Protein AF-0000000072986238 (afdb_homodimer)

Radius of gyration: 26.1 Å; Cα contacts (8 Å, |Δi|>4): 862; chains: 2; bounding box: 52×79×58 Å

pLDDT: mean 86.27, std 11.34, range [38.53, 98.31]

Sequence (534 aa):
MNMYIVVHIEQSEFFSNIIKVMLEEQGYEYINTDNFSEACYIIENNDVDLIITSLLAKGGSIEEFIKDINSSDKKEIPIFVVTGDNINEKKKSLFNLGISDYILKEDLQEEISKHVQAVLEEDGYMRDLREAKIAIVEDSSLEYAIVRDILKNYGIENLELYKTGKELIDSNKTYDIYLIDLVLQNEYGKNIIRQIRRNNIKATIIAITSLSNSKTLSSILGAGADDFILKPVDKGLFIAKLKSNIRIYSLNKKINTYLREIEIIEKMNMYIVVHIEQSEFFSNIIKVMLEEQGYEYINTDNFSEACYIIENNDVDLIITSLLAKGGSIEEFIKDINSSDKKEIPIFVVTGDNINEKKKSLFNLGISDYILKEDLQEEISKHVQAVLEEDGYMRDLREAKIAIVEDSSLEYAIVRDILKNYGIENLELYKTGKELIDSNKTYDIYLIDLVLQNEYGKNIIRQIRRNNIKATIIAITSLSNSKTLSSILGAGADDFILKPVDKGLFIAKLKSNIRIYSLNKKINTYLREIEIIEK

Foldseek 3Di:
DPAAEEEEADDDPVVLVLVVVLNVVVRHHYHYDQELVVSVVVVVVDVHQEYEYEQDGHHDGPLVSLLVCCVDPNVLRAYEYEYQDPDVVVVVVVVVSPHDYYHYPVCCNPPVNVVVVVSVVLVVLLVLQLVWAEEEADQDPVLVVLVQVLCVVSNNHNYDYDPDLVVVVVVVDDTQEYEFEQDHDPDGRLVSQLVNCVVPVRHAYEYEYQDDDPVVQVSSVVSPHPYYAHPVGDSVVVVVVSSVSVSSVVVVVVVVVVVVVVVVVVD/DPAAEEEEADDDPVVLVLVVVLNVVVRHHYHYDQELVVSVVVVVVDVHQEYEYEQDGHHDGPLVSLLVCCVDPNVLRAYEYEYQDPDVVVVVVVVVSPHDYYHYPVCCNPPVNVVVVVSVVLVVLLVLQLVWAEEEADQDPVLVVLVQVLCVVSNNHNYDYDPDLVVVVVVVDDTQEYEFEQDHDPDGRLVSQLVNCVVPVRHAYEYEYQDDDPVVQVSSVVSPHPYYAHPVGDSVVVVVVSSVSVSSVVVVVVVVVVVVVVVVVVD

Nearest PDB structures (foldseek):
  3nns-assembly3_B  TM=9.252E-01  e=4.377E-08  Thermotoga maritima
  1p2f-assembly1_A  TM=9.175E-01  e=1.543E-06  Thermotoga maritima
  3w9s-assembly1_B  TM=8.749E-01  e=1.295E-06  Klebsiella pneumoniae subsp. pneumoniae NTUH-K2044
  6ont-assembly1_A-2  TM=8.508E-01  e=5.261E-06  Francisella tularensis subsp. novicida U112
  7pv7-assembly2_B  TM=3.963E-01  e=1.596E-05  Porphyromonas gingivalis W83

Organism: Clostridium tetani (strain Massachusetts / E88) (NCBI:txid212717)

Structure (mmCIF, N/CA/C/O backbone):
data_AF-0000000072986238-model_v1
#
loop_
_entity.id
_entity.type
_entity.pdbx_description
1 polymer 'Stage 0 sporulation protein A homolog'
#
loop_
_atom_site.group_PDB
_atom_site.id
_atom_site.type_symbol
_atom_site.label_atom_id
_atom_site.label_alt_id
_atom_site.label_comp_id
_atom_site.label_asym_id
_atom_site.label_entity_id
_atom_site.label_seq_id
_atom_site.pdbx_PDB_ins_code
_atom_site.Cartn_x
_atom_site.Cartn_y
_atom_site.Cartn_z
_atom_site.occupancy
_atom_site.B_iso_or_equiv
_atom_site.auth_seq_id
_atom_site.auth_comp_id
_atom_site.auth_asym_id
_atom_site.auth_atom_id
_atom_site.pdbx_PDB_model_num
ATOM 1 N N . MET A 1 1 ? -3.609 -25.703 10.414 1 38.66 1 MET A N 1
ATOM 2 C CA . MET A 1 1 ? -2.58 -25.109 9.562 1 38.66 1 MET A CA 1
ATOM 3 C C . MET A 1 1 ? -2.73 -25.578 8.125 1 38.66 1 MET A C 1
ATOM 5 O O . MET A 1 1 ? -2.73 -26.781 7.852 1 38.66 1 MET A O 1
ATOM 9 N N . ASN A 1 2 ? -3.451 -25.047 7.32 1 52.56 2 ASN A N 1
ATOM 10 C CA . ASN A 1 2 ? -3.76 -25.625 6.016 1 52.56 2 ASN A CA 1
ATOM 11 C C . ASN A 1 2 ? -2.49 -25.953 5.234 1 52.56 2 ASN A C 1
ATOM 13 O O . ASN A 1 2 ? -1.629 -25.094 5.051 1 52.56 2 ASN A O 1
ATOM 17 N N . MET A 1 3 ? -2.104 -27.234 5.215 1 69.75 3 MET A N 1
ATOM 18 C CA . MET A 1 3 ? -0.905 -27.781 4.578 1 69.75 3 MET A CA 1
ATOM 19 C C . MET A 1 3 ? -0.934 -27.531 3.074 1 69.75 3 MET A C 1
ATOM 21 O O . MET A 1 3 ? -1.916 -27.875 2.408 1 69.75 3 MET A O 1
ATOM 25 N N . TYR A 1 4 ? 0.022 -26.719 2.561 1 81.19 4 TYR A N 1
ATOM 26 C CA . TYR A 1 4 ? 0.149 -26.5 1.123 1 81.19 4 TYR A CA 1
ATOM 27 C C . TYR A 1 4 ? 0.624 -27.781 0.422 1 81.19 4 TYR A C 1
ATOM 29 O O . TYR A 1 4 ? 1.486 -28.484 0.937 1 81.19 4 TYR A O 1
ATOM 37 N N . ILE A 1 5 ? -0.087 -28.141 -0.673 1 90.81 5 ILE A N 1
ATOM 38 C CA . ILE A 1 5 ? 0.27 -29.312 -1.464 1 90.81 5 ILE A CA 1
ATOM 39 C C . ILE A 1 5 ? 1.103 -28.875 -2.67 1 90.81 5 ILE A C 1
ATOM 41 O O . ILE A 1 5 ? 0.677 -28.031 -3.459 1 90.81 5 ILE A O 1
ATOM 45 N N . VAL A 1 6 ? 2.289 -29.438 -2.729 1 94.06 6 VAL A N 1
ATOM 46 C CA . VAL A 1 6 ? 3.182 -29.172 -3.852 1 94.06 6 VAL A CA 1
ATOM 47 C C . VAL A 1 6 ? 3.32 -30.422 -4.711 1 94.06 6 VAL A C 1
ATOM 49 O O . VAL A 1 6 ? 3.654 -31.5 -4.207 1 94.06 6 VAL A O 1
ATOM 52 N N . VAL A 1 7 ? 2.996 -30.312 -6.004 1 96.75 7 VAL A N 1
ATOM 53 C CA . VAL A 1 7 ? 3.244 -31.375 -6.957 1 96.75 7 VAL A CA 1
ATOM 54 C C . VAL A 1 7 ? 4.57 -31.141 -7.672 1 96.75 7 VAL A C 1
ATOM 56 O O . VAL A 1 7 ? 4.797 -30.062 -8.234 1 96.75 7 VAL A O 1
ATOM 59 N N . HIS A 1 8 ? 5.41 -32.094 -7.574 1 97.5 8 HIS A N 1
ATOM 60 C CA . HIS A 1 8 ? 6.75 -32 -8.148 1 97.5 8 HIS A CA 1
ATOM 61 C C . HIS A 1 8 ? 6.938 -33 -9.273 1 97.5 8 HIS A C 1
ATOM 63 O O . HIS A 1 8 ? 6.84 -34.219 -9.047 1 97.5 8 HIS A O 1
ATOM 69 N N . ILE A 1 9 ? 7.164 -32.469 -10.492 1 98.12 9 ILE A N 1
ATOM 70 C CA . ILE A 1 9 ? 7.398 -33.312 -11.648 1 98.12 9 ILE A CA 1
ATOM 71 C C . ILE A 1 9 ? 8.891 -33.375 -11.961 1 98.12 9 ILE A C 1
ATOM 73 O O . ILE A 1 9 ? 9.469 -32.406 -12.445 1 98.12 9 ILE A O 1
ATOM 77 N N . GLU A 1 10 ? 9.43 -34.531 -11.727 1 96.12 10 GLU A N 1
ATOM 78 C CA . GLU A 1 10 ? 10.875 -34.688 -11.836 1 96.12 10 GLU A CA 1
ATOM 79 C C . GLU A 1 10 ? 11.25 -36.156 -12.008 1 96.12 10 GLU A C 1
ATOM 81 O O . GLU A 1 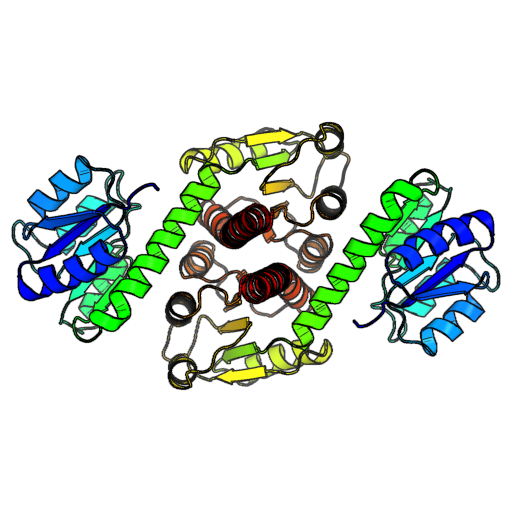10 ? 10.742 -37.031 -11.297 1 96.12 10 GLU A O 1
ATOM 86 N N . GLN A 1 11 ? 12.164 -36.375 -12.984 1 93.12 11 GLN A N 1
ATOM 87 C CA . GLN A 1 11 ? 12.57 -37.75 -13.25 1 93.12 11 GLN A CA 1
ATOM 88 C C . GLN A 1 11 ? 13.766 -38.156 -12.398 1 93.12 11 GLN A C 1
ATOM 90 O O . GLN A 1 11 ? 13.922 -39.312 -12.031 1 93.12 11 GLN A O 1
ATOM 95 N N . SER A 1 12 ? 14.625 -37.156 -12.109 1 92.94 12 SER A N 1
ATOM 96 C CA . SER A 1 12 ? 15.828 -37.438 -11.336 1 92.94 12 SER A CA 1
ATOM 97 C C . SER A 1 12 ? 15.5 -37.688 -9.867 1 92.94 12 SER A C 1
ATOM 99 O O . SER A 1 12 ? 14.961 -36.781 -9.188 1 92.94 12 SER A O 1
ATOM 101 N N . GLU A 1 13 ? 15.883 -38.812 -9.352 1 93.06 13 GLU A N 1
ATOM 102 C CA . GLU A 1 13 ? 15.68 -39.125 -7.938 1 93.06 13 GLU A CA 1
ATOM 103 C C . GLU A 1 13 ? 16.469 -38.188 -7.039 1 93.06 13 GLU A C 1
ATOM 105 O O . GLU A 1 13 ? 16 -37.844 -5.949 1 93.06 13 GLU A O 1
ATOM 110 N N . PHE A 1 14 ? 17.531 -37.844 -7.555 1 93 14 PHE A N 1
ATOM 111 C CA . PHE A 1 14 ? 18.391 -36.938 -6.801 1 93 14 PHE A CA 1
ATOM 112 C C . PHE A 1 14 ? 17.672 -35.594 -6.547 1 93 14 PHE A C 1
ATOM 114 O O . PHE A 1 14 ? 17.547 -35.188 -5.398 1 93 14 PHE A O 1
ATOM 121 N N . PHE A 1 15 ? 17.219 -35.031 -7.566 1 92.69 15 PHE A N 1
ATOM 122 C CA . PHE A 1 15 ? 16.594 -33.719 -7.43 1 92.69 15 PHE A CA 1
ATOM 123 C C . PHE A 1 15 ? 15.242 -33.844 -6.734 1 92.69 15 PHE A C 1
ATOM 125 O O . PHE A 1 15 ? 14.836 -32.938 -5.992 1 92.69 15 PHE A O 1
ATOM 132 N N . SER A 1 16 ? 14.539 -34.938 -6.973 1 94.19 16 SER A N 1
ATOM 133 C CA . SER A 1 16 ? 13.289 -35.188 -6.258 1 94.19 16 SER A CA 1
ATOM 134 C C . SER A 1 16 ? 13.508 -35.219 -4.75 1 94.19 16 SER A C 1
ATOM 136 O O . SER A 1 16 ? 12.742 -34.625 -3.988 1 94.19 16 SER A O 1
ATOM 138 N N . ASN A 1 17 ? 14.555 -35.844 -4.418 1 94 17 ASN A N 1
ATOM 139 C CA . ASN A 1 17 ? 14.836 -36 -2.994 1 94 17 ASN A CA 1
ATOM 140 C C . ASN A 1 17 ? 15.219 -34.656 -2.357 1 94 17 ASN A C 1
ATOM 142 O O . ASN A 1 17 ? 14.797 -34.344 -1.24 1 94 17 ASN A O 1
ATOM 146 N N . ILE A 1 18 ? 16.016 -33.938 -3.025 1 92.56 18 ILE A N 1
ATOM 147 C CA . ILE A 1 18 ? 16.438 -32.625 -2.512 1 92.56 18 ILE A CA 1
ATOM 148 C C . ILE A 1 18 ? 15.219 -31.75 -2.266 1 92.56 18 ILE A C 1
ATOM 150 O O . ILE A 1 18 ? 15.062 -31.188 -1.182 1 92.56 18 ILE A O 1
ATOM 154 N N . ILE A 1 19 ? 14.336 -31.672 -3.262 1 93.25 19 ILE A N 1
ATOM 155 C CA . ILE A 1 19 ? 13.172 -30.797 -3.174 1 93.25 19 ILE A CA 1
ATOM 156 C C . ILE A 1 19 ? 12.195 -31.344 -2.139 1 93.25 19 ILE A C 1
ATOM 158 O O . ILE A 1 19 ? 11.602 -30.578 -1.372 1 93.25 19 ILE A O 1
ATOM 162 N N . LYS A 1 20 ? 12.133 -32.656 -2.115 1 94.31 20 LYS A N 1
ATOM 163 C CA . LYS A 1 20 ? 11.266 -33.312 -1.133 1 94.31 20 LYS A CA 1
ATOM 164 C C . LYS A 1 20 ? 11.672 -32.906 0.289 1 94.31 20 LYS A C 1
ATOM 166 O O . LYS A 1 20 ? 10.836 -32.469 1.076 1 94.31 20 LYS A O 1
ATOM 171 N N . VAL A 1 21 ? 12.875 -33.062 0.571 1 92.31 21 VAL A N 1
ATOM 172 C CA . VAL A 1 21 ? 13.391 -32.781 1.907 1 92.31 21 VAL A CA 1
ATOM 173 C C . VAL A 1 21 ? 13.156 -31.312 2.258 1 92.31 21 VAL A C 1
ATOM 175 O O . VAL A 1 21 ? 12.68 -31 3.352 1 92.31 21 VAL A O 1
ATOM 178 N N . MET A 1 22 ? 13.445 -30.453 1.329 1 87.75 22 MET A N 1
ATOM 179 C CA . MET A 1 22 ? 13.32 -29.016 1.56 1 87.75 22 MET A CA 1
ATOM 180 C C . MET A 1 22 ? 11.867 -28.641 1.833 1 87.75 22 MET A C 1
ATOM 182 O O . MET A 1 22 ? 11.586 -27.859 2.75 1 87.75 22 MET A O 1
ATOM 186 N N . LEU A 1 23 ? 10.953 -29.203 1.1 1 89.19 23 LEU A N 1
ATOM 187 C CA . LEU A 1 23 ? 9.547 -28.828 1.204 1 89.19 23 LEU A CA 1
ATOM 188 C C . LEU A 1 23 ? 8.906 -29.469 2.434 1 89.19 23 LEU A C 1
ATOM 190 O O . LEU A 1 23 ? 8.148 -28.812 3.156 1 89.19 23 LEU A O 1
ATOM 194 N N . GLU A 1 24 ? 9.266 -30.719 2.674 1 89.06 24 GLU A N 1
ATOM 195 C CA . GLU A 1 24 ? 8.688 -31.422 3.824 1 89.06 24 GLU A CA 1
ATOM 196 C C . GLU A 1 24 ? 9.164 -3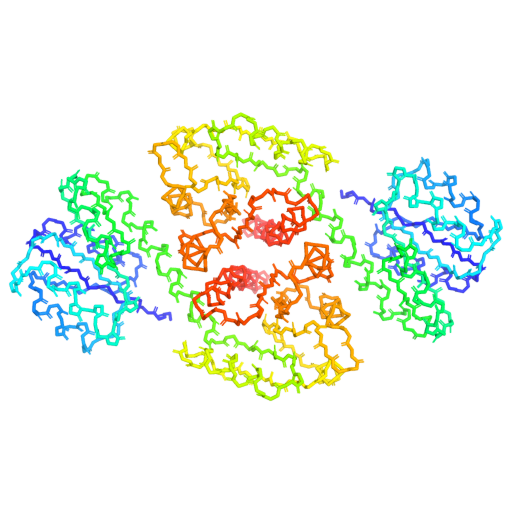0.797 5.137 1 89.06 24 GLU A C 1
ATOM 198 O O . GLU A 1 24 ? 8.406 -30.703 6.102 1 89.06 24 GLU A O 1
ATOM 203 N N . GLU A 1 25 ? 10.375 -30.359 5.098 1 84.94 25 GLU A N 1
ATOM 204 C CA . GLU A 1 25 ? 10.914 -29.688 6.277 1 84.94 25 GLU A CA 1
ATOM 205 C C . GLU A 1 25 ? 10.133 -28.422 6.602 1 84.94 25 GLU A C 1
ATOM 207 O O . GLU A 1 25 ? 10.047 -28.016 7.762 1 84.94 25 GLU A O 1
ATOM 212 N N . GLN A 1 26 ? 9.594 -27.922 5.609 1 78.88 26 GLN A N 1
ATOM 213 C CA . GLN A 1 26 ? 8.859 -26.688 5.801 1 78.88 26 GLN A CA 1
ATOM 214 C C . GLN A 1 26 ? 7.375 -26.953 6.035 1 78.88 26 GLN A C 1
ATOM 216 O O . GLN A 1 26 ? 6.578 -26.031 6.152 1 78.88 26 GLN A O 1
ATOM 221 N N . GLY A 1 27 ? 7.023 -28.219 6.039 1 82.62 27 GLY A N 1
ATOM 222 C CA . GLY A 1 27 ? 5.668 -28.609 6.387 1 82.62 27 GLY A CA 1
ATOM 223 C C . GLY A 1 27 ? 4.746 -28.688 5.188 1 82.62 27 GLY A C 1
ATOM 224 O O . GLY A 1 27 ? 3.521 -28.688 5.336 1 82.62 27 GLY A O 1
ATOM 225 N N . TYR A 1 28 ? 5.258 -28.719 3.99 1 85.81 28 TYR A N 1
ATOM 226 C CA . TYR A 1 28 ? 4.449 -28.859 2.783 1 85.81 28 TYR A CA 1
ATOM 227 C C . TYR A 1 28 ? 4.191 -30.328 2.473 1 85.81 28 TYR A C 1
ATOM 229 O O . TYR A 1 28 ? 5.039 -31.188 2.74 1 85.81 28 TYR A O 1
ATOM 237 N N . GLU A 1 29 ? 3.027 -30.562 2.029 1 92 29 GLU A N 1
ATOM 238 C CA . GLU A 1 29 ? 2.766 -31.891 1.468 1 92 29 GLU A CA 1
ATOM 239 C C . GLU A 1 29 ? 3.385 -32.031 0.081 1 92 29 GLU A C 1
ATOM 241 O O . GLU A 1 29 ? 3.195 -31.172 -0.781 1 92 29 GLU A O 1
ATOM 246 N N . TYR A 1 30 ? 4.141 -33.031 -0.006 1 94.94 30 TYR A N 1
ATOM 247 C CA . TYR A 1 30 ? 4.918 -33.25 -1.221 1 94.94 30 TYR A CA 1
ATOM 248 C C . TYR A 1 30 ? 4.387 -34.438 -1.999 1 94.94 30 TYR A C 1
ATOM 250 O O . TYR A 1 30 ? 4.27 -35.531 -1.454 1 94.94 30 TYR A O 1
ATOM 258 N N . ILE A 1 31 ? 3.979 -34.25 -3.283 1 96.5 31 ILE A N 1
ATOM 259 C CA . ILE A 1 31 ? 3.578 -35.312 -4.195 1 96.5 31 ILE A CA 1
ATOM 260 C C . ILE A 1 31 ? 4.492 -35.312 -5.418 1 96.5 31 ILE A C 1
ATOM 262 O O . ILE A 1 31 ? 4.688 -34.281 -6.059 1 96.5 31 ILE A O 1
ATOM 266 N N . ASN A 1 32 ? 5.043 -36.438 -5.695 1 97.06 32 ASN A N 1
ATOM 267 C CA . ASN A 1 32 ? 6.004 -36.5 -6.793 1 97.06 32 ASN A CA 1
ATOM 268 C C . ASN A 1 32 ? 5.508 -37.406 -7.918 1 97.06 32 ASN A C 1
ATOM 270 O O . ASN A 1 32 ? 4.82 -38.375 -7.668 1 97.06 32 ASN A O 1
ATOM 274 N N . THR A 1 33 ? 5.805 -37.062 -9.133 1 97.62 33 THR A N 1
ATOM 275 C CA . THR A 1 33 ? 5.633 -37.906 -10.32 1 97.62 33 THR A CA 1
ATOM 276 C C . THR A 1 33 ? 6.676 -37.562 -11.383 1 97.62 33 THR A C 1
ATOM 278 O O . THR A 1 33 ? 7.301 -36.5 -11.32 1 97.62 33 THR A O 1
ATOM 281 N N . ASP A 1 34 ? 6.945 -38.469 -12.234 1 97.31 34 ASP A N 1
ATOM 282 C CA . ASP A 1 34 ? 7.875 -38.188 -13.32 1 97.31 34 ASP A CA 1
ATOM 283 C C . ASP A 1 34 ? 7.145 -38.094 -14.656 1 97.31 34 ASP A C 1
ATOM 285 O O . ASP A 1 34 ? 7.762 -38.219 -15.719 1 97.31 34 ASP A O 1
ATOM 289 N N . ASN A 1 35 ? 5.805 -37.906 -14.523 1 97.44 35 ASN A N 1
ATOM 290 C CA . ASN A 1 35 ? 4.914 -37.969 -15.672 1 97.44 35 ASN A CA 1
ATOM 291 C C . ASN A 1 35 ? 3.943 -36.812 -15.711 1 97.44 35 ASN A C 1
ATOM 293 O O . ASN A 1 35 ? 3.164 -36.594 -14.781 1 97.44 35 ASN A O 1
ATOM 297 N N . PHE A 1 36 ? 3.945 -36.062 -16.906 1 97.69 36 PHE A N 1
ATOM 298 C CA . PHE A 1 36 ? 3.1 -34.875 -17.047 1 97.69 36 PHE A CA 1
ATOM 299 C C . PHE A 1 36 ? 1.625 -35.25 -17.016 1 97.69 36 PHE A C 1
ATOM 301 O O . PHE A 1 36 ? 0.811 -34.562 -16.406 1 97.69 36 PHE A O 1
ATOM 308 N N . SER A 1 37 ? 1.253 -36.344 -17.656 1 96.25 37 SER A N 1
ATOM 309 C CA . SER A 1 37 ? -0.138 -36.812 -17.672 1 96.25 37 SER A CA 1
ATOM 310 C C . SER A 1 37 ? -0.622 -37.188 -16.281 1 96.25 37 SER A C 1
ATOM 312 O O . SER A 1 37 ? -1.737 -36.812 -15.883 1 96.25 37 SER A O 1
ATOM 314 N N . GLU A 1 38 ? 0.204 -37.906 -15.617 1 96.81 38 GLU A N 1
ATOM 315 C CA . GLU A 1 38 ? -0.124 -38.25 -14.242 1 96.81 38 GLU A CA 1
ATOM 316 C C . GLU A 1 38 ? -0.261 -37 -13.375 1 96.81 38 GLU A C 1
ATOM 318 O O . GLU A 1 38 ? -1.138 -36.938 -12.508 1 96.81 38 GLU A O 1
ATOM 323 N N . ALA A 1 39 ? 0.666 -36.062 -13.586 1 97.69 39 ALA A N 1
ATOM 324 C CA . ALA A 1 39 ? 0.61 -34.812 -12.836 1 97.69 39 ALA A CA 1
ATOM 325 C C . ALA A 1 39 ? -0.728 -34.094 -13.039 1 97.69 39 ALA A C 1
ATOM 327 O O . ALA A 1 39 ? -1.314 -33.594 -12.086 1 97.69 39 ALA A O 1
ATOM 328 N N . CYS A 1 40 ? -1.233 -34.094 -14.266 1 95.94 40 CYS A N 1
ATOM 329 C CA . CYS A 1 40 ? -2.518 -33.469 -14.562 1 95.94 40 CYS A CA 1
ATOM 330 C C . CYS A 1 40 ? -3.637 -34.094 -13.75 1 95.94 40 CYS A C 1
ATOM 332 O O . CYS A 1 40 ? -4.5 -33.406 -13.211 1 95.94 40 CYS A O 1
ATOM 334 N N . TYR A 1 41 ? -3.574 -35.406 -13.711 1 95.44 41 TYR A N 1
ATOM 335 C CA . TYR A 1 41 ? -4.562 -36.156 -12.938 1 95.44 41 TYR A CA 1
ATOM 336 C C . TYR A 1 41 ? -4.496 -35.781 -11.461 1 95.44 41 TYR A C 1
ATOM 338 O O . TYR A 1 41 ? -5.523 -35.531 -10.828 1 95.44 41 TYR A O 1
ATOM 346 N N . ILE A 1 42 ? -3.316 -35.719 -10.914 1 96.69 42 ILE A N 1
ATOM 347 C CA . ILE A 1 42 ? -3.096 -35.406 -9.508 1 96.69 42 ILE A CA 1
ATOM 348 C C . ILE A 1 42 ? -3.633 -34 -9.219 1 96.69 42 ILE A C 1
ATOM 350 O O . ILE A 1 42 ? -4.336 -33.781 -8.227 1 96.69 42 ILE A O 1
ATOM 354 N N . ILE A 1 43 ? -3.309 -33.031 -10.094 1 95.69 43 ILE A N 1
ATOM 355 C CA . ILE A 1 43 ? -3.678 -31.625 -9.922 1 95.69 43 ILE A CA 1
ATOM 356 C C . ILE A 1 43 ? -5.195 -31.469 -9.992 1 95.69 43 ILE A C 1
ATOM 358 O O . ILE A 1 43 ? -5.781 -30.688 -9.234 1 95.69 43 ILE A O 1
ATOM 362 N N . GLU A 1 44 ? -5.824 -32.281 -10.805 1 92.25 44 GLU A N 1
ATOM 363 C CA . GLU A 1 44 ? -7.273 -32.25 -10.969 1 92.25 44 GLU A CA 1
ATOM 364 C C . GLU A 1 44 ? -7.98 -32.812 -9.734 1 92.25 44 GLU A C 1
ATOM 366 O O . GLU A 1 44 ? -9.094 -32.375 -9.406 1 92.25 44 GLU A O 1
ATOM 371 N N . ASN A 1 45 ? -7.371 -33.656 -9.07 1 92.81 45 ASN A N 1
ATOM 372 C CA . ASN A 1 45 ? -8.047 -34.406 -8.008 1 92.81 45 ASN A CA 1
ATOM 373 C C . ASN A 1 45 ? -7.559 -33.969 -6.629 1 92.81 45 ASN A C 1
ATOM 375 O O . ASN A 1 45 ? -7.875 -34.594 -5.629 1 92.81 45 ASN A O 1
ATOM 379 N N . ASN A 1 46 ? -6.691 -33.031 -6.602 1 91 46 ASN A N 1
ATOM 380 C CA . ASN A 1 46 ? -6.195 -32.5 -5.34 1 91 46 ASN A CA 1
ATOM 381 C C . ASN A 1 46 ? -6.188 -30.969 -5.348 1 91 46 ASN A C 1
ATOM 383 O O . ASN A 1 46 ? -6.195 -30.359 -6.414 1 91 46 ASN A O 1
ATOM 387 N N . ASP A 1 47 ? -6.25 -30.375 -4.211 1 88.06 47 ASP A N 1
ATOM 388 C CA . ASP A 1 47 ? -6.129 -28.922 -4.078 1 88.06 47 ASP A CA 1
ATOM 389 C C . ASP A 1 47 ? -4.664 -28.5 -4.039 1 88.06 47 ASP A C 1
ATOM 391 O O . ASP A 1 47 ? -4.168 -28.062 -2.996 1 88.06 47 ASP A O 1
ATOM 395 N N . VAL A 1 48 ? -4.047 -28.562 -5.207 1 91.25 48 VAL A N 1
ATOM 396 C CA . VAL A 1 48 ? -2.623 -28.281 -5.336 1 91.25 48 VAL A CA 1
ATOM 397 C C . VAL A 1 48 ? -2.383 -26.781 -5.27 1 91.25 48 VAL A C 1
ATOM 399 O O . VAL A 1 48 ? -3.113 -26 -5.891 1 91.25 48 VAL A O 1
ATOM 402 N N . ASP A 1 49 ? -1.293 -26.469 -4.508 1 85.81 49 ASP A N 1
ATOM 403 C CA . ASP A 1 49 ? -1.02 -25.062 -4.305 1 85.81 49 ASP A CA 1
ATOM 404 C C . ASP A 1 49 ? 0.14 -24.594 -5.18 1 85.81 49 ASP A C 1
ATOM 406 O O . ASP A 1 49 ? 0.259 -23.406 -5.477 1 85.81 49 ASP A O 1
ATOM 410 N N . LEU A 1 50 ? 1 -25.516 -5.539 1 90.5 50 LEU A N 1
ATOM 411 C CA . LEU A 1 50 ? 2.203 -25.172 -6.293 1 90.5 50 LEU A CA 1
ATOM 412 C C . LEU A 1 50 ? 2.664 -26.375 -7.129 1 90.5 50 LEU A C 1
ATOM 414 O O . LEU A 1 50 ? 2.617 -27.516 -6.668 1 90.5 50 LEU A O 1
ATOM 418 N N . ILE A 1 51 ? 3.053 -26.047 -8.359 1 94.5 51 ILE A N 1
ATOM 419 C CA . ILE A 1 51 ? 3.654 -27.047 -9.234 1 94.5 51 ILE A CA 1
ATOM 420 C C . ILE A 1 51 ? 5.133 -26.734 -9.438 1 94.5 51 ILE A C 1
ATOM 422 O O . ILE A 1 51 ? 5.492 -25.594 -9.766 1 94.5 51 ILE A O 1
ATOM 426 N N . ILE A 1 52 ? 5.977 -27.688 -9.117 1 94.88 52 ILE A N 1
ATOM 427 C CA . ILE A 1 52 ? 7.391 -27.609 -9.469 1 94.88 52 ILE A CA 1
ATOM 428 C C . ILE A 1 52 ? 7.715 -28.656 -10.523 1 94.88 52 ILE A C 1
ATOM 430 O O . ILE A 1 52 ? 7.422 -29.844 -10.344 1 94.88 52 ILE A O 1
ATOM 434 N N . THR A 1 53 ? 8.312 -28.203 -11.688 1 96.12 53 THR A N 1
ATOM 435 C CA . THR A 1 53 ? 8.5 -29.188 -12.75 1 96.12 53 THR A CA 1
ATOM 436 C C . THR A 1 53 ? 9.844 -29 -13.438 1 96.12 53 THR A C 1
ATOM 438 O O . THR A 1 53 ? 10.359 -27.875 -13.508 1 96.12 53 THR A O 1
ATOM 441 N N . SER A 1 54 ? 10.383 -30.094 -13.867 1 94.75 54 SER A N 1
ATOM 442 C CA . SER A 1 54 ? 11.531 -30.062 -14.773 1 94.75 54 SER A CA 1
ATOM 443 C C . SER A 1 54 ? 11.086 -29.812 -16.219 1 94.75 54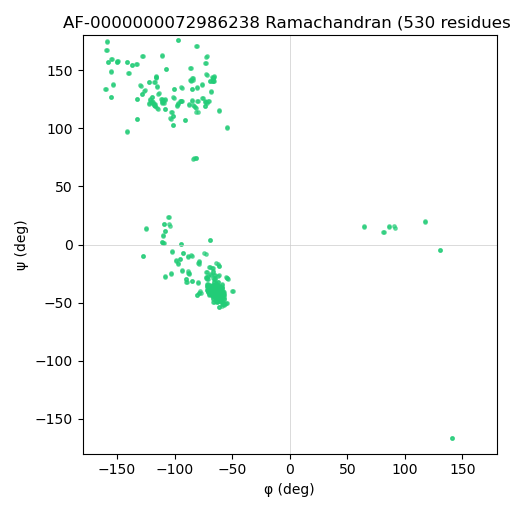 SER A C 1
ATOM 445 O O . SER A 1 54 ? 9.891 -29.781 -16.5 1 94.75 54 SER A O 1
ATOM 447 N N . LEU A 1 55 ? 12.094 -29.578 -17.062 1 95.31 55 LEU A N 1
ATOM 448 C CA . LEU A 1 55 ? 11.789 -29.359 -18.469 1 95.31 55 LEU A CA 1
ATOM 449 C C . LEU A 1 55 ? 11.344 -30.641 -19.141 1 95.31 55 LEU A C 1
ATOM 451 O O . LEU A 1 55 ? 10.492 -30.625 -20.031 1 95.31 55 LEU A O 1
ATOM 455 N N . LEU A 1 56 ? 12.016 -31.703 -18.641 1 94.25 56 LEU A N 1
ATOM 456 C CA . LEU A 1 56 ? 11.742 -33 -19.281 1 94.25 56 LEU A CA 1
ATOM 457 C C . LEU A 1 56 ? 11.078 -33.938 -18.297 1 94.25 56 LEU A C 1
ATOM 459 O O . LEU A 1 56 ? 11.477 -34.031 -17.141 1 94.25 56 LEU A O 1
ATOM 463 N N . ALA A 1 57 ? 10.07 -34.625 -18.75 1 96 57 ALA A N 1
ATOM 464 C CA . ALA A 1 57 ? 9.375 -35.688 -18.031 1 96 57 ALA A CA 1
ATOM 465 C C . ALA A 1 57 ? 8.602 -36.594 -19 1 96 57 ALA A C 1
ATOM 467 O O . ALA A 1 57 ? 8.539 -36.312 -20.203 1 96 57 ALA A O 1
ATOM 468 N N . LYS A 1 58 ? 8.156 -37.719 -18.469 1 96.19 58 LYS A N 1
ATOM 469 C CA . LYS A 1 58 ? 7.332 -38.594 -19.281 1 96.19 58 LYS A CA 1
ATOM 470 C C . LYS A 1 58 ? 5.934 -38.031 -19.484 1 96.19 58 LYS A C 1
ATOM 472 O O . LYS A 1 58 ? 5.539 -37.094 -18.781 1 96.19 58 LYS A O 1
ATOM 477 N N . GLY A 1 59 ? 5.199 -38.531 -20.516 1 95.06 59 GLY A N 1
ATOM 478 C CA . GLY A 1 59 ? 3.775 -38.281 -20.641 1 95.06 59 GLY A CA 1
ATOM 479 C C . GLY A 1 59 ? 3.469 -36.969 -21.375 1 95.06 59 GLY A C 1
ATOM 480 O O . GLY A 1 59 ? 2.381 -36.406 -21.234 1 95.06 59 GLY A O 1
ATOM 481 N N . GLY A 1 60 ? 4.43 -36.375 -22.094 1 94.44 60 GLY A N 1
ATOM 482 C CA . GLY A 1 60 ? 4.16 -35.188 -22.875 1 94.44 60 GLY A CA 1
ATOM 483 C C . GLY A 1 60 ? 5.289 -34.156 -22.844 1 94.44 60 GLY A C 1
ATOM 484 O O . GLY A 1 60 ? 6.426 -34.531 -22.516 1 94.44 60 GLY A O 1
ATOM 485 N N . SER A 1 61 ? 5 -32.969 -23.297 1 96.56 61 SER A N 1
ATOM 486 C CA . SER A 1 61 ? 5.957 -31.875 -23.25 1 96.56 61 SER A CA 1
ATOM 487 C C . SER A 1 61 ? 5.57 -30.844 -22.203 1 96.56 61 SER A C 1
ATOM 489 O O . SER A 1 61 ? 4.395 -30.719 -21.859 1 96.56 61 SER A O 1
ATOM 491 N N . ILE A 1 62 ? 6.602 -30.219 -21.703 1 96.94 62 ILE A N 1
ATOM 492 C CA . ILE A 1 62 ? 6.348 -29.219 -20.672 1 96.94 62 ILE A CA 1
ATOM 493 C C . ILE A 1 62 ? 5.43 -28.125 -21.219 1 96.94 62 ILE A C 1
ATOM 495 O O . ILE A 1 62 ? 4.586 -27.594 -20.5 1 96.94 62 ILE A O 1
ATOM 499 N N . GLU A 1 63 ? 5.555 -27.797 -22.516 1 95.38 63 GLU A N 1
ATOM 500 C CA . GLU A 1 63 ? 4.723 -26.766 -23.125 1 95.38 63 GLU A CA 1
ATOM 501 C C . GLU A 1 63 ? 3.25 -27.156 -23.094 1 95.38 63 GLU A C 1
ATOM 503 O O . GLU A 1 63 ? 2.389 -26.359 -22.734 1 95.38 63 GLU A O 1
ATOM 508 N N . GLU A 1 64 ? 3.004 -28.359 -23.469 1 95.81 64 GLU A N 1
ATOM 509 C CA . GLU A 1 64 ? 1.639 -28.875 -23.469 1 95.81 64 GLU A CA 1
ATOM 510 C C . GLU A 1 64 ? 1.082 -28.953 -22.047 1 95.81 64 GLU A C 1
ATOM 512 O O . GLU A 1 64 ? -0.079 -28.609 -21.812 1 95.81 64 GLU A O 1
ATOM 517 N N . PHE A 1 65 ? 1.921 -29.406 -21.203 1 96.81 65 PHE A N 1
ATOM 518 C CA . PHE A 1 65 ? 1.533 -29.5 -19.797 1 96.81 65 PHE A CA 1
ATOM 519 C C . PHE A 1 65 ? 1.091 -28.141 -19.266 1 96.81 65 PHE A C 1
ATOM 521 O O . PHE A 1 65 ? 0.007 -28.016 -18.688 1 96.81 65 PHE A O 1
ATOM 528 N N . ILE A 1 66 ? 1.922 -27.062 -19.469 1 94.69 66 ILE A N 1
ATOM 529 C CA . ILE A 1 66 ? 1.632 -25.719 -18.984 1 94.69 66 ILE A CA 1
ATOM 530 C C . ILE A 1 66 ? 0.342 -25.219 -19.625 1 94.69 66 ILE A C 1
ATOM 532 O O . ILE A 1 66 ? -0.51 -24.641 -18.938 1 94.69 66 ILE A O 1
ATOM 536 N N . LYS A 1 67 ? 0.145 -25.422 -20.891 1 92.62 67 LYS A N 1
ATOM 537 C CA . LYS A 1 67 ? -1.06 -25 -21.594 1 92.62 67 LY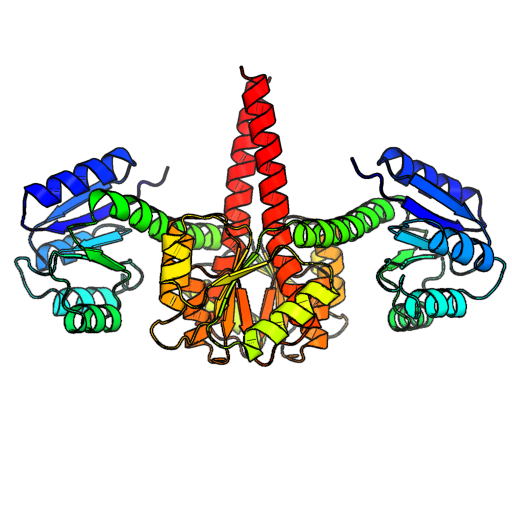S A CA 1
ATOM 538 C C . LYS A 1 67 ? -2.305 -25.656 -21 1 92.62 67 LYS A C 1
ATOM 540 O O . LYS A 1 67 ? -3.33 -24.984 -20.812 1 92.62 67 LYS A O 1
ATOM 545 N N . ASP A 1 68 ? -2.17 -26.891 -20.734 1 93.75 68 ASP A N 1
ATOM 546 C CA . ASP A 1 68 ? -3.285 -27.641 -20.156 1 93.75 68 ASP A CA 1
ATOM 547 C C . ASP A 1 68 ? -3.697 -27.062 -18.797 1 93.75 68 ASP A C 1
ATOM 549 O O . ASP A 1 68 ? -4.887 -26.875 -18.547 1 93.75 68 ASP A O 1
ATOM 553 N N . ILE A 1 69 ? -2.748 -26.766 -17.984 1 93.12 69 ILE A N 1
ATOM 554 C CA . ILE A 1 69 ? -3.018 -26.234 -16.656 1 93.12 69 ILE A CA 1
ATOM 555 C C . ILE A 1 69 ? -3.635 -24.844 -16.781 1 93.12 69 ILE A C 1
ATOM 557 O O . ILE A 1 69 ? -4.652 -24.547 -16.141 1 93.12 69 ILE A O 1
ATOM 561 N N . ASN A 1 70 ? -3.037 -23.984 -17.641 1 86.38 70 ASN A N 1
ATOM 562 C CA . ASN A 1 70 ? -3.443 -22.578 -17.781 1 86.38 70 ASN A CA 1
ATOM 563 C C . ASN A 1 70 ? -4.816 -22.453 -18.438 1 86.38 70 ASN A C 1
ATOM 565 O O . ASN A 1 70 ? -5.473 -21.422 -18.312 1 86.38 70 ASN A O 1
ATOM 569 N N . SER A 1 71 ? -5.23 -23.453 -19.094 1 85.44 71 SER A N 1
ATOM 570 C CA . SER A 1 71 ? -6.535 -23.453 -19.75 1 85.44 71 SER A CA 1
ATOM 571 C C . SER A 1 71 ? -7.609 -24.047 -18.844 1 85.44 71 SER A C 1
ATOM 573 O O . SER A 1 71 ? -8.789 -24.094 -19.219 1 85.44 71 SER A O 1
ATOM 575 N N . SER A 1 72 ? -7.207 -24.562 -17.781 1 85.69 72 SER A N 1
ATOM 576 C CA . SER A 1 72 ? -8.125 -25.188 -16.828 1 85.69 72 SER A CA 1
ATOM 577 C C . SER A 1 72 ? -8.492 -24.234 -15.703 1 85.69 72 SER A C 1
ATOM 579 O O . SER A 1 72 ? -8.102 -23.062 -15.711 1 85.69 72 SER A O 1
ATOM 581 N N . ASP A 1 73 ? -9.43 -24.719 -14.805 1 81.69 73 ASP A N 1
ATOM 582 C CA . ASP A 1 73 ? -9.797 -23.938 -13.625 1 81.69 73 ASP A CA 1
ATOM 583 C C . ASP A 1 73 ? -8.641 -23.875 -12.633 1 81.69 73 ASP A C 1
ATOM 585 O O . ASP A 1 73 ? -8.758 -23.234 -11.578 1 81.69 73 ASP A O 1
ATOM 589 N N . LYS A 1 74 ? -7.488 -24.469 -13.039 1 85.25 74 LYS A N 1
ATOM 590 C CA . LYS A 1 74 ? -6.309 -24.5 -12.18 1 85.25 74 LYS A CA 1
ATOM 591 C C . LYS A 1 74 ? -5.262 -23.484 -12.648 1 85.25 74 LYS A C 1
ATOM 593 O O . LYS A 1 74 ? -4.105 -23.547 -12.227 1 85.25 74 LYS A O 1
ATOM 598 N N . LYS A 1 75 ? -5.688 -22.609 -13.445 1 79.62 75 LYS A N 1
ATOM 599 C CA . LYS A 1 75 ? -4.789 -21.672 -14.117 1 79.62 75 LYS A CA 1
ATOM 600 C C . LYS A 1 75 ? -4.07 -20.781 -13.117 1 79.62 75 LYS A C 1
ATOM 602 O O . LYS A 1 75 ? -3.025 -20.203 -13.43 1 79.62 75 LYS A O 1
ATOM 607 N N . GLU A 1 76 ? -4.582 -20.734 -11.898 1 72.38 76 GLU A N 1
ATOM 608 C CA . GLU A 1 76 ? -4.004 -19.828 -10.914 1 72.38 76 GLU A CA 1
ATOM 609 C C . GLU A 1 76 ? -2.855 -20.5 -10.156 1 72.38 76 GLU A C 1
ATOM 611 O O . GLU A 1 76 ? -2.092 -19.828 -9.461 1 72.38 76 GLU A O 1
ATOM 616 N N . ILE A 1 77 ? -2.705 -21.781 -10.344 1 83 77 ILE A N 1
ATOM 617 C CA . ILE A 1 77 ? -1.633 -22.469 -9.641 1 83 77 ILE A CA 1
ATOM 618 C C . ILE A 1 77 ? -0.282 -22.047 -1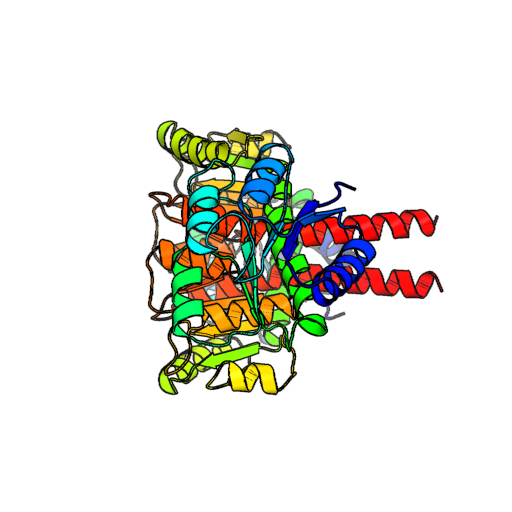0.219 1 83 77 ILE A C 1
ATOM 620 O O . ILE A 1 77 ? -0.043 -22.172 -11.422 1 83 77 ILE A O 1
ATOM 624 N N . PRO A 1 78 ? 0.551 -21.547 -9.32 1 82.5 78 PRO A N 1
ATOM 625 C CA . PRO A 1 78 ? 1.88 -21.172 -9.812 1 82.5 78 PRO A CA 1
ATOM 626 C C . PRO A 1 78 ? 2.705 -22.375 -10.258 1 82.5 78 PRO A C 1
ATOM 628 O O . PRO A 1 78 ? 2.639 -23.438 -9.633 1 82.5 78 PRO A O 1
ATOM 631 N N . ILE A 1 79 ? 3.445 -22.172 -11.391 1 89.69 79 ILE A N 1
ATOM 632 C CA . ILE A 1 79 ? 4.312 -23.219 -11.922 1 89.69 79 ILE A CA 1
ATOM 633 C C . ILE A 1 79 ? 5.766 -22.75 -11.875 1 89.69 79 ILE A C 1
ATOM 635 O O . ILE A 1 79 ? 6.117 -21.734 -12.469 1 89.69 79 ILE A O 1
ATOM 639 N N . PHE A 1 80 ? 6.578 -23.516 -11.117 1 90.31 80 PHE A N 1
ATOM 640 C CA . PHE A 1 80 ? 8.023 -23.297 -11.094 1 90.31 80 PHE A CA 1
ATOM 641 C C . PHE A 1 80 ? 8.734 -24.328 -11.969 1 90.31 80 PHE A C 1
ATOM 643 O O . PHE A 1 80 ? 8.523 -25.531 -11.828 1 90.31 80 PHE A O 1
ATOM 650 N N . VAL A 1 81 ? 9.547 -23.812 -12.875 1 92.38 81 VAL A N 1
ATOM 651 C CA . VAL A 1 81 ? 10.391 -24.703 -13.664 1 92.38 81 VAL A CA 1
ATOM 652 C C . VAL A 1 81 ? 11.797 -24.766 -13.078 1 92.38 81 VAL A C 1
ATOM 654 O O . VAL A 1 81 ? 12.414 -23.719 -12.844 1 92.38 81 VAL A O 1
ATOM 657 N N . VAL A 1 82 ? 12.188 -25.953 -12.688 1 92.38 82 VAL A N 1
ATOM 658 C CA . VAL A 1 82 ? 13.539 -26.172 -12.18 1 92.38 82 VAL A CA 1
ATOM 659 C C . VAL A 1 82 ? 14.352 -26.969 -13.211 1 92.38 82 VAL A C 1
ATOM 661 O O . VAL A 1 82 ? 14.008 -28.094 -13.547 1 92.38 82 VAL A O 1
ATOM 664 N N . THR A 1 83 ? 15.406 -26.344 -13.727 1 92 83 THR A N 1
ATOM 665 C CA . THR A 1 83 ? 16.109 -26.969 -14.844 1 92 83 THR A CA 1
ATOM 666 C C . THR A 1 83 ? 17.594 -26.609 -14.82 1 92 83 THR A C 1
ATOM 668 O O . THR A 1 83 ? 18 -25.688 -14.109 1 92 83 THR A O 1
ATOM 671 N N . GLY A 1 84 ? 18.359 -27.422 -15.445 1 88.62 84 GLY A N 1
ATOM 672 C CA . GLY A 1 84 ? 19.75 -27.094 -15.656 1 88.62 84 GLY A CA 1
ATOM 673 C C . GLY A 1 84 ? 19.984 -26.25 -16.891 1 88.62 84 GLY A C 1
ATOM 674 O O . GLY A 1 84 ? 21.109 -25.781 -17.125 1 88.62 84 GLY A O 1
ATOM 675 N N . ASP A 1 85 ? 19 -26.078 -17.672 1 86.75 85 ASP A N 1
ATOM 676 C CA . ASP A 1 85 ? 19.094 -25.344 -18.938 1 86.75 85 ASP A CA 1
ATOM 677 C C . ASP A 1 85 ? 19 -23.844 -18.703 1 86.75 85 ASP A C 1
ATOM 679 O O . ASP A 1 85 ? 17.953 -23.344 -18.266 1 86.75 85 ASP A O 1
ATOM 683 N N . ASN A 1 86 ? 20 -23.141 -19.031 1 80.94 86 ASN A N 1
ATOM 684 C CA . ASN A 1 86 ? 20.031 -21.688 -18.844 1 80.94 86 ASN A CA 1
ATOM 685 C C . ASN A 1 86 ? 19.859 -20.953 -20.156 1 80.94 86 ASN A C 1
ATOM 687 O O . ASN A 1 86 ? 20.406 -19.859 -20.344 1 80.94 86 ASN A O 1
ATOM 691 N N . ILE A 1 87 ? 19.234 -21.672 -21.109 1 76.25 87 ILE A N 1
ATOM 692 C CA . ILE A 1 87 ? 18.984 -21.047 -22.406 1 76.25 87 ILE A CA 1
ATOM 693 C C . ILE A 1 87 ? 17.875 -20 -22.266 1 76.25 87 ILE A C 1
ATOM 695 O O . ILE A 1 87 ? 16.734 -20.328 -21.938 1 76.25 87 ILE A O 1
ATOM 699 N N . ASN A 1 88 ? 18.172 -18.719 -22.625 1 75.62 88 ASN A N 1
ATOM 700 C CA . ASN A 1 88 ? 17.297 -17.578 -22.438 1 75.62 88 ASN A CA 1
ATOM 701 C C . ASN A 1 88 ? 16.016 -17.734 -23.25 1 75.62 88 ASN A C 1
ATOM 703 O O . ASN A 1 88 ? 14.922 -17.391 -22.781 1 75.62 88 ASN A O 1
ATOM 707 N N . GLU A 1 89 ? 16.156 -18.234 -24.484 1 79.75 89 GLU A N 1
ATOM 708 C CA . GLU A 1 89 ? 14.984 -18.391 -25.344 1 79.75 89 GLU A CA 1
ATOM 709 C C . GLU A 1 89 ? 13.953 -19.328 -24.719 1 79.75 89 GLU A C 1
ATOM 711 O O . GLU A 1 89 ? 12.75 -19.047 -24.75 1 79.75 89 GLU A O 1
ATOM 716 N N . LYS A 1 90 ? 14.422 -20.406 -24.188 1 84.75 90 LYS A N 1
ATOM 717 C CA . LYS A 1 90 ? 13.531 -21.359 -23.516 1 84.75 90 LYS A CA 1
ATOM 718 C C . LYS A 1 90 ? 12.859 -20.719 -22.312 1 84.75 90 LYS A C 1
ATOM 720 O O . LYS A 1 90 ? 11.648 -20.859 -22.125 1 84.75 90 LYS A O 1
ATOM 725 N N . LYS A 1 91 ? 13.633 -20.094 -21.562 1 82 91 LYS A N 1
ATOM 726 C CA . LYS A 1 91 ? 13.133 -19.375 -20.391 1 82 91 LYS A CA 1
ATOM 727 C C . LYS A 1 91 ? 12.031 -18.406 -20.781 1 82 91 LYS A C 1
ATOM 729 O O . LYS A 1 91 ? 10.938 -18.422 -20.203 1 82 91 LYS A O 1
ATOM 734 N N . LYS A 1 92 ? 12.297 -17.594 -21.781 1 75.38 92 LYS A N 1
ATOM 735 C CA . LYS A 1 92 ? 11.336 -16.594 -22.234 1 75.38 92 LYS A CA 1
ATOM 736 C C . LYS A 1 92 ? 10.055 -17.25 -22.719 1 75.38 92 LYS A C 1
ATOM 738 O O . LYS A 1 92 ? 8.953 -16.797 -22.391 1 75.38 92 LYS A O 1
ATOM 743 N N . SER A 1 93 ? 10.203 -18.297 -23.5 1 81.38 93 SER A N 1
ATOM 744 C CA . SER A 1 93 ? 9.055 -19.016 -24.047 1 81.38 93 SER A CA 1
ATOM 745 C C . SER A 1 93 ? 8.164 -19.547 -22.922 1 81.38 93 SER A C 1
ATOM 747 O O . SER A 1 93 ? 6.941 -19.422 -22.984 1 81.38 93 SER A O 1
ATOM 749 N N . LEU A 1 94 ? 8.742 -20.062 -21.922 1 87.06 94 LEU A N 1
ATOM 750 C CA . LEU A 1 94 ? 7.984 -20.656 -20.828 1 87.06 94 LEU A CA 1
ATOM 751 C C . LEU A 1 94 ? 7.297 -19.578 -20 1 87.06 94 LEU A C 1
ATOM 753 O O . LEU A 1 94 ? 6.16 -19.766 -19.547 1 87.06 94 LEU A O 1
ATOM 757 N N . PHE A 1 95 ? 7.953 -18.484 -19.781 1 76.06 95 PHE A N 1
ATOM 758 C CA . PHE A 1 95 ? 7.316 -17.359 -19.078 1 76.06 95 PHE A CA 1
ATOM 759 C C . PHE A 1 95 ? 6.109 -16.859 -19.875 1 76.06 95 PHE A C 1
ATOM 761 O O . PHE A 1 95 ? 5.074 -16.547 -19.281 1 76.06 95 PHE A O 1
ATOM 768 N N . ASN A 1 96 ? 6.258 -16.859 -21.203 1 75.56 96 ASN A N 1
ATOM 769 C CA . ASN A 1 96 ? 5.148 -16.438 -22.047 1 75.56 96 ASN A CA 1
ATOM 770 C C . ASN A 1 96 ? 3.961 -17.391 -21.938 1 75.56 96 ASN A C 1
ATOM 772 O O . ASN A 1 96 ? 2.811 -16.984 -22.094 1 75.56 96 ASN A O 1
ATOM 776 N N . LEU A 1 97 ? 4.281 -18.641 -21.641 1 81.06 97 LEU A N 1
ATOM 777 C CA . LEU A 1 97 ? 3.219 -19.625 -21.469 1 81.06 97 LEU A CA 1
ATOM 778 C C . LEU A 1 97 ? 2.578 -19.5 -20.094 1 81.06 97 LEU A C 1
ATOM 780 O O . LEU A 1 97 ? 1.542 -20.109 -19.828 1 81.06 97 LEU A O 1
ATOM 784 N N . GLY A 1 98 ? 3.246 -18.797 -19.156 1 75.31 98 GLY A N 1
ATOM 785 C CA . GLY A 1 98 ? 2.57 -18.469 -17.922 1 75.31 98 GLY A CA 1
ATOM 786 C C . GLY A 1 98 ? 3.219 -19.094 -16.688 1 75.31 98 GLY A C 1
ATOM 787 O O . GLY A 1 98 ? 2.58 -19.234 -15.648 1 75.31 98 GLY A O 1
ATOM 788 N N . ILE A 1 99 ? 4.469 -19.469 -16.844 1 84.69 99 ILE A N 1
ATOM 789 C CA . ILE A 1 99 ? 5.098 -20 -15.633 1 84.69 99 ILE A CA 1
ATOM 790 C C . ILE A 1 99 ? 5.402 -18.844 -14.672 1 84.69 99 ILE A C 1
ATOM 792 O O . ILE A 1 99 ? 5.488 -17.688 -15.086 1 84.69 99 ILE A O 1
ATOM 796 N N . SER A 1 100 ? 5.488 -19.25 -13.375 1 74.75 100 SER A N 1
ATOM 797 C CA . SER A 1 100 ? 5.691 -18.25 -12.336 1 74.75 100 SER A CA 1
ATOM 798 C C . SER A 1 100 ? 7.172 -18.016 -12.086 1 74.75 100 SER A C 1
ATOM 800 O O . SER A 1 100 ? 7.566 -16.922 -11.656 1 74.75 100 SER A O 1
ATOM 802 N N . ASP A 1 101 ? 7.977 -19.047 -12.305 1 78.88 101 ASP A N 1
ATOM 803 C CA . ASP A 1 101 ? 9.406 -18.922 -12.016 1 78.88 101 ASP A CA 1
ATOM 804 C C . ASP A 1 101 ? 10.211 -19.938 -12.812 1 78.88 101 ASP A C 1
ATOM 806 O O . ASP A 1 101 ? 9.664 -20.938 -13.289 1 78.88 101 ASP A O 1
ATOM 810 N N . TYR A 1 102 ? 11.484 -19.562 -12.977 1 84.12 102 TYR A N 1
ATOM 811 C CA . TYR A 1 102 ? 12.5 -20.375 -13.641 1 84.12 102 TYR A CA 1
ATOM 812 C C . TYR A 1 102 ? 13.773 -20.422 -12.812 1 84.12 102 TYR A C 1
ATOM 814 O O . TYR A 1 102 ? 14.477 -19.422 -12.664 1 84.12 102 TYR A O 1
ATOM 822 N N . ILE A 1 103 ? 13.984 -21.609 -12.234 1 84.5 103 ILE A N 1
ATOM 823 C CA . ILE A 1 103 ? 15.078 -21.766 -11.281 1 84.5 103 ILE A CA 1
ATOM 824 C C . ILE A 1 103 ? 16.125 -22.719 -11.852 1 84.5 103 ILE A C 1
ATOM 826 O O . ILE A 1 103 ? 15.805 -23.828 -12.258 1 84.5 103 ILE A O 1
ATOM 830 N N . LEU A 1 104 ? 17.328 -22.234 -11.789 1 87.44 104 LEU A N 1
ATOM 831 C CA . LEU A 1 104 ? 18.422 -23.109 -12.227 1 87.44 104 LEU A CA 1
ATOM 832 C C . LEU A 1 104 ? 18.812 -24.094 -11.133 1 87.44 104 LEU A C 1
ATOM 834 O O . LEU A 1 104 ? 18.859 -23.719 -9.953 1 87.44 104 LEU A O 1
ATOM 838 N N . LYS A 1 105 ? 18.984 -25.344 -11.562 1 87.44 105 LYS A N 1
ATOM 839 C CA . LYS A 1 105 ? 19.328 -26.406 -10.617 1 87.44 105 LYS A CA 1
ATOM 840 C C . LYS A 1 105 ? 20.594 -26.047 -9.828 1 87.44 105 LYS A C 1
ATOM 842 O O . LYS A 1 105 ? 20.719 -26.406 -8.656 1 87.44 105 LYS A O 1
ATOM 847 N N . GLU A 1 106 ? 21.438 -25.266 -10.414 1 85.56 106 GLU A N 1
ATOM 848 C CA . GLU A 1 106 ? 22.656 -24.844 -9.727 1 85.56 106 GLU A CA 1
ATOM 849 C C . GLU A 1 106 ? 22.344 -23.938 -8.547 1 85.56 106 GLU A C 1
ATOM 851 O O . GLU A 1 106 ? 23.141 -23.828 -7.609 1 85.56 106 GLU A O 1
ATOM 856 N N . ASP A 1 107 ? 21.188 -23.344 -8.547 1 80.62 107 ASP A N 1
ATOM 857 C CA . ASP A 1 107 ? 20.781 -22.406 -7.496 1 80.62 107 ASP A CA 1
ATOM 858 C C . ASP A 1 107 ? 19.672 -23 -6.621 1 80.62 107 ASP A C 1
ATOM 860 O O . ASP A 1 107 ? 19.094 -22.312 -5.789 1 80.62 107 ASP A O 1
ATOM 864 N N . LEU A 1 108 ? 19.391 -24.25 -6.824 1 81.31 108 LEU A N 1
ATOM 865 C CA . LEU A 1 108 ? 18.188 -24.875 -6.285 1 81.31 108 LEU A CA 1
ATOM 866 C C . LEU A 1 108 ? 18.188 -24.828 -4.762 1 81.31 108 LEU A C 1
ATOM 868 O O . LEU A 1 108 ? 17.203 -24.406 -4.148 1 81.31 108 LEU A O 1
ATOM 872 N N . GLN A 1 109 ? 19.25 -25.188 -4.148 1 76.12 109 GLN A N 1
ATOM 873 C CA . GLN A 1 109 ? 19.312 -25.297 -2.695 1 76.12 109 GLN A CA 1
ATOM 874 C C . GLN A 1 109 ? 19.062 -23.938 -2.029 1 76.12 109 GLN A C 1
ATOM 876 O O . GLN A 1 109 ? 18.344 -23.859 -1.023 1 76.12 109 GLN A O 1
ATOM 881 N N . GLU A 1 110 ? 19.516 -22.938 -2.605 1 73.69 110 GLU A N 1
ATOM 882 C CA . GLU A 1 110 ? 19.406 -21.609 -1.999 1 73.69 110 GLU A CA 1
ATOM 883 C C . GLU A 1 110 ? 18.094 -20.922 -2.379 1 73.69 110 GLU A C 1
ATOM 885 O O . GLU A 1 110 ? 17.531 -20.172 -1.591 1 73.69 110 GLU A O 1
ATOM 890 N N . GLU A 1 111 ? 17.531 -21.344 -3.465 1 75.19 111 GLU A N 1
ATOM 891 C CA . GLU A 1 111 ? 16.516 -20.484 -4.074 1 75.19 111 GLU A CA 1
ATOM 892 C C . GLU A 1 111 ? 15.125 -21.078 -3.904 1 75.19 111 GLU A C 1
ATOM 894 O O . GLU A 1 111 ? 14.141 -20.344 -3.83 1 75.19 111 GLU A O 1
ATOM 899 N N . ILE A 1 112 ? 15.102 -22.391 -3.809 1 78 112 ILE A N 1
ATOM 900 C CA . ILE A 1 112 ? 13.789 -23 -3.957 1 78 112 ILE A CA 1
ATOM 901 C C . ILE A 1 112 ? 12.906 -22.641 -2.762 1 78 112 ILE A C 1
ATOM 903 O O . ILE A 1 112 ? 11.734 -22.312 -2.928 1 78 112 ILE A O 1
ATOM 907 N N . SER A 1 113 ? 13.508 -22.688 -1.651 1 75.94 113 SER A N 1
ATOM 908 C CA . SER A 1 113 ? 12.727 -22.375 -0.454 1 75.94 113 SER A CA 1
ATOM 909 C C . SER A 1 113 ? 12.188 -20.953 -0.488 1 75.94 113 SER A C 1
ATOM 911 O O . SER A 1 113 ? 11.023 -20.719 -0.164 1 75.94 113 SER A O 1
ATOM 913 N N . LYS A 1 114 ? 13.039 -20.062 -0.866 1 73.44 114 LYS A N 1
ATOM 914 C CA . LYS A 1 114 ? 12.648 -18.656 -0.94 1 73.44 114 LYS A CA 1
ATOM 915 C C . LYS A 1 114 ? 11.531 -18.453 -1.958 1 73.44 114 LYS A C 1
ATOM 917 O O . LYS A 1 114 ? 10.578 -17.703 -1.7 1 73.44 114 LYS A O 1
ATOM 922 N N . HIS A 1 115 ? 11.648 -19.125 -3.064 1 73.81 115 HIS A N 1
ATOM 923 C CA . HIS A 1 115 ? 10.672 -19 -4.141 1 73.81 115 HIS A CA 1
ATOM 924 C C . HIS A 1 115 ? 9.32 -19.578 -3.738 1 73.81 115 HIS A C 1
ATOM 926 O O . HIS A 1 115 ? 8.281 -18.969 -3.977 1 73.81 115 HIS A O 1
ATOM 932 N N . VAL A 1 116 ? 9.477 -20.719 -3.127 1 76.5 116 VAL A N 1
ATOM 933 C CA . VAL A 1 116 ?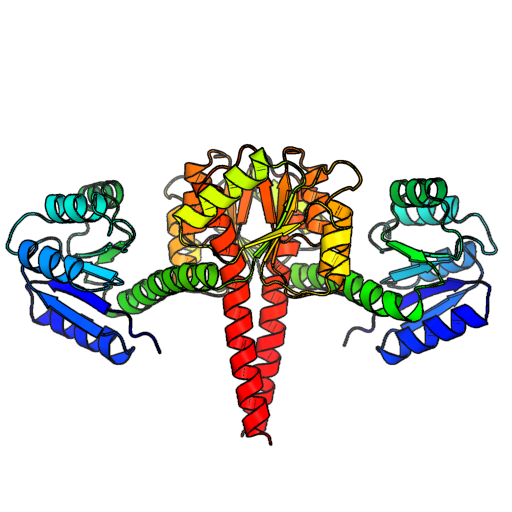 8.258 -21.406 -2.717 1 76.5 116 VAL A CA 1
ATOM 934 C C . VAL A 1 116 ? 7.531 -20.578 -1.653 1 76.5 116 VAL A C 1
ATOM 936 O O . VAL A 1 116 ? 6.316 -20.375 -1.734 1 76.5 116 VAL A O 1
ATOM 939 N N . GLN A 1 117 ? 8.281 -20.062 -0.774 1 72.06 117 GLN A N 1
ATOM 940 C CA . GLN A 1 117 ? 7.695 -19.25 0.284 1 72.06 117 GLN A CA 1
ATOM 941 C C . GLN A 1 117 ? 7.023 -18 -0.29 1 72.06 117 GLN A C 1
ATOM 943 O O . GLN A 1 117 ? 5.922 -17.641 0.124 1 72.06 117 GLN A O 1
ATOM 948 N N . ALA A 1 118 ? 7.672 -17.438 -1.141 1 69.12 118 ALA A N 1
ATOM 949 C CA . ALA A 1 118 ? 7.16 -16.203 -1.735 1 69.12 118 ALA A CA 1
ATOM 950 C C . ALA A 1 118 ? 5.828 -16.453 -2.439 1 69.12 118 ALA A C 1
ATOM 952 O O . ALA A 1 118 ? 4.887 -15.664 -2.295 1 69.12 118 ALA A O 1
ATOM 953 N N . VAL A 1 119 ? 5.785 -17.5 -3.207 1 69.12 119 VAL A N 1
ATOM 954 C CA . VAL A 1 119 ? 4.59 -17.797 -3.992 1 69.12 119 VAL A CA 1
ATOM 955 C C . VAL A 1 119 ? 3.447 -18.188 -3.061 1 69.12 119 VAL A C 1
ATOM 957 O O . VAL A 1 119 ? 2.301 -17.781 -3.268 1 69.12 119 VAL A O 1
ATOM 960 N N . LEU A 1 120 ? 3.811 -18.953 -2.107 1 70.38 120 LEU A N 1
ATOM 961 C CA . LEU A 1 120 ? 2.766 -19.422 -1.206 1 70.38 120 LEU A CA 1
ATOM 962 C C . LEU A 1 120 ? 2.26 -18.297 -0.316 1 70.38 120 LEU A C 1
ATOM 964 O O . LEU A 1 120 ? 1.089 -18.281 0.07 1 70.38 120 LEU A O 1
ATOM 968 N N . GLU A 1 121 ? 3.168 -17.422 -0.09 1 68.56 121 GLU A N 1
ATOM 969 C CA . GLU A 1 121 ? 2.732 -16.219 0.622 1 68.56 121 GLU A CA 1
ATOM 970 C C . GLU A 1 121 ? 1.715 -15.43 -0.197 1 68.56 121 GLU A C 1
ATOM 972 O O . GLU A 1 121 ? 0.74 -14.914 0.349 1 68.56 121 GLU A O 1
ATOM 977 N N . GLU A 1 122 ? 2.039 -15.367 -1.415 1 67.5 122 GLU A N 1
ATOM 978 C CA . GLU A 1 122 ? 1.115 -14.672 -2.307 1 67.5 122 GLU A CA 1
ATOM 979 C C . GLU A 1 122 ? -0.255 -15.344 -2.314 1 67.5 122 GLU A C 1
ATOM 981 O O . GLU A 1 122 ? -1.283 -14.664 -2.359 1 67.5 122 GLU A O 1
ATOM 986 N N . ASP A 1 123 ? -0.179 -16.656 -2.33 1 68.75 123 ASP A N 1
ATOM 987 C CA . ASP A 1 123 ? -1.422 -17.422 -2.221 1 68.75 123 ASP A CA 1
ATOM 988 C C . ASP A 1 123 ? -2.121 -17.141 -0.894 1 68.75 123 ASP A C 1
ATOM 990 O O . ASP A 1 123 ? -3.352 -17.062 -0.837 1 68.75 123 ASP A O 1
ATOM 994 N N . GLY A 1 124 ? -1.311 -16.984 0.029 1 73.06 124 GLY A N 1
ATOM 995 C CA . GLY A 1 124 ? -1.841 -16.641 1.339 1 73.06 124 GLY A CA 1
ATOM 996 C C . GLY A 1 124 ? -2.568 -15.312 1.356 1 73.06 124 GLY A C 1
ATOM 997 O O . GLY A 1 124 ? -3.615 -15.188 1.994 1 73.06 124 GLY A O 1
ATOM 998 N N . TYR A 1 125 ? -2.066 -14.492 0.526 1 78.75 125 TYR A N 1
ATOM 999 C CA . TYR A 1 125 ? -2.711 -13.188 0.454 1 78.75 125 TYR A CA 1
ATOM 1000 C C . TYR A 1 125 ? -4.117 -13.305 -0.125 1 78.75 125 TYR A C 1
ATOM 1002 O O . TYR A 1 125 ? -5.047 -12.641 0.344 1 78.75 125 TYR A O 1
ATOM 1010 N N . MET A 1 126 ? -4.27 -14.117 -1.105 1 80.62 126 MET A N 1
ATOM 1011 C CA . MET A 1 126 ? -5.59 -14.32 -1.694 1 80.62 126 MET A CA 1
ATOM 1012 C C . MET A 1 126 ? -6.539 -14.977 -0.693 1 80.62 126 MET A C 1
ATOM 1014 O O . MET A 1 126 ? -7.723 -14.648 -0.646 1 80.62 126 MET A O 1
ATOM 1018 N N . ARG A 1 127 ? -6.016 -15.898 0.031 1 81.12 127 ARG A N 1
ATOM 1019 C CA . ARG A 1 127 ? -6.828 -16.516 1.071 1 81.12 127 ARG A CA 1
ATOM 1020 C C . ARG A 1 127 ? -7.277 -15.492 2.102 1 81.12 127 ARG A C 1
ATOM 1022 O O . ARG A 1 127 ? -8.445 -15.477 2.504 1 81.12 127 ARG A O 1
ATOM 1029 N N . ASP A 1 128 ? -6.344 -14.68 2.514 1 84.88 128 ASP A N 1
ATOM 1030 C CA . ASP A 1 128 ? -6.668 -13.617 3.463 1 84.88 128 ASP A CA 1
ATOM 1031 C C . ASP A 1 128 ? -7.723 -12.672 2.893 1 84.88 128 ASP A C 1
ATOM 1033 O O . ASP A 1 128 ? -8.625 -12.242 3.609 1 84.88 128 ASP A O 1
ATOM 1037 N N . LEU A 1 129 ? -7.586 -12.445 1.618 1 88.94 129 LEU A N 1
ATOM 1038 C CA . LEU A 1 129 ? -8.555 -11.57 0.965 1 88.94 129 LEU A CA 1
ATOM 1039 C C . LEU A 1 129 ? -9.938 -12.195 0.96 1 88.94 129 LEU A C 1
ATOM 1041 O O . LEU A 1 129 ? -10.938 -11.508 1.182 1 88.94 129 LEU A O 1
ATOM 1045 N N . ARG A 1 130 ? -9.984 -13.422 0.713 1 89.25 130 ARG A N 1
ATOM 1046 C CA . ARG A 1 130 ? -11.266 -14.125 0.654 1 89.25 130 ARG A CA 1
ATOM 1047 C C . ARG A 1 130 ? -11.93 -14.172 2.025 1 89.25 130 ARG A C 1
ATOM 1049 O O . ARG A 1 130 ? -13.156 -14.203 2.123 1 89.25 130 ARG A O 1
ATOM 1056 N N . GLU A 1 131 ? -11.148 -14.047 3.045 1 88.81 131 GLU A N 1
ATOM 1057 C CA . GLU A 1 131 ? -11.672 -14.109 4.406 1 88.81 131 GLU A CA 1
ATOM 1058 C C . GLU A 1 131 ? -11.914 -12.711 4.965 1 88.81 131 GLU A C 1
ATOM 1060 O O . GLU A 1 131 ? -12.594 -12.547 5.98 1 88.81 131 GLU A O 1
ATOM 1065 N N . ALA A 1 132 ? -11.359 -11.734 4.363 1 90.75 132 ALA A N 1
ATOM 1066 C CA . ALA A 1 132 ? -11.445 -10.359 4.855 1 90.75 132 ALA A CA 1
ATOM 1067 C C . ALA A 1 132 ? -12.875 -9.836 4.77 1 90.75 132 ALA A C 1
ATOM 1069 O O . ALA A 1 132 ? -13.594 -10.133 3.812 1 90.75 132 ALA A O 1
ATOM 1070 N N . LYS A 1 133 ? -13.258 -9.094 5.773 1 94.12 133 LYS A N 1
ATOM 1071 C CA . LYS A 1 133 ? -14.508 -8.344 5.719 1 94.12 133 LYS A CA 1
ATOM 1072 C C . LYS A 1 133 ? -14.32 -6.996 5.027 1 94.12 133 LYS A C 1
ATOM 1074 O O . LYS A 1 133 ? -13.492 -6.191 5.445 1 94.12 133 LYS A O 1
ATOM 1079 N N . ILE A 1 134 ? -15.133 -6.82 3.979 1 96.75 134 ILE A N 1
ATOM 1080 C CA . ILE A 1 134 ? -14.922 -5.633 3.156 1 96.75 134 ILE A CA 1
ATOM 1081 C C . ILE A 1 134 ? -16.188 -4.773 3.164 1 96.75 134 ILE A C 1
ATOM 1083 O O . ILE A 1 134 ? -17.281 -5.266 2.887 1 96.75 134 ILE A O 1
ATOM 1087 N N . ALA A 1 135 ? -16.031 -3.543 3.59 1 97.75 135 ALA A N 1
ATOM 1088 C CA . ALA A 1 135 ? -17.094 -2.559 3.457 1 97.75 135 ALA A CA 1
ATOM 1089 C C . ALA A 1 135 ? -16.938 -1.741 2.178 1 97.75 135 ALA A C 1
ATOM 1091 O O . ALA A 1 135 ? -15.828 -1.312 1.845 1 97.75 135 ALA A O 1
ATOM 1092 N N . ILE A 1 136 ? -18.047 -1.582 1.479 1 98.31 136 ILE A N 1
ATOM 1093 C CA . ILE A 1 136 ? -18.047 -0.776 0.264 1 98.31 136 ILE A CA 1
ATOM 1094 C C . ILE A 1 136 ? -19.016 0.396 0.432 1 98.31 136 ILE A C 1
ATOM 1096 O O . ILE A 1 136 ? -20.172 0.205 0.799 1 98.31 136 ILE A O 1
ATOM 1100 N N . VAL A 1 137 ? -18.484 1.605 0.255 1 97.81 137 VAL A N 1
ATOM 1101 C CA . VAL A 1 137 ? -19.344 2.781 0.233 1 97.81 137 VAL A CA 1
ATOM 1102 C C . VAL A 1 137 ? -19.531 3.26 -1.206 1 97.81 137 VAL A C 1
ATOM 1104 O O . VAL A 1 137 ? -18.594 3.781 -1.818 1 97.81 137 VAL A O 1
ATOM 1107 N N . GLU A 1 138 ? -20.656 3.078 -1.733 1 96.62 138 GLU A N 1
ATOM 1108 C CA . GLU A 1 138 ? -21.016 3.314 -3.129 1 96.62 138 GLU A CA 1
ATOM 1109 C C . GLU A 1 138 ? -22.516 3.582 -3.275 1 96.62 138 GLU A C 1
ATOM 1111 O O . GLU A 1 138 ? -23.344 2.797 -2.803 1 96.62 138 GLU A O 1
ATOM 1116 N N . ASP A 1 139 ? -22.797 4.684 -3.91 1 95.62 139 ASP A N 1
ATOM 1117 C CA . ASP A 1 139 ? -24.219 5.004 -3.992 1 95.62 139 ASP A CA 1
ATOM 1118 C C . ASP A 1 139 ? -24.797 4.578 -5.34 1 95.62 139 ASP A C 1
ATOM 1120 O O . ASP A 1 139 ? -26.016 4.594 -5.527 1 95.62 139 ASP A O 1
ATOM 1124 N N . SER A 1 140 ? -23.984 4.25 -6.363 1 94.38 140 SER A N 1
ATOM 1125 C CA . SER A 1 140 ? -24.438 3.73 -7.648 1 94.38 140 SER A CA 1
ATOM 1126 C C . SER A 1 140 ? -24.578 2.213 -7.609 1 94.38 140 SER A C 1
ATOM 1128 O O . SER A 1 140 ? -23.594 1.494 -7.43 1 94.38 140 SER A O 1
ATOM 1130 N N . SER A 1 141 ? -25.766 1.747 -7.875 1 95.12 141 SER A N 1
ATOM 1131 C CA . SER A 1 141 ? -26.016 0.31 -7.879 1 95.12 141 SER A CA 1
ATOM 1132 C C . SER A 1 141 ? -25.234 -0.386 -8.977 1 95.12 141 SER A C 1
ATOM 1134 O O . SER A 1 141 ? -24.75 -1.505 -8.789 1 95.12 141 SER A O 1
ATOM 1136 N N . LEU A 1 142 ? -25.141 0.299 -10.031 1 96 142 LEU A N 1
ATOM 1137 C CA . LEU A 1 142 ? -24.406 -0.274 -11.156 1 96 142 LEU A CA 1
ATOM 1138 C C . LEU A 1 142 ? -22.922 -0.419 -10.82 1 96 142 LEU A C 1
ATOM 1140 O O . LEU A 1 142 ? -22.344 -1.479 -11.047 1 96 142 LEU A O 1
ATOM 1144 N N . GLU A 1 143 ? -22.312 0.658 -10.312 1 95.12 143 GLU A N 1
ATOM 1145 C CA . GLU A 1 143 ? -20.906 0.621 -9.961 1 95.12 143 GLU A CA 1
ATOM 1146 C C . GLU A 1 143 ? -20.625 -0.416 -8.875 1 95.12 143 GLU A C 1
ATOM 1148 O O . GLU A 1 143 ? -19.594 -1.094 -8.906 1 95.12 143 GLU A O 1
ATOM 1153 N N . TYR A 1 144 ? -21.594 -0.533 -7.953 1 97.06 144 TYR A N 1
ATOM 1154 C CA . TYR A 1 144 ? -21.469 -1.562 -6.93 1 97.06 144 TYR A CA 1
ATOM 1155 C C . TYR A 1 144 ? -21.469 -2.955 -7.551 1 97.06 144 TYR A C 1
ATOM 1157 O O . TYR A 1 144 ? -20.672 -3.812 -7.18 1 97.06 144 TYR A O 1
ATOM 1165 N N . ALA A 1 145 ? -22.359 -3.178 -8.438 1 97.38 145 ALA A N 1
ATOM 1166 C CA . ALA A 1 145 ? -22.484 -4.484 -9.078 1 97.38 145 ALA A CA 1
ATOM 1167 C C . ALA A 1 145 ? -21.203 -4.863 -9.805 1 97.38 145 ALA A C 1
ATOM 1169 O O . ALA A 1 145 ? -20.781 -6.023 -9.766 1 97.38 145 ALA A O 1
ATOM 1170 N N . ILE A 1 146 ? -20.609 -3.898 -10.43 1 96.69 146 ILE A N 1
ATOM 1171 C CA . ILE A 1 146 ? -19.375 -4.129 -11.164 1 96.69 146 ILE A CA 1
ATOM 1172 C C . ILE A 1 146 ? -18.266 -4.57 -10.195 1 96.69 146 ILE A C 1
ATOM 1174 O O . ILE A 1 146 ? -17.625 -5.598 -10.414 1 96.69 146 ILE A O 1
ATOM 1178 N N . VAL A 1 147 ? -18.094 -3.832 -9.102 1 97.56 147 VAL A N 1
ATOM 1179 C CA . VAL A 1 147 ? -17.047 -4.125 -8.117 1 97.56 147 VAL A CA 1
ATOM 1180 C C . VAL A 1 147 ? -17.344 -5.473 -7.453 1 97.56 147 VAL A C 1
ATOM 1182 O O . VAL A 1 147 ? -16.438 -6.305 -7.309 1 97.56 147 VAL A O 1
ATOM 1185 N N . ARG A 1 148 ? -18.594 -5.66 -7.102 1 97.56 148 ARG A N 1
ATOM 1186 C CA . ARG A 1 148 ? -19 -6.91 -6.473 1 97.56 148 ARG A CA 1
ATOM 1187 C C . ARG A 1 148 ? -18.719 -8.102 -7.379 1 97.56 148 ARG A C 1
ATOM 1189 O O . ARG A 1 148 ? -18.172 -9.117 -6.926 1 97.56 148 ARG A O 1
ATOM 1196 N N . ASP A 1 149 ? -19.047 -7.992 -8.625 1 96.12 149 ASP A N 1
ATOM 1197 C CA . ASP A 1 149 ? -18.859 -9.086 -9.57 1 96.12 149 ASP A CA 1
ATOM 1198 C C . ASP A 1 149 ? -17.375 -9.414 -9.734 1 96.12 149 ASP A C 1
ATOM 1200 O O . ASP A 1 149 ? -16.984 -10.586 -9.805 1 96.12 149 ASP A O 1
ATOM 1204 N N . ILE A 1 150 ? -16.578 -8.406 -9.812 1 95.06 150 ILE A N 1
ATOM 1205 C CA . ILE A 1 150 ? -15.141 -8.617 -9.906 1 95.06 150 ILE A CA 1
ATOM 1206 C C . ILE A 1 150 ? -14.641 -9.383 -8.688 1 95.06 150 ILE A C 1
ATOM 1208 O O . ILE A 1 150 ? -13.938 -10.383 -8.812 1 95.06 150 ILE A O 1
ATOM 1212 N N . LEU A 1 151 ? -15.062 -8.945 -7.484 1 96.88 151 LEU A N 1
ATOM 1213 C CA . LEU A 1 151 ? -14.609 -9.555 -6.238 1 96.88 151 LEU A CA 1
ATOM 1214 C C . LEU A 1 151 ? -15.125 -10.984 -6.109 1 96.88 151 LEU A C 1
ATOM 1216 O O . LEU A 1 151 ? -14.367 -11.883 -5.742 1 96.88 151 LEU A O 1
ATOM 1220 N N . LYS A 1 152 ? -16.312 -11.203 -6.5 1 94.44 152 LYS A N 1
ATOM 1221 C CA . LYS A 1 152 ? -16.922 -12.531 -6.43 1 94.44 152 LYS A CA 1
ATOM 1222 C C . LYS A 1 152 ? -16.203 -13.516 -7.348 1 94.44 152 LYS A C 1
ATOM 1224 O O . LYS A 1 152 ? -16.031 -14.688 -7.008 1 94.44 152 LYS A O 1
ATOM 1229 N N . ASN A 1 153 ? -15.812 -13.031 -8.477 1 91.06 153 ASN A N 1
ATOM 1230 C CA . ASN A 1 153 ? -15.102 -13.867 -9.438 1 91.06 153 ASN A CA 1
ATOM 1231 C C . ASN A 1 153 ? -13.781 -14.383 -8.859 1 91.06 153 ASN A C 1
ATOM 1233 O O . ASN A 1 153 ? -13.234 -15.375 -9.344 1 91.06 153 ASN A O 1
ATOM 1237 N N . TYR A 1 154 ? -13.344 -13.703 -7.824 1 88.56 154 TYR A N 1
ATOM 1238 C CA . TYR A 1 154 ? -12.109 -14.141 -7.184 1 88.56 154 TYR A CA 1
ATOM 1239 C C . TYR A 1 154 ? -12.398 -14.773 -5.828 1 88.56 154 TYR A C 1
ATOM 1241 O O . TYR A 1 154 ? -11.492 -14.938 -5.008 1 88.56 154 TYR A O 1
ATOM 1249 N N . GLY A 1 155 ? -13.617 -15.039 -5.574 1 91.75 155 GLY A N 1
ATOM 1250 C CA . GLY A 1 155 ? -14 -15.734 -4.359 1 91.75 155 GLY A CA 1
ATOM 1251 C C . GLY A 1 155 ? -14.102 -14.828 -3.15 1 91.75 155 GLY A C 1
ATOM 1252 O O . GLY A 1 155 ? -14.156 -15.297 -2.012 1 91.75 155 GLY A O 1
ATOM 1253 N N . ILE A 1 156 ? -14.055 -13.578 -3.34 1 94 156 ILE A N 1
ATOM 1254 C CA . ILE A 1 156 ? -14.195 -12.602 -2.266 1 94 156 ILE A CA 1
ATOM 1255 C C . ILE A 1 156 ? -15.664 -12.211 -2.109 1 94 156 ILE A C 1
ATOM 1257 O O . ILE A 1 156 ? -16.203 -11.445 -2.912 1 94 156 ILE A O 1
ATOM 1261 N N . GLU A 1 157 ? -16.234 -12.727 -0.994 1 95.69 157 GLU A N 1
ATOM 1262 C CA . GLU A 1 157 ? -17.688 -12.641 -0.966 1 95.69 157 GLU A CA 1
ATOM 1263 C C . GLU A 1 157 ? -18.188 -11.984 0.321 1 95.69 157 GLU A C 1
ATOM 1265 O O . GLU A 1 157 ? -19.375 -11.719 0.473 1 95.69 157 GLU A O 1
ATOM 1270 N N . ASN A 1 158 ? -17.328 -11.773 1.279 1 96.69 158 ASN A N 1
ATOM 1271 C CA . ASN A 1 158 ? -17.719 -11.133 2.533 1 96.69 158 ASN A CA 1
ATOM 1272 C C . ASN A 1 158 ? -17.766 -9.617 2.396 1 96.69 158 ASN A C 1
ATOM 1274 O O . ASN A 1 158 ? -16.891 -8.914 2.906 1 96.69 158 ASN A O 1
ATOM 1278 N N . LEU A 1 159 ? -18.828 -9.195 1.714 1 97.75 159 LEU A N 1
ATOM 1279 C CA . LEU A 1 159 ? -18.969 -7.789 1.349 1 97.75 159 LEU A CA 1
ATOM 1280 C C . LEU A 1 159 ? -20.203 -7.18 2.004 1 97.75 159 LEU A C 1
ATOM 1282 O O . LEU A 1 159 ? -21.25 -7.828 2.098 1 97.75 159 LEU A O 1
ATOM 1286 N N . GLU A 1 160 ? -20.062 -5.977 2.459 1 97.94 160 GLU A N 1
ATOM 1287 C CA . GLU A 1 160 ? -21.188 -5.188 2.928 1 97.94 160 GLU A CA 1
ATOM 1288 C C . GLU A 1 160 ? -21.25 -3.832 2.23 1 97.94 160 GLU A C 1
ATOM 1290 O O . GLU A 1 160 ? -20.25 -3.117 2.166 1 97.94 160 GLU A O 1
ATOM 1295 N N . LEU A 1 161 ? -22.438 -3.543 1.778 1 97.94 161 LEU A N 1
ATOM 1296 C CA . LEU A 1 161 ? -22.641 -2.307 1.029 1 97.94 161 LEU A CA 1
ATOM 1297 C C . LEU A 1 161 ? -23.25 -1.226 1.917 1 97.94 161 LEU A C 1
ATOM 1299 O O . LEU A 1 161 ? -24.188 -1.49 2.676 1 97.94 161 LEU A O 1
ATOM 1303 N N . TYR A 1 162 ? -22.672 -0.045 1.822 1 97.62 162 TYR A N 1
ATOM 1304 C CA . TYR A 1 162 ? -23.25 1.175 2.371 1 97.62 162 TYR A CA 1
ATOM 1305 C C . TYR A 1 162 ? -23.453 2.223 1.283 1 97.62 162 TYR A C 1
ATOM 1307 O O . TYR A 1 162 ? -22.562 2.441 0.454 1 97.62 162 TYR A O 1
ATOM 1315 N N . LYS A 1 163 ? -24.562 2.928 1.337 1 95.81 163 LYS A N 1
ATOM 1316 C CA . LYS A 1 163 ? -24.844 3.932 0.315 1 95.81 163 LYS A CA 1
ATOM 1317 C C . LYS A 1 163 ? -24.234 5.281 0.689 1 95.81 163 LYS A C 1
ATOM 1319 O O . LYS A 1 163 ? -24.016 6.137 -0.175 1 95.81 163 LYS A O 1
ATOM 1324 N N . THR A 1 164 ? -24.047 5.445 1.973 1 93.94 164 THR A N 1
ATOM 1325 C CA . THR A 1 164 ? -23.453 6.688 2.451 1 93.94 164 THR A CA 1
ATOM 1326 C C . THR A 1 164 ? -22.422 6.402 3.533 1 93.94 164 THR A C 1
ATOM 1328 O O . THR A 1 164 ? -22.453 5.359 4.184 1 93.94 164 THR A O 1
ATOM 1331 N N . GLY A 1 165 ? -21.453 7.371 3.658 1 93.81 165 GLY A N 1
ATOM 1332 C CA . GLY A 1 165 ? -20.5 7.293 4.758 1 93.81 165 GLY A CA 1
ATOM 1333 C C . GLY A 1 165 ? -21.172 7.297 6.121 1 93.81 165 GLY A C 1
ATOM 1334 O O . GLY A 1 165 ? -20.734 6.59 7.031 1 93.81 165 GLY A O 1
ATOM 1335 N N . LYS A 1 166 ? -22.188 8.047 6.199 1 89.12 166 LYS A N 1
ATOM 1336 C CA . LYS A 1 166 ? -22.938 8.133 7.453 1 89.12 166 LYS A CA 1
ATOM 1337 C C . LYS A 1 166 ? -23.469 6.762 7.863 1 89.12 166 LYS A C 1
ATOM 1339 O O . LYS A 1 166 ? -23.375 6.375 9.031 1 89.12 166 LYS A O 1
ATOM 1344 N N . GLU A 1 167 ? -24.016 6.051 6.949 1 94.94 167 GLU A N 1
ATOM 1345 C CA . GLU A 1 167 ? -24.531 4.711 7.219 1 94.94 167 GLU A CA 1
ATOM 1346 C C . GLU A 1 167 ? -23.422 3.801 7.754 1 94.94 167 GLU A C 1
ATOM 1348 O O . GLU A 1 167 ? -23.641 3.043 8.703 1 94.94 167 GLU A O 1
ATOM 1353 N N . LEU A 1 168 ? -22.281 3.902 7.125 1 95.38 168 LEU A N 1
ATOM 1354 C CA . LEU A 1 168 ? -21.156 3.09 7.547 1 95.38 168 LEU A CA 1
ATOM 1355 C C . LEU A 1 168 ? -20.719 3.453 8.969 1 95.38 168 LEU A C 1
ATOM 1357 O O . LEU A 1 168 ? -20.562 2.574 9.82 1 95.38 168 LEU A O 1
ATOM 1361 N N . ILE A 1 169 ? -20.547 4.695 9.25 1 88.88 169 ILE A N 1
ATOM 1362 C CA . ILE A 1 169 ? -20.078 5.168 10.539 1 88.88 169 ILE A CA 1
ATOM 1363 C C . ILE A 1 169 ? -21.094 4.824 11.625 1 88.88 169 ILE A C 1
ATOM 1365 O O . ILE A 1 169 ? -20.719 4.355 12.703 1 88.88 169 ILE A O 1
ATOM 1369 N N . ASP A 1 170 ? -22.359 4.969 11.336 1 91.81 170 ASP A N 1
ATOM 1370 C CA . ASP A 1 170 ? -23.438 4.711 12.289 1 91.81 170 ASP A CA 1
ATOM 1371 C C . ASP A 1 170 ? -23.547 3.221 12.602 1 91.81 170 ASP A C 1
ATOM 1373 O O . ASP A 1 170 ? -24.094 2.838 13.641 1 91.81 170 ASP A O 1
ATOM 1377 N N . SER A 1 171 ? -23.109 2.463 11.664 1 93.19 171 SER A N 1
ATOM 1378 C CA . SER A 1 171 ? -23.203 1.022 11.875 1 93.19 171 SER A CA 1
ATOM 1379 C C . SER A 1 171 ? -22.312 0.573 13.031 1 93.19 171 SER A C 1
ATOM 1381 O O . SER A 1 171 ? -22.516 -0.503 13.594 1 93.19 171 SER A O 1
ATOM 1383 N N . ASN A 1 172 ? -21.203 1.247 13.305 1 89.06 172 ASN A N 1
ATOM 1384 C CA . ASN A 1 172 ? -20.219 0.967 14.344 1 89.06 172 ASN A CA 1
ATOM 1385 C C . ASN A 1 172 ? -19.516 -0.365 14.102 1 89.06 172 ASN A C 1
ATOM 1387 O O . ASN A 1 172 ? -18.969 -0.958 15.039 1 89.06 172 ASN A O 1
ATOM 1391 N N . LYS A 1 173 ? -19.703 -0.801 12.898 1 92.5 173 LYS A N 1
ATOM 1392 C CA . LYS A 1 173 ? -19 -2.02 12.516 1 92.5 173 LYS A CA 1
ATOM 1393 C C . LYS A 1 173 ? -17.578 -1.702 12.016 1 92.5 173 LYS A C 1
ATOM 1395 O O . LYS A 1 173 ? -17.312 -0.589 11.562 1 92.5 173 LYS A O 1
ATOM 1400 N N . THR A 1 174 ? -16.734 -2.695 12.211 1 90 174 THR A N 1
ATOM 1401 C CA . THR A 1 174 ? -15.367 -2.557 11.711 1 90 174 THR A CA 1
ATOM 1402 C C . THR A 1 174 ? -15.078 -3.592 10.633 1 90 174 THR A C 1
ATOM 1404 O O . THR A 1 174 ? -15.594 -4.711 10.68 1 90 174 THR A O 1
ATOM 1407 N N . TYR A 1 175 ? -14.328 -3.16 9.719 1 92.94 175 TYR A N 1
ATOM 1408 C CA . TYR A 1 175 ? -13.977 -4.012 8.586 1 92.94 175 TYR A CA 1
ATOM 1409 C C . TYR A 1 175 ? -12.469 -4.055 8.383 1 92.94 175 TYR A C 1
ATOM 1411 O O . TYR A 1 175 ? -11.734 -3.236 8.945 1 92.94 175 TYR A O 1
ATOM 1419 N N . ASP A 1 176 ? -12.023 -5.059 7.648 1 89.75 176 ASP A N 1
ATOM 1420 C CA . ASP A 1 176 ? -10.609 -5.18 7.316 1 89.75 176 ASP A CA 1
ATOM 1421 C C . ASP A 1 176 ? -10.234 -4.238 6.176 1 89.75 176 ASP A C 1
ATOM 1423 O O . ASP A 1 176 ? -9.148 -3.646 6.184 1 89.75 176 ASP A O 1
ATOM 1427 N N . ILE A 1 177 ? -11.086 -4.176 5.234 1 94.62 177 ILE A N 1
ATOM 1428 C CA . ILE A 1 177 ? -10.852 -3.365 4.047 1 94.62 177 ILE A CA 1
ATOM 1429 C C . ILE A 1 177 ? -12.062 -2.471 3.787 1 94.62 177 ILE A C 1
ATOM 1431 O O . ILE A 1 177 ? -13.211 -2.908 3.922 1 94.62 177 ILE A O 1
ATOM 1435 N N . TYR A 1 178 ? -11.797 -1.239 3.461 1 96.62 178 TYR A N 1
ATOM 1436 C CA . TYR A 1 178 ? -12.812 -0.273 3.055 1 96.62 178 TYR A CA 1
ATOM 1437 C C . TYR A 1 178 ? -12.586 0.18 1.616 1 96.62 178 TYR A C 1
ATOM 1439 O O . TYR A 1 178 ? -11.5 0.642 1.267 1 96.62 178 TYR A O 1
ATOM 1447 N N . LEU A 1 179 ? -13.555 -0.039 0.767 1 98.06 179 LEU A N 1
ATOM 1448 C CA . LEU A 1 179 ? -13.578 0.498 -0.59 1 98.06 179 LEU A CA 1
ATOM 1449 C C . LEU A 1 179 ? -14.531 1.687 -0.686 1 98.06 179 LEU A C 1
ATOM 1451 O O . LEU A 1 179 ? -15.742 1.528 -0.548 1 98.06 179 LEU A O 1
ATOM 1455 N N . ILE A 1 180 ? -13.953 2.859 -0.946 1 97.44 180 ILE A N 1
ATOM 1456 C CA . ILE A 1 180 ? -14.734 4.082 -0.794 1 97.44 180 ILE A CA 1
ATOM 1457 C C . ILE A 1 180 ? -14.766 4.844 -2.117 1 97.44 180 ILE A C 1
ATOM 1459 O O . ILE A 1 180 ? -13.711 5.227 -2.641 1 97.44 180 ILE A O 1
ATOM 1463 N N . ASP A 1 181 ? -15.945 5.07 -2.629 1 95.81 181 ASP A N 1
ATOM 1464 C CA . ASP A 1 181 ? -16.078 5.996 -3.746 1 95.81 181 ASP A CA 1
ATOM 1465 C C . ASP A 1 181 ? -15.82 7.434 -3.305 1 95.81 181 ASP A C 1
ATOM 1467 O O . ASP A 1 181 ? -16.234 7.844 -2.219 1 95.81 181 ASP A O 1
ATOM 1471 N N . LEU A 1 182 ? -15.148 8.18 -4.125 1 90.62 182 LEU A N 1
ATOM 1472 C CA . LEU A 1 182 ? -14.797 9.547 -3.758 1 90.62 182 LEU A CA 1
ATOM 1473 C C . LEU A 1 182 ? -15.977 10.484 -3.975 1 90.62 182 LEU A C 1
ATOM 1475 O O . LEU A 1 182 ? -16.188 11.406 -3.182 1 90.62 182 LEU A O 1
ATOM 1479 N N . VAL A 1 183 ? -16.609 10.281 -5.105 1 88.75 183 VAL A N 1
ATOM 1480 C CA . VAL A 1 183 ? -17.719 11.164 -5.449 1 88.75 183 VAL A CA 1
ATOM 1481 C C . VAL A 1 183 ? -19.047 10.461 -5.16 1 88.75 183 VAL A C 1
ATOM 1483 O O . VAL A 1 183 ? -19.453 9.578 -5.906 1 88.75 183 VAL A O 1
ATOM 1486 N N . LEU A 1 184 ? -19.641 10.836 -4.09 1 90.06 184 LEU A N 1
ATOM 1487 C CA . LEU A 1 184 ? -20.953 10.344 -3.682 1 90.06 184 LEU A CA 1
ATOM 1488 C C . LEU A 1 184 ? -22 11.445 -3.789 1 90.06 184 LEU A C 1
ATOM 1490 O O . LEU A 1 184 ? -21.672 12.609 -4.016 1 90.06 184 LEU A O 1
ATOM 1494 N N . GLN A 1 185 ? -23.266 11.133 -3.793 1 84.56 185 GLN A N 1
ATOM 1495 C CA . GLN A 1 185 ? -24.344 12.094 -3.998 1 84.56 185 GLN A CA 1
ATOM 1496 C C . GLN A 1 185 ? -24.281 13.211 -2.965 1 84.56 185 GLN A C 1
ATOM 1498 O O . GLN A 1 185 ? -24.344 14.391 -3.316 1 84.56 185 GLN A O 1
ATOM 1503 N N . ASN A 1 186 ? -24.109 12.961 -1.635 1 78.62 186 ASN A N 1
ATOM 1504 C CA . ASN A 1 186 ? -24.234 13.992 -0.614 1 78.62 186 ASN A CA 1
ATOM 1505 C C . ASN A 1 186 ? -22.984 14.07 0.256 1 78.62 186 ASN A C 1
ATOM 1507 O O . ASN A 1 186 ? -23.016 14.641 1.35 1 78.62 186 ASN A O 1
ATOM 1511 N N . GLU A 1 187 ? -21.969 13.453 -0.169 1 81.75 187 GLU A N 1
ATOM 1512 C CA . GLU A 1 187 ? -20.75 13.445 0.636 1 81.75 187 GLU A CA 1
ATOM 1513 C C . GLU A 1 187 ? -19.516 13.219 -0.231 1 81.75 187 GLU A C 1
ATOM 1515 O O . GLU A 1 187 ? -19.625 12.672 -1.331 1 81.75 187 GLU A O 1
ATOM 1520 N N . TYR A 1 188 ? -18.469 13.797 0.248 1 81.12 188 TYR A N 1
ATOM 1521 C CA . TYR A 1 188 ? -17.188 13.562 -0.407 1 81.12 188 TYR A CA 1
ATOM 1522 C C . TYR A 1 188 ? -16.438 12.422 0.27 1 81.12 188 TYR A C 1
ATOM 1524 O O . TYR A 1 188 ? -16.234 12.445 1.485 1 81.12 188 TYR A O 1
ATOM 1532 N N . GLY A 1 189 ? -16.094 11.422 -0.486 1 89.31 189 GLY A N 1
ATOM 1533 C CA . GLY A 1 189 ? -15.453 10.219 0.026 1 89.31 189 GLY A CA 1
ATOM 1534 C C . GLY A 1 189 ? -14.211 10.5 0.838 1 89.31 189 GLY A C 1
ATOM 1535 O O . GLY A 1 189 ? -13.875 9.75 1.758 1 89.31 189 GLY A O 1
ATOM 1536 N N . LYS A 1 190 ? -13.547 11.602 0.498 1 86.69 190 LYS A N 1
ATOM 1537 C CA . LYS A 1 190 ? -12.336 11.969 1.229 1 86.69 190 LYS A CA 1
ATOM 1538 C C . LYS A 1 190 ? -12.633 12.172 2.713 1 86.69 190 LYS A C 1
ATOM 1540 O O . LYS A 1 190 ? -11.828 11.781 3.566 1 86.69 190 LYS A O 1
ATOM 1545 N N . ASN A 1 191 ? -13.727 12.703 3.023 1 81.81 191 ASN A N 1
ATOM 1546 C CA . ASN A 1 191 ? -14.117 12.922 4.414 1 81.81 191 ASN A CA 1
ATOM 1547 C C . ASN A 1 191 ? -14.406 11.602 5.121 1 81.81 191 ASN A C 1
ATOM 1549 O O . ASN A 1 191 ? -14.07 11.438 6.297 1 81.81 191 ASN A O 1
ATOM 1553 N N . ILE A 1 192 ? -14.984 10.711 4.426 1 89 192 ILE A N 1
ATOM 1554 C CA . ILE A 1 192 ? -15.266 9.383 4.957 1 89 192 ILE A CA 1
ATOM 1555 C C . ILE A 1 192 ? -13.953 8.672 5.289 1 89 192 ILE A C 1
ATOM 1557 O O . ILE A 1 192 ? -13.805 8.109 6.379 1 89 192 ILE A O 1
ATOM 1561 N N . ILE A 1 193 ? -13.016 8.773 4.359 1 91.81 193 ILE A N 1
ATOM 1562 C CA . ILE A 1 193 ? -11.703 8.156 4.52 1 91.81 193 ILE A CA 1
ATOM 1563 C C . ILE A 1 193 ? -11.023 8.703 5.77 1 91.81 193 ILE A C 1
ATOM 1565 O O . ILE A 1 193 ? -10.516 7.941 6.594 1 91.81 193 ILE A O 1
ATOM 1569 N N . ARG A 1 194 ? -11.086 9.961 5.895 1 84.06 194 ARG A N 1
ATOM 1570 C CA . ARG A 1 194 ? -10.469 10.609 7.047 1 84.06 194 ARG A CA 1
ATOM 1571 C C . ARG A 1 194 ? -11.078 10.094 8.352 1 84.06 194 ARG A C 1
ATOM 1573 O O . ARG A 1 194 ? -10.352 9.789 9.297 1 84.06 194 ARG A O 1
ATOM 1580 N N . GLN A 1 195 ? -12.281 9.969 8.43 1 82.38 195 GLN A N 1
ATOM 1581 C CA . GLN A 1 195 ? -12.984 9.523 9.625 1 82.38 195 GLN A CA 1
ATOM 1582 C C . GLN A 1 195 ? -12.664 8.062 9.945 1 82.38 195 GLN A C 1
ATOM 1584 O O . GLN A 1 195 ? -12.43 7.707 11.102 1 82.38 195 GLN A O 1
ATOM 1589 N N . ILE A 1 196 ? -12.641 7.246 8.93 1 88.81 196 ILE A N 1
ATOM 1590 C CA . ILE A 1 196 ? -12.352 5.828 9.117 1 88.81 196 ILE A CA 1
ATOM 1591 C C . ILE A 1 196 ? -10.938 5.668 9.688 1 88.81 196 ILE A C 1
ATOM 1593 O O . ILE A 1 196 ? -10.734 4.918 10.648 1 88.81 196 ILE A O 1
ATOM 1597 N N . ARG A 1 197 ? -10.016 6.355 9.055 1 84.69 197 ARG A N 1
ATOM 1598 C CA . ARG A 1 197 ? -8.617 6.23 9.453 1 84.69 197 ARG A CA 1
ATOM 1599 C C . ARG A 1 197 ? -8.422 6.656 10.906 1 84.69 197 ARG A C 1
ATOM 1601 O O . ARG A 1 197 ? -7.668 6.023 11.648 1 84.69 197 ARG A O 1
ATOM 1608 N N . ARG A 1 198 ? -9.125 7.605 11.273 1 74.62 198 ARG A N 1
ATOM 1609 C CA . ARG A 1 198 ? -9.031 8.094 12.648 1 74.62 198 ARG A CA 1
ATOM 1610 C C . ARG A 1 198 ? -9.531 7.051 13.633 1 74.62 198 ARG A C 1
ATOM 1612 O O . ARG A 1 198 ? -9.023 6.957 14.758 1 74.62 198 ARG A O 1
ATOM 1619 N N . ASN A 1 199 ? -10.445 6.328 13.211 1 75.81 199 ASN A N 1
ATOM 1620 C CA . ASN A 1 199 ? -11.078 5.375 14.109 1 75.81 199 ASN A CA 1
ATOM 1621 C C . ASN A 1 199 ? -10.422 4 14.023 1 75.81 199 ASN A C 1
ATOM 1623 O O . ASN A 1 199 ? -10.609 3.162 14.914 1 75.81 199 ASN A O 1
ATOM 1627 N N . ASN A 1 200 ? -9.812 3.789 12.969 1 74.12 200 ASN A N 1
ATOM 1628 C CA . ASN A 1 200 ? -9.195 2.496 12.703 1 74.12 200 ASN A CA 1
ATOM 1629 C C . ASN A 1 200 ? -7.852 2.656 11.992 1 74.12 200 ASN A C 1
ATOM 1631 O O . ASN A 1 200 ? -7.793 2.666 10.758 1 74.12 200 ASN A O 1
ATOM 1635 N N . ILE A 1 201 ? -6.863 2.604 12.734 1 66.44 201 ILE A N 1
ATOM 1636 C CA . ILE A 1 201 ? -5.527 2.912 12.234 1 66.44 201 ILE A CA 1
ATOM 1637 C C . ILE A 1 201 ? -5.039 1.78 11.328 1 66.44 201 ILE A C 1
ATOM 1639 O O . ILE A 1 201 ? -4.316 2.02 10.359 1 66.44 201 ILE A O 1
ATOM 1643 N N . LYS A 1 202 ? -5.559 0.645 11.5 1 72.19 202 LYS A N 1
ATOM 1644 C CA . LYS A 1 202 ? -4.965 -0.514 10.836 1 72.19 202 LYS A CA 1
ATOM 1645 C C . LYS A 1 202 ? -5.773 -0.915 9.602 1 72.19 202 LYS A C 1
ATOM 1647 O O . LYS A 1 202 ? -5.363 -1.801 8.852 1 72.19 202 LYS A O 1
ATOM 1652 N N . ALA A 1 203 ? -6.871 -0.253 9.43 1 81.38 203 ALA A N 1
ATOM 1653 C CA . ALA A 1 203 ? -7.734 -0.654 8.32 1 81.38 203 ALA A CA 1
ATOM 1654 C C . ALA A 1 203 ? -7.078 -0.35 6.977 1 81.38 203 ALA A C 1
ATOM 1656 O O . ALA A 1 203 ? -6.324 0.62 6.852 1 81.38 203 ALA A O 1
ATOM 1657 N N . THR A 1 204 ? -7.312 -1.233 6.027 1 90.62 204 THR A N 1
ATOM 1658 C CA . THR A 1 204 ? -6.953 -0.931 4.645 1 90.62 204 THR A CA 1
ATOM 1659 C C . THR A 1 204 ? -8.047 -0.113 3.967 1 90.62 204 THR A C 1
ATOM 1661 O O . THR A 1 204 ? -9.211 -0.53 3.928 1 90.62 204 THR A O 1
ATOM 1664 N N . ILE A 1 205 ? -7.691 1.064 3.529 1 94.5 205 ILE A N 1
ATOM 1665 C CA . ILE A 1 205 ? -8.656 1.944 2.887 1 94.5 205 ILE A CA 1
ATOM 1666 C C . ILE A 1 205 ? -8.234 2.215 1.445 1 94.5 205 ILE A C 1
ATOM 1668 O O . ILE A 1 205 ? -7.141 2.727 1.2 1 94.5 205 ILE A O 1
ATOM 1672 N N . ILE A 1 206 ? -9.078 1.844 0.521 1 96.88 206 ILE A N 1
ATOM 1673 C CA . ILE A 1 206 ? -8.812 2.08 -0.894 1 96.88 206 ILE A CA 1
ATOM 1674 C C . ILE A 1 206 ? -9.938 2.93 -1.49 1 96.88 206 ILE A C 1
ATOM 1676 O O . ILE A 1 206 ? -11.117 2.588 -1.369 1 96.88 206 ILE A O 1
ATOM 1680 N N . ALA A 1 207 ? -9.562 4.031 -2.09 1 96.69 207 ALA A N 1
ATOM 1681 C CA . ALA A 1 207 ? -10.531 4.879 -2.771 1 96.69 207 ALA A CA 1
ATOM 1682 C C . ALA A 1 207 ? -10.781 4.398 -4.199 1 96.69 207 ALA A C 1
ATOM 1684 O O . ALA A 1 207 ? -9.844 3.996 -4.895 1 96.69 207 ALA A O 1
ATOM 1685 N N . ILE A 1 208 ? -12.008 4.32 -4.57 1 96.88 208 ILE A N 1
ATOM 1686 C CA . ILE A 1 208 ? -12.375 4.07 -5.961 1 96.88 208 ILE A CA 1
ATOM 1687 C C . ILE A 1 208 ? -12.953 5.344 -6.578 1 96.88 208 ILE A C 1
ATOM 1689 O O . ILE A 1 208 ? -13.914 5.914 -6.059 1 96.88 208 ILE A O 1
ATOM 1693 N N . THR A 1 209 ? -12.336 5.797 -7.727 1 93.19 209 THR A N 1
ATOM 1694 C CA . THR A 1 209 ? -12.75 7.125 -8.172 1 93.19 209 THR A CA 1
ATOM 1695 C C . THR A 1 209 ? -12.539 7.281 -9.68 1 93.19 209 THR A C 1
ATOM 1697 O O . THR A 1 209 ? -11.75 6.547 -10.273 1 93.19 209 THR A O 1
ATOM 1700 N N . SER A 1 210 ? -13.25 8.258 -10.266 1 91.69 210 SER A N 1
ATOM 1701 C CA . SER A 1 210 ? -13.055 8.648 -11.656 1 91.69 210 SER A CA 1
ATOM 1702 C C . SER A 1 210 ? -12.102 9.836 -11.766 1 91.69 210 SER A C 1
ATOM 1704 O O . SER A 1 210 ? -11.695 10.219 -12.867 1 91.69 210 SER A O 1
ATOM 1706 N N . LEU A 1 211 ? -11.844 10.445 -10.664 1 87.88 211 LEU A N 1
ATOM 1707 C CA . LEU A 1 211 ? -10.969 11.609 -10.641 1 87.88 211 LEU A CA 1
ATOM 1708 C C . LEU A 1 211 ? -9.508 11.188 -10.648 1 87.88 211 LEU A C 1
ATOM 1710 O O . LEU A 1 211 ? -9.008 10.617 -9.68 1 87.88 211 LEU A O 1
ATOM 1714 N N . SER A 1 212 ? -8.797 11.5 -11.695 1 89.06 212 SER A N 1
ATOM 1715 C CA . SER A 1 212 ? -7.473 10.914 -11.898 1 89.06 212 SER A CA 1
ATOM 1716 C C . SER A 1 212 ? -6.379 11.969 -11.742 1 89.06 212 SER A C 1
ATOM 1718 O O . SER A 1 212 ? -5.195 11.664 -11.867 1 89.06 212 SER A O 1
ATOM 1720 N N . ASN A 1 213 ? -6.781 13.141 -11.422 1 85.38 213 ASN A N 1
ATOM 1721 C CA . ASN A 1 213 ? -5.742 14.164 -11.312 1 85.38 213 ASN A CA 1
ATOM 1722 C C . ASN A 1 213 ? -4.883 13.961 -10.07 1 85.38 213 ASN A C 1
ATOM 1724 O O . ASN A 1 213 ? -5.387 13.555 -9.023 1 85.38 213 ASN A O 1
ATOM 1728 N N . SER A 1 214 ? -3.564 14.297 -10.18 1 86.5 214 SER A N 1
ATOM 1729 C CA . SER A 1 214 ? -2.568 13.992 -9.164 1 86.5 214 SER A CA 1
ATOM 1730 C C . SER A 1 214 ? -2.895 14.688 -7.844 1 86.5 214 SER A C 1
ATOM 1732 O O . SER A 1 214 ? -2.652 14.133 -6.77 1 86.5 214 SER A O 1
ATOM 1734 N N . LYS A 1 215 ? -3.4 15.867 -7.914 1 80.94 215 LYS A N 1
ATOM 1735 C CA . LYS A 1 215 ? -3.736 16.625 -6.703 1 80.94 215 LYS A CA 1
ATOM 1736 C C . LYS A 1 215 ? -4.809 15.898 -5.895 1 80.94 215 LYS A C 1
ATOM 1738 O O . LYS A 1 215 ? -4.676 15.742 -4.676 1 80.94 215 LYS A O 1
ATOM 1743 N N . THR A 1 216 ? -5.832 15.453 -6.59 1 83.62 216 THR A N 1
ATOM 1744 C CA . THR A 1 216 ? -6.906 14.719 -5.93 1 83.62 216 THR A CA 1
ATOM 1745 C C . THR A 1 216 ? -6.391 13.398 -5.355 1 83.62 216 THR A C 1
ATOM 1747 O O . THR A 1 216 ? -6.656 13.078 -4.195 1 83.62 216 THR A O 1
ATOM 1750 N N . LEU A 1 217 ? -5.641 12.719 -6.133 1 90.94 217 LEU A N 1
ATOM 1751 C CA . LEU A 1 217 ? -5.133 11.422 -5.707 1 90.94 217 LEU A CA 1
ATOM 1752 C C . LEU A 1 217 ? -4.188 11.57 -4.52 1 90.94 217 LEU A C 1
ATOM 1754 O O . LEU A 1 217 ? -4.242 10.781 -3.576 1 90.94 217 LEU A O 1
ATOM 1758 N N . SER A 1 218 ? -3.344 12.609 -4.551 1 88.25 218 SER A N 1
ATOM 1759 C CA . SER A 1 218 ? -2.465 12.898 -3.422 1 88.25 218 SER A CA 1
ATOM 1760 C C . SER A 1 218 ? -3.264 13.219 -2.166 1 88.25 218 SER A C 1
ATOM 1762 O O . SER A 1 218 ? -2.916 12.781 -1.069 1 88.25 218 SER A O 1
ATOM 1764 N N . SER A 1 219 ? -4.324 13.914 -2.375 1 82.81 219 SER A N 1
ATOM 1765 C CA . SER A 1 219 ? -5.152 14.344 -1.248 1 82.81 219 SER A CA 1
ATOM 1766 C C . SER A 1 219 ? -5.855 13.156 -0.6 1 82.81 219 SER A C 1
ATOM 1768 O O . SER A 1 219 ? -6.008 13.109 0.623 1 82.81 219 SER A O 1
ATOM 1770 N N . ILE A 1 220 ? -6.234 12.227 -1.354 1 89.69 220 ILE A N 1
ATOM 1771 C CA . ILE A 1 220 ? -6.926 11.047 -0.846 1 89.69 220 ILE A CA 1
ATOM 1772 C C . ILE A 1 220 ? -5.965 10.195 -0.018 1 89.69 220 ILE A C 1
ATOM 1774 O O . ILE A 1 220 ? -6.324 9.711 1.058 1 89.69 220 ILE A O 1
ATOM 1778 N N . LEU A 1 221 ? -4.793 10.039 -0.495 1 90.5 221 LEU A N 1
ATOM 1779 C CA . LEU A 1 221 ? -3.764 9.328 0.254 1 90.5 221 LEU A CA 1
ATOM 1780 C C . LEU A 1 221 ? -3.424 10.062 1.545 1 90.5 221 LEU A C 1
ATOM 1782 O O . LEU A 1 221 ? -3.297 9.445 2.604 1 90.5 221 LEU A O 1
ATOM 1786 N N . GLY A 1 222 ? -3.361 11.352 1.448 1 84.31 222 GLY A N 1
ATOM 1787 C CA . GLY A 1 222 ? -3.088 12.172 2.615 1 84.31 222 GLY A CA 1
ATOM 1788 C C . GLY A 1 222 ? -4.184 12.102 3.664 1 84.31 222 GLY A C 1
ATOM 1789 O O . GLY A 1 222 ? -3.924 12.289 4.855 1 84.31 222 GLY A O 1
ATOM 1790 N N . ALA A 1 223 ? -5.367 11.812 3.176 1 82.12 223 ALA A N 1
ATOM 1791 C CA . ALA A 1 223 ? -6.508 11.734 4.086 1 82.12 223 ALA A CA 1
ATOM 1792 C C . ALA A 1 223 ? -6.516 10.406 4.836 1 82.12 223 ALA A C 1
ATOM 1794 O O . ALA A 1 223 ? -7.234 10.242 5.824 1 82.12 223 ALA A O 1
ATOM 1795 N N . GLY A 1 224 ? -5.711 9.484 4.332 1 88.25 224 GLY A N 1
ATOM 1796 C CA . GLY A 1 224 ? -5.598 8.234 5.074 1 88.25 224 GLY A CA 1
ATOM 1797 C C . GLY A 1 224 ? -5.781 7.004 4.211 1 88.25 224 GLY A C 1
ATOM 1798 O O . GLY A 1 224 ? -5.625 5.879 4.684 1 88.25 224 GLY A O 1
ATOM 1799 N N . ALA A 1 225 ? -6.121 7.195 2.922 1 92.12 225 ALA A N 1
ATOM 1800 C CA . ALA A 1 225 ? -6.23 6.039 2.037 1 92.12 225 ALA A CA 1
ATOM 1801 C C . ALA A 1 225 ? -4.875 5.371 1.827 1 92.12 225 ALA A C 1
ATOM 1803 O O . ALA A 1 225 ? -3.846 6.051 1.781 1 92.12 225 ALA A O 1
ATOM 1804 N N . ASP A 1 226 ? -4.91 4.09 1.719 1 91.5 226 ASP A N 1
ATOM 1805 C CA . ASP A 1 226 ? -3.686 3.348 1.437 1 91.5 226 ASP A CA 1
ATOM 1806 C C . ASP A 1 226 ? -3.402 3.307 -0.063 1 91.5 226 ASP A C 1
ATOM 1808 O O . ASP A 1 226 ? -2.246 3.199 -0.479 1 91.5 226 ASP A O 1
ATOM 1812 N N . ASP A 1 227 ? -4.434 3.307 -0.771 1 94.94 227 ASP A N 1
ATOM 1813 C CA . ASP A 1 227 ? -4.348 3.219 -2.227 1 94.94 227 ASP A CA 1
ATOM 1814 C C . ASP A 1 227 ? -5.621 3.752 -2.883 1 94.94 227 ASP A C 1
ATOM 1816 O O . ASP A 1 227 ? -6.531 4.219 -2.197 1 94.94 227 ASP A O 1
ATOM 1820 N N . PHE A 1 228 ? -5.547 3.793 -4.199 1 96.25 228 PHE A N 1
ATOM 1821 C CA . PHE A 1 228 ? -6.73 4.16 -4.969 1 96.25 228 PHE A CA 1
ATOM 1822 C C . PHE A 1 228 ? -6.828 3.326 -6.238 1 96.25 228 PHE A C 1
ATOM 1824 O O . PHE A 1 228 ? -5.836 2.75 -6.691 1 96.25 228 PHE A O 1
ATOM 1831 N N . ILE A 1 229 ? -8.062 3.236 -6.742 1 96.19 229 ILE A N 1
ATOM 1832 C CA . ILE A 1 229 ? -8.383 2.576 -8.008 1 96.19 229 ILE A CA 1
ATOM 1833 C C . ILE A 1 229 ? -9.203 3.516 -8.883 1 96.19 229 ILE A C 1
ATOM 1835 O O . ILE A 1 229 ? -10.18 4.105 -8.43 1 96.19 229 ILE A O 1
ATOM 1839 N N . LEU A 1 230 ? -8.727 3.641 -10.141 1 94.25 230 LEU A N 1
ATOM 1840 C CA . LEU A 1 230 ? -9.438 4.523 -11.062 1 94.25 230 LEU A CA 1
ATOM 1841 C C . LEU A 1 230 ? -10.578 3.783 -11.75 1 94.25 230 LEU A C 1
ATOM 1843 O O . LEU A 1 230 ? -10.445 2.607 -12.094 1 94.25 230 LEU A O 1
ATOM 1847 N N . LYS A 1 231 ? -11.68 4.523 -11.914 1 93.75 231 LYS A N 1
ATOM 1848 C CA . LYS A 1 231 ? -12.789 4.062 -12.75 1 93.75 231 LYS A CA 1
ATOM 1849 C C . LYS A 1 231 ? -12.547 4.402 -14.219 1 93.75 231 LYS A C 1
ATOM 1851 O O . LYS A 1 231 ? -12.008 5.465 -14.539 1 93.75 231 LYS A O 1
ATOM 1856 N N . PRO A 1 232 ? -12.953 3.486 -15.25 1 94.94 232 PRO A N 1
ATOM 1857 C CA . PRO A 1 232 ? -13.523 2.154 -15.031 1 94.94 232 PRO A CA 1
ATOM 1858 C C . PRO A 1 232 ? -12.523 1.181 -14.414 1 94.94 232 PRO A C 1
ATOM 1860 O O . PRO A 1 232 ? -11.344 1.171 -14.797 1 94.94 232 PRO A O 1
ATOM 1863 N N . VAL A 1 233 ? -13.055 0.324 -13.539 1 95.5 233 VAL A N 1
ATOM 1864 C CA . VAL A 1 233 ? -12.188 -0.541 -12.75 1 95.5 233 VAL A CA 1
ATOM 1865 C C . VAL A 1 233 ? -11.617 -1.646 -13.633 1 95.5 233 VAL A C 1
ATOM 1867 O O . VAL A 1 233 ? -12.359 -2.361 -14.305 1 95.5 233 VAL A O 1
ATOM 1870 N N . ASP A 1 234 ? -10.305 -1.632 -13.703 1 92.69 234 ASP A N 1
ATOM 1871 C CA . ASP A 1 234 ? -9.633 -2.762 -14.336 1 92.69 234 ASP A CA 1
ATOM 1872 C C . ASP A 1 234 ? -9.508 -3.939 -13.375 1 92.69 234 ASP A C 1
ATOM 1874 O O . ASP A 1 234 ? -8.898 -3.816 -12.305 1 92.69 234 ASP A O 1
ATOM 1878 N N . LYS A 1 235 ? -10.039 -5.031 -13.82 1 91.56 235 LYS A N 1
ATOM 1879 C CA . LYS A 1 235 ? -10.141 -6.195 -12.945 1 91.56 235 LYS A CA 1
ATOM 1880 C C . LYS A 1 235 ? -8.766 -6.609 -12.43 1 91.56 235 LYS A C 1
ATOM 1882 O O . LYS A 1 235 ? -8.57 -6.789 -11.227 1 91.56 235 LYS A O 1
ATOM 1887 N N . GLY A 1 236 ? -7.805 -6.781 -13.32 1 88.25 236 GLY A N 1
ATOM 1888 C CA . GLY A 1 236 ? -6.473 -7.227 -12.953 1 88.25 236 GLY A CA 1
ATOM 1889 C C . GLY A 1 236 ? -5.773 -6.289 -11.984 1 88.25 236 GLY A C 1
ATOM 1890 O O . GLY A 1 236 ? -5.234 -6.727 -10.969 1 88.25 236 GLY A O 1
ATOM 1891 N N . LEU A 1 237 ? -5.797 -5.031 -12.312 1 92.25 237 LEU A N 1
ATOM 1892 C CA . LEU A 1 237 ? -5.137 -4.027 -11.484 1 92.25 237 LEU A CA 1
ATOM 1893 C C . LEU A 1 237 ? -5.816 -3.912 -10.125 1 92.25 237 LEU A C 1
ATOM 1895 O O . LEU A 1 237 ? -5.148 -3.779 -9.102 1 92.25 237 LEU A O 1
ATOM 1899 N N . PHE A 1 238 ? -7.121 -4.051 -10.109 1 96 238 PHE A N 1
ATOM 1900 C CA . PHE A 1 238 ? -7.914 -3.99 -8.883 1 96 238 PHE A CA 1
ATOM 1901 C C . PHE A 1 238 ? -7.5 -5.094 -7.922 1 96 238 PHE A C 1
ATOM 1903 O O . PHE A 1 238 ? -7.156 -4.824 -6.77 1 96 238 PHE A O 1
ATOM 1910 N N . ILE A 1 239 ? -7.41 -6.258 -8.414 1 92.06 239 ILE A N 1
ATOM 1911 C CA . ILE A 1 239 ? -7.098 -7.41 -7.574 1 92.06 239 ILE A CA 1
ATOM 1912 C C . ILE A 1 239 ? -5.637 -7.344 -7.133 1 92.06 239 ILE A C 1
ATOM 1914 O O . ILE A 1 239 ? -5.312 -7.656 -5.984 1 92.06 239 ILE A O 1
ATOM 1918 N N . ALA A 1 240 ? -4.789 -6.965 -8.023 1 89.94 240 ALA A N 1
ATOM 1919 C CA . ALA A 1 240 ? -3.377 -6.848 -7.676 1 89.94 240 ALA A CA 1
ATOM 1920 C C . ALA A 1 240 ? -3.172 -5.836 -6.551 1 89.94 240 ALA A C 1
ATOM 1922 O O . ALA A 1 240 ? -2.373 -6.066 -5.637 1 89.94 240 ALA A O 1
ATOM 1923 N N . LYS A 1 241 ? -3.865 -4.719 -6.59 1 93.69 241 LYS A N 1
ATOM 1924 C CA . LYS A 1 241 ? -3.768 -3.703 -5.547 1 93.69 241 LYS A CA 1
ATOM 1925 C C . LYS A 1 241 ? -4.297 -4.23 -4.215 1 93.69 241 LYS A C 1
ATOM 1927 O O . LYS A 1 241 ? -3.703 -3.984 -3.164 1 93.69 241 LYS A O 1
ATOM 1932 N N . LEU A 1 242 ? -5.414 -4.918 -4.262 1 93.62 242 LEU A N 1
ATOM 1933 C CA . LEU A 1 242 ? -5.957 -5.512 -3.043 1 93.62 242 LEU A CA 1
ATOM 1934 C C . LEU A 1 242 ? -4.953 -6.477 -2.418 1 93.62 242 LEU A C 1
ATOM 1936 O O . LEU A 1 242 ? -4.746 -6.461 -1.202 1 93.62 242 LEU A O 1
ATOM 1940 N N . LYS A 1 243 ? -4.332 -7.215 -3.248 1 88.25 243 LYS A N 1
ATOM 1941 C CA . LYS A 1 243 ? -3.352 -8.188 -2.771 1 88.25 243 LYS A CA 1
ATOM 1942 C C . LYS A 1 243 ? -2.154 -7.488 -2.131 1 88.25 243 LYS A C 1
ATOM 1944 O O . LYS A 1 243 ? -1.668 -7.914 -1.082 1 88.25 243 LYS A O 1
ATOM 1949 N N . SER A 1 244 ? -1.732 -6.488 -2.785 1 87.44 244 SER A N 1
ATOM 1950 C CA . SER A 1 244 ? -0.589 -5.746 -2.264 1 87.44 244 SER A CA 1
ATOM 1951 C C . SER A 1 244 ? -0.903 -5.133 -0.903 1 87.44 244 SER A C 1
ATOM 1953 O O . SER A 1 244 ? -0.055 -5.125 -0.009 1 87.44 244 SER A O 1
ATOM 1955 N N . ASN A 1 245 ? -2.09 -4.676 -0.699 1 87.5 245 ASN A N 1
ATOM 1956 C CA . ASN A 1 245 ? -2.471 -4.008 0.541 1 87.5 245 ASN A CA 1
ATOM 1957 C C . ASN A 1 245 ? -2.756 -5.012 1.654 1 87.5 245 ASN A C 1
ATOM 1959 O O . ASN A 1 245 ? -2.525 -4.723 2.83 1 87.5 245 ASN A O 1
ATOM 1963 N N . ILE A 1 246 ? -3.264 -6.148 1.292 1 83.56 246 ILE A N 1
ATOM 1964 C CA . ILE A 1 246 ? -3.584 -7.145 2.309 1 83.56 246 ILE A CA 1
ATOM 1965 C C . ILE A 1 246 ? -2.295 -7.758 2.854 1 83.56 246 ILE A C 1
ATOM 1967 O O . ILE A 1 246 ? -2.273 -8.281 3.971 1 83.56 246 ILE A O 1
ATOM 1971 N N . ARG A 1 247 ? -1.293 -7.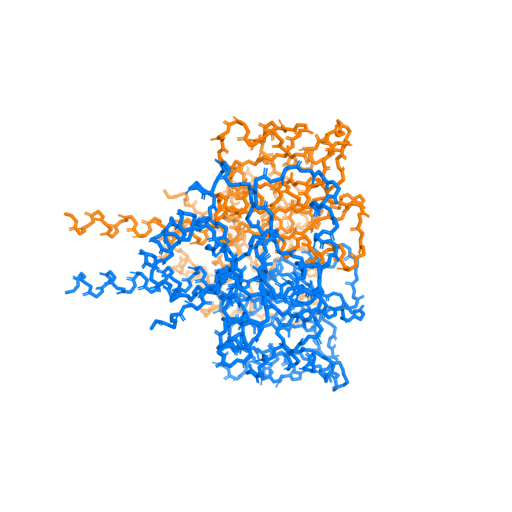766 2.014 1 73.75 247 ARG A N 1
ATOM 1972 C CA . ARG A 1 247 ? 0.016 -8.219 2.473 1 73.75 247 ARG A CA 1
ATOM 1973 C C . ARG A 1 247 ? 0.412 -7.527 3.771 1 73.75 247 ARG A C 1
ATOM 1975 O O . ARG A 1 247 ? 0.874 -8.18 4.711 1 73.75 247 ARG A O 1
ATOM 1982 N N . ILE A 1 248 ? 0.101 -6.305 3.801 1 66.75 248 ILE A N 1
ATOM 1983 C CA . ILE A 1 248 ? 0.44 -5.492 4.965 1 66.75 248 ILE A CA 1
ATOM 1984 C C . ILE A 1 248 ? -0.444 -5.887 6.145 1 66.75 248 ILE A C 1
ATOM 1986 O O . ILE A 1 248 ? 0.038 -6.02 7.273 1 66.75 248 ILE A O 1
ATOM 1990 N N . TYR A 1 249 ? -1.657 -6.129 5.766 1 67.75 249 TYR A N 1
ATOM 1991 C CA . TYR A 1 249 ? -2.633 -6.539 6.766 1 67.75 249 TYR A CA 1
ATOM 1992 C C . TYR A 1 249 ? -2.252 -7.883 7.379 1 67.75 249 TYR A C 1
ATOM 1994 O O . TYR A 1 249 ? -2.277 -8.047 8.602 1 67.75 249 TYR A O 1
ATOM 2002 N N . SER A 1 250 ? -1.902 -8.766 6.508 1 69.75 250 SER A N 1
ATOM 2003 C CA . SER A 1 250 ? -1.559 -10.109 6.945 1 69.75 250 SER A CA 1
ATOM 2004 C C . SER A 1 250 ? -0.322 -10.102 7.836 1 69.75 250 SER A C 1
ATOM 2006 O O . SER A 1 250 ? -0.258 -10.844 8.82 1 69.75 250 SER A O 1
ATOM 2008 N N . LEU A 1 251 ? 0.554 -9.289 7.418 1 66.62 251 LEU A N 1
ATOM 2009 C CA . LEU A 1 251 ? 1.771 -9.164 8.211 1 66.62 251 LEU A CA 1
ATOM 2010 C C . LEU A 1 251 ? 1.458 -8.625 9.609 1 66.62 251 LEU A C 1
ATOM 2012 O O . LEU A 1 251 ? 1.974 -9.133 10.602 1 66.62 251 LEU A O 1
ATOM 2016 N N . ASN A 1 252 ? 0.532 -7.73 9.641 1 62.16 252 ASN A N 1
ATOM 2017 C CA . ASN A 1 252 ? 0.114 -7.16 10.914 1 62.16 252 ASN A CA 1
ATOM 2018 C C . ASN A 1 252 ? -0.617 -8.188 11.773 1 62.16 252 ASN A C 1
ATOM 2020 O O . ASN A 1 252 ? -0.426 -8.234 12.992 1 62.16 252 ASN A O 1
ATOM 2024 N N . LYS A 1 253 ? -1.444 -8.938 11.102 1 64.12 253 LYS A N 1
ATOM 2025 C CA . LYS A 1 253 ? -2.172 -9.992 11.805 1 64.12 253 LYS A CA 1
ATOM 2026 C C . LYS A 1 253 ? -1.211 -11 12.43 1 64.12 253 LYS A C 1
ATOM 2028 O O . LYS A 1 253 ? -1.402 -11.422 13.57 1 64.12 253 LYS A O 1
ATOM 2033 N N . LYS A 1 254 ? -0.244 -11.336 11.672 1 64.12 254 LYS A N 1
ATOM 2034 C CA . LYS A 1 254 ? 0.748 -12.281 12.172 1 64.12 254 LYS A CA 1
ATOM 2035 C C . LYS A 1 254 ? 1.507 -11.695 13.367 1 64.12 254 LYS A C 1
ATOM 2037 O O . LYS A 1 254 ? 1.722 -12.383 14.367 1 64.12 254 LYS A O 1
ATOM 2042 N N . ILE A 1 255 ? 1.738 -10.531 13.219 1 62.09 255 ILE A N 1
ATOM 2043 C CA . ILE A 1 255 ? 2.494 -9.852 14.266 1 62.09 255 ILE A CA 1
ATOM 2044 C C . ILE A 1 255 ? 1.647 -9.758 15.531 1 62.09 255 ILE A C 1
ATOM 2046 O O . ILE A 1 255 ? 2.143 -10 16.641 1 62.09 255 ILE A O 1
ATOM 2050 N N . ASN A 1 256 ? 0.413 -9.469 15.336 1 61.38 256 ASN A N 1
ATOM 2051 C CA . ASN A 1 256 ? -0.486 -9.367 16.484 1 61.38 256 ASN A CA 1
ATOM 2052 C C . ASN A 1 256 ? -0.674 -10.719 17.172 1 61.38 256 ASN A C 1
ATOM 2054 O O . ASN A 1 256 ? -0.766 -10.789 18.391 1 61.38 256 ASN A O 1
ATOM 2058 N N . THR A 1 257 ? -0.796 -11.656 16.344 1 63.09 257 THR A N 1
ATOM 2059 C CA . THR A 1 257 ? -0.912 -13 16.906 1 63.09 257 THR A CA 1
ATOM 2060 C C . THR A 1 257 ? 0.305 -13.328 17.766 1 63.09 257 THR A C 1
ATOM 2062 O O . THR A 1 257 ? 0.168 -13.883 18.859 1 63.09 257 THR A O 1
ATOM 2065 N N . TYR A 1 258 ? 1.388 -12.93 17.234 1 59.81 258 TYR A N 1
ATOM 2066 C CA . TYR A 1 258 ? 2.619 -13.18 17.984 1 59.81 258 TYR A CA 1
ATOM 2067 C C . TYR A 1 258 ? 2.646 -12.398 19.281 1 59.81 258 TYR A C 1
ATOM 2069 O O . TYR A 1 258 ? 3.066 -12.914 20.312 1 59.81 258 TYR A O 1
ATOM 2077 N N . LEU A 1 259 ? 2.127 -11.25 19.156 1 57.75 259 LEU A N 1
ATOM 2078 C CA . LEU A 1 259 ? 2.09 -10.383 20.344 1 57.75 259 LEU A CA 1
ATOM 2079 C C . LEU A 1 259 ? 1.153 -10.953 21.391 1 57.75 259 LEU A C 1
ATOM 2081 O O . LEU A 1 259 ? 1.474 -10.93 22.594 1 57.75 259 LEU A O 1
ATOM 2085 N N . ARG A 1 260 ? 0.105 -11.383 21 1 60.16 260 ARG A N 1
ATOM 2086 C CA . ARG A 1 260 ? -0.854 -11.984 21.922 1 60.16 260 ARG A CA 1
ATOM 2087 C C . ARG A 1 260 ? -0.279 -13.234 22.578 1 60.16 260 ARG A C 1
ATOM 2089 O O . ARG A 1 260 ? -0.49 -13.469 23.766 1 60.16 260 ARG A O 1
ATOM 2096 N N . GLU A 1 261 ? 0.351 -13.977 21.812 1 59.41 261 GLU A N 1
ATOM 2097 C CA . GLU A 1 261 ? 0.965 -15.195 22.344 1 59.41 261 GLU A CA 1
ATOM 2098 C C . GLU A 1 261 ? 2.014 -14.875 23.406 1 59.41 261 GLU A C 1
ATOM 2100 O O . GLU A 1 261 ? 2.123 -15.578 24.406 1 59.41 261 GLU A O 1
ATOM 2105 N N . ILE A 1 262 ? 2.635 -13.914 23.172 1 59.25 262 ILE A N 1
ATOM 2106 C CA . ILE A 1 262 ? 3.658 -13.492 24.109 1 59.25 262 ILE A CA 1
ATOM 2107 C C . ILE A 1 262 ? 2.996 -12.977 25.391 1 59.25 262 ILE A C 1
ATOM 2109 O O . ILE A 1 262 ? 3.461 -13.258 26.5 1 59.25 262 ILE A O 1
ATOM 2113 N N . GLU A 1 263 ? 1.939 -12.227 25.141 1 57.81 263 GLU A N 1
ATOM 2114 C CA . GLU A 1 263 ? 1.19 -11.727 26.297 1 57.81 263 GLU A CA 1
ATOM 2115 C C . GLU A 1 263 ? 0.646 -12.875 27.141 1 57.81 263 GLU A C 1
ATOM 2117 O O . GLU A 1 263 ? 0.634 -12.789 28.375 1 57.81 263 GLU A O 1
ATOM 2122 N N . ILE A 1 264 ? 0.244 -13.867 26.516 1 57.5 264 ILE A N 1
ATOM 2123 C CA . ILE A 1 264 ? -0.308 -15.031 27.203 1 57.5 264 ILE A CA 1
ATOM 2124 C C . ILE A 1 264 ? 0.801 -15.75 27.969 1 57.5 264 ILE A C 1
ATOM 2126 O O . ILE A 1 264 ? 0.59 -16.219 29.094 1 57.5 264 ILE A O 1
ATOM 2130 N N . ILE A 1 265 ? 1.876 -15.734 27.375 1 54.69 265 ILE A N 1
ATOM 2131 C CA . ILE A 1 265 ? 2.973 -16.422 28.062 1 54.69 265 ILE A CA 1
ATOM 2132 C C . ILE A 1 265 ? 3.42 -15.609 29.266 1 54.69 265 ILE A C 1
ATOM 2134 O O . ILE A 1 265 ? 3.805 -16.172 30.297 1 54.69 265 ILE A O 1
ATOM 2138 N N . GLU A 1 266 ? 3.406 -14.367 29.203 1 45.31 266 GLU A N 1
ATOM 2139 C CA . GLU A 1 266 ? 3.857 -13.5 30.281 1 45.31 266 GLU A CA 1
ATOM 2140 C C . GLU A 1 266 ? 2.842 -13.461 31.422 1 45.31 266 GLU A C 1
ATOM 2142 O O . GLU A 1 266 ? 3.172 -13.062 32.531 1 45.31 266 GLU A O 1
ATOM 2147 N N . LYS A 1 267 ? 1.836 -14 31.219 1 47.72 267 LYS A N 1
ATOM 2148 C CA . LYS A 1 267 ? 0.919 -14.227 32.344 1 47.72 267 LYS A CA 1
ATOM 2149 C C . LYS A 1 267 ? 1.137 -15.594 32.969 1 47.72 267 LYS A C 1
ATOM 2151 O O . LYS A 1 267 ? 1.228 -16.609 32.25 1 47.72 267 LYS A O 1
ATOM 2156 N N . MET B 1 1 ? 12.445 9.727 23.312 1 38.53 1 MET B N 1
ATOM 2157 C CA . MET B 1 1 ? 11.078 9.773 22.797 1 38.53 1 MET B CA 1
ATOM 2158 C C . MET B 1 1 ? 10.75 11.164 22.266 1 38.53 1 MET B C 1
ATOM 2160 O O . MET B 1 1 ? 10.859 12.156 22.984 1 38.53 1 MET B O 1
ATOM 2164 N N . ASN B 1 2 ? 10.992 11.516 21.141 1 52.28 2 ASN B N 1
ATOM 2165 C CA . ASN B 1 2 ? 10.883 12.906 20.703 1 52.28 2 ASN B CA 1
ATOM 2166 C C . ASN B 1 2 ? 9.5 13.477 21 1 52.28 2 ASN B C 1
ATOM 2168 O O . ASN B 1 2 ? 8.484 12.891 20.609 1 52.28 2 ASN B O 1
ATOM 2172 N N . MET B 1 3 ? 9.375 14.25 22.078 1 69.19 3 MET B N 1
ATOM 2173 C CA . MET B 1 3 ? 8.148 14.867 22.578 1 69.19 3 MET B CA 1
ATOM 2174 C C . MET B 1 3 ? 7.562 15.836 21.562 1 69.19 3 MET B C 1
ATOM 2176 O O . MET B 1 3 ? 8.266 16.719 21.062 1 69.19 3 MET B O 1
ATOM 2180 N N . TYR B 1 4 ? 6.352 15.516 21.031 1 81 4 TYR B N 1
ATOM 2181 C CA . TYR B 1 4 ? 5.656 16.422 20.125 1 81 4 TYR B CA 1
ATOM 2182 C C . TYR B 1 4 ? 5.188 17.672 20.859 1 81 4 TYR B C 1
ATOM 2184 O O . TYR B 1 4 ? 4.727 17.594 22 1 81 4 TYR B O 1
ATOM 2192 N N . ILE B 1 5 ? 5.48 18.844 20.25 1 90.75 5 ILE B N 1
ATOM 2193 C CA . ILE B 1 5 ? 5.074 20.125 20.812 1 90.75 5 ILE B CA 1
ATOM 2194 C C . ILE B 1 5 ? 3.783 20.594 20.156 1 90.75 5 ILE B C 1
ATOM 2196 O O . ILE B 1 5 ? 3.717 20.703 18.922 1 90.75 5 ILE B O 1
ATOM 2200 N N . VAL B 1 6 ? 2.783 20.781 20.984 1 94.06 6 VAL B N 1
ATOM 2201 C CA . VAL B 1 6 ? 1.501 21.281 20.5 1 94.06 6 VAL B CA 1
ATOM 2202 C C . VAL B 1 6 ? 1.281 22.719 21 1 94.06 6 VAL B C 1
ATOM 2204 O O . VAL B 1 6 ? 1.366 22.969 22.203 1 94.06 6 VAL B O 1
ATOM 2207 N N . VAL B 1 7 ? 1.078 23.656 20.078 1 96.75 7 VAL B N 1
ATOM 2208 C CA . VAL B 1 7 ? 0.688 25.016 20.438 1 96.75 7 VAL B CA 1
ATOM 2209 C C . VAL B 1 7 ? -0.831 25.141 20.375 1 96.75 7 VAL B C 1
ATOM 2211 O O . VAL B 1 7 ? -1.442 24.828 19.344 1 96.75 7 VAL B O 1
ATOM 2214 N N . HIS B 1 8 ? -1.388 25.531 21.453 1 97.5 8 HIS B N 1
ATOM 2215 C CA . HIS B 1 8 ? -2.836 25.656 21.562 1 97.5 8 HIS B CA 1
ATOM 2216 C C . HIS B 1 8 ? -3.246 27.109 21.766 1 97.5 8 HIS B C 1
ATOM 2218 O O . HIS B 1 8 ? -2.859 27.734 22.75 1 97.5 8 HIS B O 1
ATOM 2224 N N . ILE B 1 9 ? -4.012 27.625 20.781 1 98.12 9 ILE B N 1
ATOM 2225 C CA . ILE B 1 9 ? -4.5 29 20.859 1 98.12 9 ILE B CA 1
ATOM 2226 C C . ILE B 1 9 ? -5.965 29 21.297 1 98.12 9 ILE B C 1
ATOM 2228 O O . ILE B 1 9 ? -6.848 28.625 20.531 1 98.12 9 ILE B O 1
ATOM 2232 N N . GLU B 1 10 ? -6.16 29.469 22.484 1 96.12 10 GLU B N 1
ATOM 2233 C CA . GLU B 1 10 ? -7.484 29.391 23.094 1 96.12 10 GLU B CA 1
ATOM 2234 C C . GLU B 1 10 ? -7.629 30.406 24.219 1 96.12 10 GLU B C 1
ATOM 2236 O O . GLU B 1 10 ? -6.73 30.531 25.062 1 96.12 10 GLU B O 1
ATOM 2241 N N . GLN B 1 11 ? -8.773 31.109 24.188 1 93.12 11 GLN B N 1
ATOM 2242 C CA . GLN B 1 11 ? -8.992 32.125 25.219 1 93.12 11 GLN B CA 1
ATOM 2243 C C . GLN B 1 11 ? -9.688 31.531 26.438 1 93.12 11 GLN B C 1
ATOM 2245 O O . GLN B 1 11 ? -9.477 31.984 27.562 1 93.12 11 GLN B O 1
ATOM 2250 N N . SER B 1 12 ? -10.539 30.531 26.188 1 92.88 12 SER B N 1
ATOM 2251 C CA . SER B 1 12 ? -11.289 29.922 27.281 1 92.88 12 SER B CA 1
ATOM 2252 C C . SER B 1 12 ? -10.391 29.047 28.141 1 92.88 12 SER B C 1
ATOM 2254 O O . SER B 1 12 ? -9.812 28.062 27.656 1 92.88 12 SER B O 1
ATOM 2256 N N . GLU B 1 13 ? -10.32 29.328 29.422 1 93.06 13 GLU B N 1
ATOM 2257 C CA . GLU B 1 13 ? -9.547 28.531 30.359 1 93.06 13 GLU B CA 1
ATOM 2258 C C . GLU B 1 13 ? -10.094 27.109 30.453 1 93.06 13 GLU B C 1
ATOM 2260 O O . GLU B 1 13 ? -9.328 26.156 30.625 1 93.06 13 GLU B O 1
ATOM 2265 N N . PHE B 1 14 ? -11.32 27.078 30.328 1 92.94 14 PHE B N 1
ATOM 2266 C CA . PHE B 1 14 ? -11.977 25.781 30.406 1 92.94 14 PHE B CA 1
ATOM 2267 C C . PHE B 1 14 ? -11.484 24.859 29.297 1 92.94 14 PHE B C 1
ATOM 2269 O O . PHE B 1 14 ? -11.008 23.75 29.562 1 92.94 14 PHE B O 1
ATOM 2276 N N . PHE B 1 15 ? -11.562 25.312 28.109 1 92.62 15 PHE B N 1
ATOM 2277 C CA . PHE B 1 15 ? -11.18 24.484 26.984 1 92.62 15 PHE B CA 1
ATOM 2278 C C . PHE B 1 15 ? -9.664 24.281 26.938 1 92.62 15 PHE B C 1
ATOM 2280 O O . PHE B 1 15 ? -9.188 23.219 26.547 1 92.62 15 PHE B O 1
ATOM 2287 N N . SER B 1 16 ? -8.914 25.312 27.359 1 94.19 16 SER B N 1
ATOM 2288 C CA . SER B 1 16 ? -7.469 25.156 27.453 1 94.19 16 SER B CA 1
ATOM 2289 C C . SER B 1 16 ? -7.09 24.031 28.406 1 94.19 16 SER B C 1
ATOM 2291 O O . SER B 1 16 ? -6.215 23.219 28.094 1 94.19 16 SER B O 1
ATOM 2293 N N . ASN B 1 17 ? -7.801 24 29.453 1 93.94 17 ASN B N 1
ATOM 2294 C CA . ASN B 1 17 ? -7.488 22.984 30.453 1 93.94 17 ASN B CA 1
ATOM 2295 C C . ASN B 1 17 ? -7.84 21.578 29.969 1 93.94 17 ASN B C 1
ATOM 2297 O O . ASN B 1 17 ? -7.094 20.625 30.203 1 93.94 17 ASN B O 1
ATOM 2301 N N . ILE B 1 18 ? -8.953 21.469 29.359 1 92.38 18 ILE B N 1
ATOM 2302 C CA . ILE B 1 18 ? -9.383 20.172 28.859 1 92.38 18 ILE B CA 1
ATOM 2303 C C . ILE B 1 18 ? -8.344 19.641 27.875 1 92.38 18 ILE B C 1
ATOM 2305 O O . ILE B 1 18 ? -7.902 18.484 27.984 1 92.38 18 ILE B O 1
ATOM 2309 N N . ILE B 1 19 ? -7.938 20.469 26.922 1 93.19 19 ILE B N 1
ATOM 2310 C CA . ILE B 1 19 ? -7.008 20.047 25.875 1 93.19 19 ILE B CA 1
ATOM 2311 C C . ILE B 1 19 ? -5.629 19.812 26.484 1 93.19 19 ILE B C 1
ATOM 2313 O O . ILE B 1 19 ? -4.941 18.844 26.125 1 93.19 19 ILE B O 1
ATOM 2317 N N . LYS B 1 20 ? -5.32 20.656 27.438 1 94.25 20 LYS B N 1
ATOM 2318 C CA . LYS B 1 20 ? -4.043 20.5 28.125 1 94.25 20 LYS B CA 1
ATOM 2319 C C . LYS B 1 20 ? -3.943 19.125 28.781 1 94.25 20 LYS B C 1
ATOM 2321 O O . LYS B 1 20 ? -2.973 18.406 28.562 1 94.25 20 LYS B O 1
ATOM 2326 N N . VAL B 1 21 ? -4.906 18.797 29.516 1 92.19 21 VAL B N 1
ATOM 2327 C CA . VAL B 1 21 ? -4.922 17.531 30.25 1 92.19 21 VAL B CA 1
ATOM 2328 C C . VAL B 1 21 ? -4.844 16.359 29.266 1 92.19 21 VAL B C 1
ATOM 2330 O O . VAL B 1 21 ? -4.062 15.43 29.453 1 92.19 21 VAL B O 1
ATOM 2333 N N . MET B 1 22 ? -5.613 16.438 28.219 1 87.69 22 MET B N 1
ATOM 2334 C CA . MET B 1 22 ? -5.672 15.367 27.234 1 87.69 22 MET B CA 1
ATOM 2335 C C . MET B 1 22 ? -4.32 15.18 26.562 1 87.69 22 MET B C 1
ATOM 2337 O O . MET B 1 22 ? -3.861 14.047 26.391 1 87.69 22 MET B O 1
ATOM 2341 N N . LEU B 1 23 ? -3.666 16.25 26.219 1 89.06 23 LEU B N 1
ATOM 2342 C CA . LEU B 1 23 ? -2.416 16.188 25.469 1 89.06 23 LEU B CA 1
ATOM 2343 C C . LEU B 1 23 ? -1.255 15.797 26.375 1 89.06 23 LEU B C 1
ATOM 2345 O O . LEU B 1 23 ? -0.417 14.969 26 1 89.06 23 LEU B O 1
ATOM 2349 N N . GLU B 1 24 ? -1.259 16.375 27.578 1 88.94 24 GLU B N 1
ATOM 2350 C CA . GLU B 1 24 ? -0.177 16.062 28.5 1 88.94 24 GLU B CA 1
ATOM 2351 C C . GLU B 1 24 ? -0.23 14.609 28.953 1 88.94 24 GLU B C 1
ATOM 2353 O O . GLU B 1 24 ? 0.81 13.977 29.141 1 88.94 24 GLU B O 1
ATOM 2358 N N . GLU B 1 25 ? -1.431 14.133 29.078 1 84.75 25 GLU B N 1
ATOM 2359 C CA . GLU B 1 25 ? -1.603 12.727 29.438 1 84.75 25 GLU B CA 1
ATOM 2360 C C . GLU B 1 25 ? -1.002 11.805 28.375 1 84.75 25 GLU B C 1
ATOM 2362 O O . GLU B 1 25 ? -0.564 10.695 28.688 1 84.75 25 GLU B O 1
ATOM 2367 N N . GLN B 1 26 ? -0.976 12.32 27.266 1 78.5 26 GLN B N 1
ATOM 2368 C CA . GLN B 1 26 ? -0.459 11.508 26.172 1 78.5 26 GLN B CA 1
ATOM 2369 C C . GLN B 1 26 ? 1.026 11.773 25.938 1 78.5 26 GLN B C 1
ATOM 2371 O O . GLN B 1 26 ? 1.624 11.227 25.016 1 78.5 26 GLN B O 1
ATOM 2376 N N . GLY B 1 27 ? 1.582 12.648 26.734 1 82.44 27 GLY B N 1
ATOM 2377 C CA . GLY B 1 27 ? 3.018 12.883 26.703 1 82.44 27 GLY B CA 1
ATOM 2378 C C . GLY B 1 27 ? 3.416 13.992 25.75 1 82.44 27 GLY B C 1
ATOM 2379 O O . GLY B 1 27 ? 4.586 14.109 25.375 1 82.44 27 GLY B O 1
ATOM 2380 N N . TYR B 1 28 ? 2.5 14.789 25.281 1 85.62 28 TYR B N 1
ATOM 2381 C CA . TYR B 1 28 ? 2.801 15.922 24.422 1 85.62 28 TYR B CA 1
ATOM 2382 C C . TYR B 1 28 ? 3.188 17.156 25.234 1 85.62 28 TYR B C 1
ATOM 2384 O O . TYR B 1 28 ? 2.68 17.344 26.344 1 85.62 28 TYR B O 1
ATOM 2392 N N . GLU B 1 29 ? 4.117 17.844 24.719 1 91.88 29 GLU B N 1
ATOM 2393 C CA . GLU B 1 29 ? 4.387 19.156 25.297 1 91.88 29 GLU B CA 1
ATOM 2394 C C . GLU B 1 29 ? 3.324 20.172 24.859 1 91.88 29 GLU B C 1
ATOM 2396 O O . GLU B 1 29 ? 3.01 20.281 23.672 1 91.88 29 GLU B O 1
ATOM 2401 N N . TYR B 1 30 ? 2.799 20.75 25.844 1 94.88 30 TYR B N 1
ATOM 2402 C CA . TYR B 1 30 ? 1.676 21.656 25.625 1 94.88 30 TYR B CA 1
ATOM 2403 C C . TYR B 1 30 ? 2.084 23.109 25.891 1 94.88 30 TYR B C 1
ATOM 2405 O O . TYR B 1 30 ? 2.598 23.438 26.953 1 94.88 30 TYR B O 1
ATOM 2413 N N . ILE B 1 31 ? 1.93 24 24.875 1 96.5 31 ILE B N 1
ATOM 2414 C CA . ILE B 1 31 ? 2.143 25.438 25.016 1 96.5 31 ILE B CA 1
ATOM 2415 C C . ILE B 1 31 ? 0.849 26.188 24.688 1 96.5 31 ILE B C 1
ATOM 2417 O O . ILE B 1 31 ? 0.24 25.953 23.641 1 96.5 31 ILE B O 1
ATOM 2421 N N . ASN B 1 32 ? 0.455 27 25.562 1 97.06 32 ASN B N 1
ATOM 2422 C CA . ASN B 1 32 ? -0.821 27.688 25.375 1 97.06 32 ASN B CA 1
ATOM 2423 C C . ASN B 1 32 ? -0.633 29.188 25.234 1 97.06 32 ASN B C 1
ATOM 2425 O O . ASN B 1 32 ? 0.263 29.766 25.844 1 97.06 32 ASN B O 1
ATOM 2429 N N . THR B 1 33 ? -1.419 29.828 24.422 1 97.62 33 THR B N 1
ATOM 2430 C CA . THR B 1 33 ? -1.561 31.281 24.312 1 97.62 33 THR B CA 1
ATOM 2431 C C . THR B 1 33 ? -2.973 31.641 23.875 1 97.62 33 THR B C 1
ATOM 2433 O O . THR B 1 33 ? -3.715 30.797 23.375 1 97.62 33 THR B O 1
ATOM 2436 N N . ASP B 1 34 ? -3.371 32.812 24.172 1 97.31 34 ASP B N 1
ATOM 2437 C CA . ASP B 1 34 ? -4.68 33.281 23.719 1 97.31 34 ASP B CA 1
ATOM 2438 C C . ASP B 1 34 ? -4.535 34.344 22.641 1 97.31 34 ASP B C 1
ATOM 2440 O O . ASP B 1 34 ? -5.469 35.125 22.391 1 97.31 34 ASP B O 1
ATOM 2444 N N . ASN B 1 35 ? -3.305 34.375 22.062 1 97.44 35 ASN B N 1
ATOM 2445 C CA . ASN B 1 35 ? -2.916 35.438 21.141 1 97.44 35 ASN B CA 1
ATOM 2446 C C . ASN B 1 35 ? -2.264 34.875 19.875 1 97.44 35 ASN B C 1
ATOM 2448 O O . ASN B 1 35 ? -1.239 34.188 19.953 1 97.44 35 ASN B O 1
ATOM 2452 N N . PHE B 1 36 ? -2.846 35.281 18.672 1 97.62 36 PHE B N 1
ATOM 2453 C CA . PHE B 1 36 ? -2.348 34.75 17.406 1 97.62 36 PHE B CA 1
ATOM 2454 C C . PHE B 1 36 ? -0.926 35.25 17.141 1 97.62 36 PHE B C 1
ATOM 2456 O O . PHE B 1 36 ? -0.084 34.5 16.656 1 97.62 36 PHE B O 1
ATOM 2463 N N . SER B 1 37 ? -0.631 36.5 17.469 1 96.25 37 SER B N 1
ATOM 2464 C CA . SER B 1 37 ? 0.704 37.062 17.25 1 96.25 37 SER B CA 1
ATOM 2465 C C . SER B 1 37 ? 1.739 36.344 18.125 1 96.25 37 SER B C 1
ATOM 2467 O O . SER B 1 37 ? 2.836 36.031 17.656 1 96.25 37 SER B O 1
ATOM 2469 N N . GLU B 1 38 ? 1.369 36.188 19.328 1 96.81 38 GLU B N 1
ATOM 2470 C CA . GLU B 1 38 ? 2.252 35.438 20.234 1 96.81 38 GLU B CA 1
ATOM 2471 C C . GLU B 1 38 ? 2.475 34 19.734 1 96.81 38 GLU B C 1
ATOM 2473 O O . GLU B 1 38 ? 3.584 33.469 19.828 1 96.81 38 GLU B O 1
ATOM 2478 N N . ALA B 1 39 ? 1.381 33.406 19.266 1 97.69 39 ALA B N 1
ATOM 2479 C CA . ALA B 1 39 ? 1.487 32.062 18.734 1 97.69 39 ALA B CA 1
ATOM 2480 C C . ALA B 1 39 ? 2.496 31.984 17.594 1 97.69 39 ALA B C 1
ATOM 2482 O O . ALA B 1 39 ? 3.293 31.047 17.516 1 97.69 39 ALA B O 1
ATOM 2483 N N . CYS B 1 40 ? 2.486 32.969 16.688 1 95.94 40 CYS B N 1
ATOM 2484 C CA . CYS B 1 40 ? 3.426 33.031 15.578 1 95.94 40 CYS B CA 1
ATOM 2485 C C . CYS B 1 40 ? 4.863 33.031 16.078 1 95.94 40 CYS B C 1
ATOM 2487 O O . CYS B 1 40 ? 5.723 32.344 15.531 1 95.94 40 CYS B O 1
ATOM 2489 N N . TYR B 1 41 ? 5.059 33.844 17.094 1 95.38 41 TYR B N 1
ATOM 2490 C CA . TYR B 1 41 ? 6.383 33.906 17.703 1 95.38 41 TYR B CA 1
ATOM 2491 C C . TYR B 1 41 ? 6.812 32.562 18.266 1 95.38 41 TYR B C 1
ATOM 2493 O O . TYR B 1 41 ? 7.941 32.125 18.047 1 95.38 41 TYR B O 1
ATOM 2501 N N . ILE B 1 42 ? 5.945 31.906 18.984 1 96.69 42 ILE B N 1
ATOM 2502 C CA . ILE B 1 42 ? 6.219 30.625 19.594 1 96.69 42 ILE B CA 1
ATOM 2503 C C . ILE B 1 42 ? 6.559 29.594 18.516 1 96.69 42 ILE B C 1
ATOM 2505 O O . ILE B 1 42 ? 7.535 28.844 18.641 1 96.69 42 ILE B O 1
ATOM 2509 N N . ILE B 1 43 ? 5.762 29.562 17.438 1 95.62 43 ILE B N 1
ATOM 2510 C CA . ILE B 1 43 ? 5.902 28.594 16.344 1 95.62 43 ILE B CA 1
ATOM 2511 C C . ILE B 1 43 ? 7.23 28.812 15.633 1 95.62 43 ILE B C 1
ATOM 2513 O O . ILE B 1 43 ? 7.898 27.859 15.242 1 95.62 43 ILE B O 1
ATOM 2517 N N . GLU B 1 44 ? 7.633 30.062 15.531 1 92.19 44 GLU B N 1
ATOM 2518 C CA . GLU B 1 44 ? 8.883 30.406 14.867 1 92.19 44 GLU B CA 1
ATOM 2519 C C . GLU B 1 44 ? 10.094 29.984 15.695 1 92.19 44 GLU B C 1
ATOM 2521 O O . GLU B 1 44 ? 11.148 29.672 15.141 1 92.19 44 GLU B O 1
ATOM 2526 N N . ASN B 1 45 ? 9.93 29.922 16.922 1 92.75 45 ASN B N 1
ATOM 2527 C CA . ASN B 1 45 ? 11.086 29.734 17.797 1 92.75 45 ASN B CA 1
ATOM 2528 C C . ASN B 1 45 ? 11.086 28.344 18.438 1 92.75 45 ASN B C 1
ATOM 2530 O O . ASN B 1 45 ? 11.875 28.078 19.344 1 92.75 45 ASN B O 1
ATOM 2534 N N . ASN B 1 46 ? 10.125 27.578 18.094 1 90.81 46 ASN B N 1
ATOM 2535 C CA . ASN B 1 46 ? 10.055 26.203 18.594 1 90.81 46 ASN B CA 1
ATOM 2536 C C . ASN B 1 46 ? 9.766 25.234 17.453 1 90.81 46 ASN B C 1
ATOM 2538 O O . ASN B 1 46 ? 9.266 25.625 16.406 1 90.81 46 ASN B O 1
ATOM 2542 N N . ASP B 1 47 ? 10.148 24 17.609 1 87.94 47 ASP B N 1
ATOM 2543 C CA . ASP B 1 47 ? 9.82 22.953 16.656 1 87.94 47 ASP B CA 1
ATOM 2544 C C . ASP B 1 47 ? 8.422 22.391 16.922 1 87.94 47 ASP B C 1
ATOM 2546 O O . ASP B 1 47 ? 8.289 21.25 17.375 1 87.94 47 ASP B O 1
ATOM 2550 N N . VAL B 1 48 ? 7.438 23.172 16.562 1 91.19 48 VAL B N 1
ATOM 2551 C CA . VAL B 1 48 ? 6.039 22.844 16.828 1 91.19 48 VAL B CA 1
ATOM 2552 C C . VAL B 1 48 ? 5.57 21.781 15.836 1 91.19 48 VAL B C 1
ATOM 2554 O O . VAL B 1 48 ? 5.859 21.859 14.641 1 91.19 48 VAL B O 1
ATOM 2557 N N . ASP B 1 49 ? 4.82 20.828 16.453 1 85.81 49 ASP B N 1
ATOM 2558 C CA . ASP B 1 49 ? 4.387 19.703 15.617 1 85.81 49 ASP B CA 1
ATOM 2559 C C . ASP B 1 49 ? 2.918 19.844 15.227 1 85.81 49 ASP B C 1
ATOM 2561 O O . ASP B 1 49 ? 2.479 19.281 14.227 1 85.81 49 ASP B O 1
ATOM 2565 N N . LEU B 1 50 ? 2.172 20.562 16.016 1 90.44 50 LEU B N 1
ATOM 2566 C CA . LEU B 1 50 ? 0.733 20.688 15.82 1 90.44 50 LEU B CA 1
ATOM 2567 C C . LEU B 1 50 ? 0.217 22 16.406 1 90.44 50 LEU B C 1
ATOM 2569 O O . LEU B 1 50 ? 0.642 22.406 17.5 1 90.44 50 LEU B O 1
ATOM 2573 N N . ILE B 1 51 ? -0.659 22.641 15.641 1 94.44 51 ILE B N 1
ATOM 2574 C CA . ILE B 1 51 ? -1.352 23.828 16.125 1 94.44 51 ILE B CA 1
ATOM 2575 C C . ILE B 1 51 ? -2.83 23.5 16.344 1 94.44 51 ILE B C 1
ATOM 2577 O O . ILE B 1 51 ? -3.486 22.953 15.461 1 94.44 51 ILE B O 1
ATOM 2581 N N . ILE B 1 52 ? -3.297 23.734 17.547 1 94.81 52 ILE B N 1
ATOM 2582 C CA . ILE B 1 52 ? -4.727 23.688 17.828 1 94.81 52 ILE B CA 1
ATOM 2583 C C . ILE B 1 52 ? -5.227 25.094 18.156 1 94.81 52 ILE B C 1
ATOM 2585 O O . ILE B 1 52 ? -4.672 25.781 19.016 1 94.81 52 ILE B O 1
ATOM 2589 N N . THR B 1 53 ? -6.285 25.562 17.391 1 96.12 53 THR B N 1
ATOM 2590 C CA . THR B 1 53 ? -6.676 26.953 17.609 1 96.12 53 THR B CA 1
ATOM 2591 C C . THR B 1 53 ? -8.195 27.094 17.594 1 96.12 53 THR B C 1
ATOM 2593 O O . THR B 1 53 ? -8.891 26.328 16.922 1 96.12 53 THR B O 1
ATOM 2596 N N . SER B 1 54 ? -8.648 28.031 18.375 1 94.69 54 SER B N 1
ATOM 2597 C CA . SER B 1 54 ? -10.039 28.469 18.281 1 94.69 54 SER B CA 1
ATOM 2598 C C . SER B 1 54 ? -10.219 29.469 17.141 1 94.69 54 SER B C 1
ATOM 2600 O O . SER B 1 54 ? -9.25 29.875 16.5 1 94.69 54 SER B O 1
ATOM 2602 N N . LEU B 1 55 ? -11.5 29.766 16.875 1 95.19 55 LEU B N 1
ATOM 2603 C CA . LEU B 1 55 ? -11.789 30.719 15.812 1 95.19 55 LEU B CA 1
ATOM 2604 C C . LEU B 1 55 ? -11.406 32.125 16.234 1 95.19 55 LEU B C 1
ATOM 2606 O O . LEU B 1 55 ? -10.984 32.938 15.398 1 95.19 55 LEU B O 1
ATOM 2610 N N . LEU B 1 56 ? -11.633 32.312 17.547 1 94.25 56 LEU B N 1
ATOM 2611 C CA . LEU B 1 56 ? -11.391 33.688 18.047 1 94.25 56 LEU B CA 1
ATOM 2612 C C . LEU B 1 56 ? -10.242 33.688 19.047 1 94.25 56 LEU B C 1
ATOM 2614 O O . LEU B 1 56 ? -10.148 32.781 19.906 1 94.25 56 LEU B O 1
ATOM 2618 N N . ALA B 1 57 ? -9.375 34.625 18.922 1 95.88 57 ALA B N 1
ATOM 2619 C CA . ALA B 1 57 ? -8.273 34.906 19.844 1 95.88 57 ALA B CA 1
ATOM 2620 C C . ALA B 1 57 ? -7.773 36.344 19.688 1 95.88 57 ALA B C 1
ATOM 2622 O O . ALA B 1 57 ? -8.227 37.062 18.812 1 95.88 57 ALA B O 1
ATOM 2623 N N . LYS B 1 58 ? -6.961 36.75 20.656 1 96.12 58 LYS B N 1
ATOM 2624 C CA . LYS B 1 58 ? -6.355 38.062 20.547 1 96.12 58 LYS B CA 1
ATOM 2625 C C . LYS B 1 58 ? -5.27 38.094 19.469 1 96.12 58 LYS B C 1
ATOM 2627 O O . LYS B 1 58 ? -4.82 37.031 19.016 1 96.12 58 LYS B O 1
ATOM 2632 N N . GLY B 1 59 ? -4.891 39.312 19 1 95 59 GLY B N 1
ATOM 2633 C CA . GLY B 1 59 ? -3.695 39.5 18.188 1 95 59 GLY B CA 1
ATOM 2634 C C . GLY B 1 59 ? -3.932 39.281 16.719 1 95 59 GLY B C 1
ATOM 2635 O O . GLY B 1 59 ? -2.994 38.969 15.969 1 95 59 GLY B O 1
ATOM 2636 N N . GLY B 1 60 ? -5.195 39.25 16.234 1 94.31 60 GLY B N 1
ATOM 2637 C CA . GLY B 1 60 ? -5.465 39.125 14.812 1 94.31 60 GLY B CA 1
ATOM 2638 C C . GLY B 1 60 ? -6.66 38.219 14.516 1 94.31 60 GLY B C 1
ATOM 2639 O O . GLY B 1 60 ? -7.516 38.031 15.383 1 94.31 60 GLY B O 1
ATOM 2640 N N . SER B 1 61 ? -6.793 37.844 13.273 1 96.5 61 SER B N 1
ATOM 2641 C CA . SER B 1 61 ? -7.848 36.938 12.844 1 96.5 61 SER B CA 1
ATOM 2642 C C . SER B 1 61 ? -7.289 35.562 12.508 1 96.5 61 SER B C 1
ATOM 2644 O O . SER B 1 61 ? -6.117 35.438 12.156 1 96.5 61 SER B O 1
ATOM 2646 N N . ILE B 1 62 ? -8.156 34.594 12.711 1 96.94 62 ILE B N 1
ATOM 2647 C CA . ILE B 1 62 ? -7.723 33.219 12.445 1 96.94 62 ILE B CA 1
ATOM 2648 C C . ILE B 1 62 ? -7.297 33.094 10.984 1 96.94 62 ILE B C 1
ATOM 2650 O O . ILE B 1 62 ? -6.352 32.375 10.672 1 96.94 62 ILE B O 1
ATOM 2654 N N . GLU B 1 63 ? -7.957 33.812 10.078 1 95.44 63 GLU B N 1
ATOM 2655 C CA . GLU B 1 63 ? -7.621 33.75 8.656 1 95.44 63 GLU B CA 1
ATOM 2656 C C . GLU B 1 63 ? -6.203 34.25 8.398 1 95.44 63 GLU B C 1
ATOM 2658 O O . GLU B 1 63 ? -5.43 33.625 7.688 1 95.44 63 GLU B O 1
ATOM 2663 N N . GLU B 1 64 ? -5.898 35.344 8.984 1 95.75 64 GLU B N 1
ATOM 2664 C CA . GLU B 1 64 ? -4.562 35.938 8.852 1 95.75 64 GLU B CA 1
ATOM 2665 C C . GLU B 1 64 ? -3.508 35.031 9.477 1 95.75 64 GLU B C 1
ATOM 2667 O O . GLU B 1 64 ? -2.426 34.844 8.922 1 95.75 64 GLU B O 1
ATOM 2672 N N . PHE B 1 65 ? -3.859 34.531 10.602 1 96.81 65 PHE B N 1
ATOM 2673 C CA . PHE B 1 65 ? -2.959 33.625 11.305 1 96.81 65 PHE B CA 1
ATOM 2674 C C . PHE B 1 65 ? -2.604 32.438 10.422 1 96.81 65 PHE B C 1
ATOM 2676 O O . PHE B 1 65 ? -1.425 32.125 10.242 1 96.81 65 PHE B O 1
ATOM 2683 N N . ILE B 1 66 ? -3.635 31.734 9.836 1 94.69 66 ILE B N 1
ATOM 2684 C CA . ILE B 1 66 ? -3.438 30.562 8.992 1 94.69 66 ILE B CA 1
ATOM 2685 C C . ILE B 1 66 ? -2.602 30.938 7.77 1 94.69 66 ILE B C 1
ATOM 2687 O O . ILE B 1 66 ? -1.675 30.203 7.398 1 94.69 66 ILE B O 1
ATOM 2691 N N . LYS B 1 67 ? -2.861 32.062 7.16 1 92.62 67 LYS B N 1
ATOM 2692 C CA . LYS B 1 67 ? -2.115 32.5 5.992 1 92.62 67 LYS B CA 1
ATOM 2693 C C . LYS B 1 67 ? -0.64 32.719 6.328 1 92.62 67 LYS B C 1
ATOM 2695 O O . LYS B 1 67 ? 0.239 32.344 5.555 1 92.62 67 LYS B O 1
ATOM 2700 N N . ASP B 1 68 ? -0.433 33.281 7.449 1 93.69 68 ASP B N 1
ATOM 2701 C CA . ASP B 1 68 ? 0.933 33.562 7.898 1 93.69 68 ASP B CA 1
ATOM 2702 C C . ASP B 1 68 ? 1.714 32.25 8.062 1 93.69 68 ASP B C 1
ATOM 2704 O O . ASP B 1 68 ? 2.854 32.125 7.602 1 93.69 68 ASP B O 1
ATOM 2708 N N . ILE B 1 69 ? 1.108 31.281 8.656 1 93 69 ILE B N 1
ATOM 2709 C CA . ILE B 1 69 ? 1.755 30 8.891 1 93 69 ILE B CA 1
ATOM 2710 C C . ILE B 1 69 ? 2.016 29.297 7.555 1 93 69 ILE B C 1
ATOM 2712 O O . ILE B 1 69 ? 3.123 28.812 7.305 1 93 69 ILE B O 1
ATOM 2716 N N . ASN B 1 70 ? 0.993 29.281 6.66 1 86.38 70 ASN B N 1
ATOM 2717 C CA . ASN B 1 70 ? 1.057 28.547 5.395 1 86.38 70 ASN B CA 1
ATOM 2718 C C . ASN B 1 70 ? 2.033 29.203 4.422 1 86.38 70 ASN B C 1
ATOM 2720 O O . ASN B 1 70 ? 2.488 28.562 3.471 1 86.38 70 ASN B O 1
ATOM 2724 N N . SER B 1 71 ? 2.334 30.406 4.645 1 85.12 71 SER B N 1
ATOM 2725 C CA . SER B 1 71 ? 3.268 31.125 3.783 1 85.12 71 SER B CA 1
ATOM 2726 C C . SER B 1 71 ? 4.695 31.031 4.316 1 85.12 71 SER B C 1
ATOM 2728 O O . SER B 1 71 ? 5.629 31.531 3.689 1 85.12 71 SER B O 1
ATOM 2730 N N . SER B 1 72 ? 4.82 30.5 5.445 1 85.62 72 SER B N 1
ATOM 2731 C CA . SER B 1 72 ? 6.129 30.359 6.078 1 85.62 72 SER B CA 1
ATOM 2732 C C . SER B 1 72 ? 6.715 28.969 5.855 1 85.62 72 SER B C 1
ATOM 2734 O O . SER B 1 72 ? 6.137 28.156 5.133 1 85.62 72 SER B O 1
ATOM 2736 N N . ASP B 1 73 ? 7.996 28.797 6.363 1 81.62 73 ASP B N 1
ATOM 2737 C CA . ASP B 1 73 ? 8.633 27.484 6.289 1 81.62 73 ASP B CA 1
ATOM 2738 C C . ASP B 1 73 ? 7.949 26.5 7.23 1 81.62 73 ASP B C 1
ATOM 2740 O O . ASP B 1 73 ? 8.336 25.328 7.293 1 81.62 73 ASP B O 1
ATOM 2744 N N . LYS B 1 74 ? 6.848 26.969 7.883 1 85 74 LYS B N 1
ATOM 2745 C CA . LYS B 1 74 ? 6.109 26.125 8.828 1 85 74 LYS B CA 1
ATOM 2746 C C . LYS B 1 74 ? 4.797 25.641 8.211 1 85 74 LYS B C 1
ATOM 2748 O O . LYS B 1 74 ? 3.912 25.172 8.93 1 85 74 LYS B O 1
ATOM 2753 N N . LYS B 1 75 ? 4.73 25.734 6.957 1 79.25 75 LYS B N 1
ATOM 2754 C CA . LYS B 1 75 ? 3.49 25.484 6.238 1 79.25 75 LYS B CA 1
ATOM 2755 C C . LYS B 1 75 ? 3.051 24.031 6.402 1 79.25 75 LYS B C 1
ATOM 2757 O O . LYS B 1 75 ? 1.881 23.703 6.195 1 79.25 75 LYS B O 1
ATOM 2762 N N . GLU B 1 76 ? 3.969 23.188 6.855 1 72.31 76 GLU B N 1
ATOM 2763 C CA . GLU B 1 76 ? 3.65 21.766 6.945 1 72.31 76 GLU B CA 1
ATOM 2764 C C . GLU B 1 76 ? 3.014 21.438 8.289 1 72.31 76 GLU B C 1
ATOM 2766 O O . GLU B 1 76 ? 2.463 20.344 8.469 1 72.31 76 GLU B O 1
ATOM 2771 N N . ILE B 1 77 ? 3.045 22.375 9.195 1 82.69 77 ILE B N 1
ATOM 2772 C CA . ILE B 1 77 ? 2.463 22.094 10.508 1 82.69 77 ILE B CA 1
ATOM 2773 C C . ILE B 1 77 ? 0.944 22.016 10.391 1 82.69 77 ILE B C 1
ATOM 2775 O O . ILE B 1 77 ? 0.297 22.953 9.914 1 82.69 77 ILE B O 1
ATOM 2779 N N . PRO B 1 78 ? 0.428 20.875 10.828 1 82.38 78 PRO B N 1
ATOM 2780 C CA . PRO B 1 78 ? -1.031 20.766 10.789 1 82.38 78 PRO B CA 1
ATOM 2781 C C . PRO B 1 78 ? -1.728 21.734 11.75 1 82.38 78 PRO B C 1
ATOM 2783 O O . PRO B 1 78 ? -1.238 21.969 12.852 1 82.38 78 PRO B O 1
ATOM 2786 N N . ILE B 1 79 ? -2.857 22.297 11.242 1 89.62 79 ILE B N 1
ATOM 2787 C CA . ILE B 1 79 ? -3.65 23.219 12.047 1 89.62 79 ILE B CA 1
ATOM 2788 C C . ILE B 1 79 ? -5.039 22.625 12.281 1 89.62 79 ILE B C 1
ATOM 2790 O O . ILE B 1 79 ? -5.773 22.359 11.328 1 89.62 79 ILE B O 1
ATOM 2794 N N . PHE B 1 80 ? -5.359 22.406 13.578 1 90.25 80 PHE B N 1
ATOM 2795 C CA . PHE B 1 80 ? -6.699 22 13.977 1 90.25 80 PHE B CA 1
ATOM 2796 C C . PHE B 1 80 ? -7.492 23.188 14.523 1 90.25 80 PHE B C 1
ATOM 2798 O O . PHE B 1 80 ? -7.023 23.891 15.406 1 90.25 80 PHE B O 1
ATOM 2805 N N . VAL B 1 81 ? -8.656 23.391 13.953 1 92.31 81 VAL B N 1
ATOM 2806 C CA . VAL B 1 81 ? -9.555 24.406 14.5 1 92.31 81 VAL B CA 1
ATOM 2807 C C . VAL B 1 81 ? -10.602 23.75 15.398 1 92.31 81 VAL B C 1
ATOM 2809 O O . VAL B 1 81 ? -11.273 22.797 14.984 1 92.31 81 VAL B O 1
ATOM 2812 N N . VAL B 1 82 ? -10.602 24.156 16.641 1 92.31 82 VAL B N 1
ATOM 2813 C CA . VAL B 1 82 ? -11.594 23.688 17.609 1 92.31 82 VAL B CA 1
ATOM 2814 C C . VAL B 1 82 ? -12.57 24.812 17.922 1 92.31 82 VAL B C 1
ATOM 2816 O O . VAL B 1 82 ? -12.18 25.859 18.453 1 92.31 82 VAL B O 1
ATOM 2819 N N . THR B 1 83 ? -13.828 24.609 17.594 1 91.94 83 THR B N 1
ATOM 2820 C CA . THR B 1 83 ? -14.773 25.719 17.703 1 91.94 83 THR B CA 1
ATOM 2821 C C . THR B 1 83 ? -16.172 25.203 18.016 1 91.94 83 THR B C 1
ATOM 2823 O O . THR B 1 83 ? -16.438 24 17.891 1 91.94 83 THR B O 1
ATOM 2826 N N . GLY B 1 84 ? -16.969 26.047 18.562 1 88.44 84 GLY B N 1
ATOM 2827 C CA . GLY B 1 84 ? -18.375 25.75 18.734 1 88.44 84 GLY B CA 1
ATOM 2828 C C . GLY B 1 84 ? -19.219 26.062 17.516 1 88.44 84 GLY B C 1
ATOM 2829 O O . GLY B 1 84 ? -20.406 25.75 17.453 1 88.44 84 GLY B O 1
ATOM 2830 N N . ASP B 1 85 ? -18.641 26.719 16.578 1 86.62 85 ASP B N 1
ATOM 2831 C CA . ASP B 1 85 ? -19.328 27.172 15.383 1 86.62 85 ASP B CA 1
ATOM 2832 C C . ASP B 1 85 ? -19.438 26.047 14.352 1 86.62 85 ASP B C 1
ATOM 2834 O O . ASP B 1 85 ? -18.422 25.578 13.836 1 86.62 85 ASP B O 1
ATOM 2838 N N . ASN B 1 86 ? -20.594 25.656 14.031 1 80.81 86 ASN B N 1
ATOM 2839 C CA . ASN B 1 86 ? -20.812 24.578 13.07 1 80.81 86 ASN B CA 1
ATOM 2840 C C . ASN B 1 86 ? -21.297 25.109 11.727 1 80.81 86 ASN B C 1
ATOM 2842 O O . ASN B 1 86 ? -22.062 24.453 11.023 1 80.81 86 ASN B O 1
ATOM 2846 N N . ILE B 1 87 ? -20.953 26.406 11.5 1 76.19 87 ILE B N 1
ATOM 2847 C CA . ILE B 1 87 ? -21.344 27 10.219 1 76.19 87 ILE B CA 1
ATOM 2848 C C . ILE B 1 87 ? -20.469 26.422 9.102 1 76.19 87 ILE B C 1
ATOM 2850 O O . ILE B 1 87 ? -19.25 26.594 9.094 1 76.19 87 ILE B O 1
ATOM 2854 N N . ASN B 1 88 ? -21.109 25.812 8.07 1 75.81 88 ASN B N 1
ATOM 2855 C CA . ASN B 1 88 ? -20.453 25.094 6.98 1 75.81 88 ASN B CA 1
ATOM 2856 C C . ASN B 1 88 ? -19.562 26.031 6.156 1 75.81 88 ASN B C 1
ATOM 2858 O O . ASN B 1 88 ? -18.469 25.656 5.754 1 75.81 88 ASN B O 1
ATOM 2862 N N . GLU B 1 89 ? -20.062 27.25 5.91 1 79.88 89 GLU B N 1
ATOM 2863 C CA . GLU B 1 89 ? -19.297 28.203 5.109 1 79.88 89 GLU B CA 1
ATOM 2864 C C . GLU B 1 89 ? -17.953 28.516 5.758 1 79.88 89 GLU B C 1
ATOM 2866 O O . GLU B 1 89 ? -16.922 28.578 5.078 1 79.88 89 GLU B O 1
ATOM 2871 N N . LYS B 1 90 ? -17.984 28.734 7.039 1 84.75 90 LYS B N 1
ATOM 2872 C CA . LYS B 1 90 ? -16.75 29.016 7.77 1 84.75 90 LYS B CA 1
ATOM 2873 C C . LYS B 1 90 ? -15.797 27.828 7.719 1 84.75 90 LYS B C 1
ATOM 2875 O O . LYS B 1 90 ? -14.602 28 7.465 1 84.75 90 LYS B O 1
ATOM 2880 N N . LYS B 1 91 ? -16.344 26.734 7.949 1 82.19 91 LYS B N 1
ATOM 2881 C CA . LYS B 1 91 ? -15.578 25.484 7.879 1 82.19 91 LYS B CA 1
ATOM 2882 C C . LYS B 1 91 ? -14.906 25.344 6.52 1 82.19 91 LYS B C 1
ATOM 2884 O O . LYS B 1 91 ? -13.695 25.109 6.445 1 82.19 91 LYS B O 1
ATOM 2889 N N . LYS B 1 92 ? -15.664 25.516 5.484 1 75.81 92 LYS B N 1
ATOM 2890 C CA . LYS B 1 92 ? -15.148 25.375 4.125 1 75.81 92 LYS B CA 1
ATOM 2891 C C . LYS B 1 92 ? -14.047 26.391 3.854 1 75.81 92 LYS B C 1
ATOM 2893 O O . LYS B 1 92 ? -13.008 26.047 3.277 1 75.81 92 LYS B O 1
ATOM 2898 N N . SER B 1 93 ? -14.281 27.609 4.227 1 81.38 93 SER B N 1
ATOM 2899 C CA . SER B 1 93 ? -13.312 28.688 4.023 1 81.38 93 SER B CA 1
ATOM 2900 C C . SER B 1 93 ? -11.984 28.359 4.699 1 81.38 93 SER B C 1
ATOM 2902 O O . SER B 1 93 ? -10.914 28.531 4.109 1 81.38 93 SER B O 1
ATOM 2904 N N . LEU B 1 94 ? -12.031 27.844 5.863 1 87.19 94 LEU B N 1
ATOM 2905 C CA . LEU B 1 94 ? -10.828 27.547 6.625 1 87.19 94 LEU B CA 1
ATOM 2906 C C . LEU B 1 94 ? -10.078 26.359 6.027 1 87.19 94 LEU B C 1
ATOM 2908 O O . LEU B 1 94 ? -8.852 26.344 5.984 1 87.19 94 LEU B O 1
ATOM 2912 N N . PHE B 1 95 ? -10.805 25.359 5.582 1 76.25 95 PHE B N 1
ATOM 2913 C CA . PHE B 1 95 ? -10.172 24.234 4.891 1 76.25 95 PHE B CA 1
ATOM 2914 C C . PHE B 1 95 ? -9.469 24.719 3.625 1 76.25 95 PHE B C 1
ATOM 2916 O O . PHE B 1 95 ? -8.367 24.25 3.312 1 76.25 95 PHE B O 1
ATOM 2923 N N . ASN B 1 96 ? -10.102 25.672 2.957 1 75.5 96 ASN B N 1
ATOM 2924 C CA . ASN B 1 96 ? -9.5 26.234 1.752 1 75.5 96 ASN B CA 1
ATOM 2925 C C . ASN B 1 96 ? -8.203 26.969 2.066 1 75.5 96 ASN B C 1
ATOM 2927 O O . ASN B 1 96 ? -7.301 27.047 1.229 1 75.5 96 ASN B O 1
ATOM 2931 N N . LEU B 1 97 ? -8.148 27.5 3.275 1 81.12 97 LEU B N 1
ATOM 2932 C CA . LEU B 1 97 ? -6.934 28.188 3.693 1 81.12 97 LEU B CA 1
ATOM 2933 C C . LEU B 1 97 ? -5.855 27.203 4.109 1 81.12 97 LEU B C 1
ATOM 2935 O O . LEU B 1 97 ? -4.699 27.578 4.309 1 81.12 97 LEU B O 1
ATOM 2939 N N . GLY B 1 98 ? -6.238 25.938 4.367 1 75.5 98 GLY B N 1
ATOM 2940 C CA . GLY B 1 98 ? -5.219 24.922 4.543 1 75.5 98 GLY B CA 1
ATOM 2941 C C . GLY B 1 98 ? -5.23 24.297 5.93 1 75.5 98 GLY B C 1
ATOM 2942 O O . GLY B 1 98 ? -4.227 23.734 6.371 1 75.5 98 GLY B O 1
ATOM 2943 N N . ILE B 1 99 ? -6.348 24.438 6.613 1 84.69 99 ILE B N 1
ATOM 2944 C CA . ILE B 1 99 ? -6.367 23.766 7.91 1 84.69 99 ILE B CA 1
ATOM 2945 C C . ILE B 1 99 ? -6.488 22.25 7.707 1 84.69 99 ILE B C 1
ATOM 2947 O O . ILE B 1 99 ? -6.941 21.797 6.656 1 84.69 99 ILE B O 1
ATOM 2951 N N . SER B 1 100 ? -6 21.547 8.758 1 74.81 100 SER B N 1
ATOM 2952 C CA . SER B 1 100 ? -5.973 20.094 8.664 1 74.81 100 SER B CA 1
ATOM 2953 C C . SER B 1 100 ? -7.27 19.469 9.188 1 74.81 100 SER B C 1
ATOM 2955 O O . SER B 1 100 ? -7.664 18.391 8.758 1 74.81 100 SER B O 1
ATOM 2957 N N . ASP B 1 101 ? -7.895 20.156 10.133 1 78.69 101 ASP B N 1
ATOM 2958 C CA . ASP B 1 101 ? -9.102 19.609 10.734 1 78.69 101 ASP B CA 1
ATOM 2959 C C . ASP B 1 101 ? -9.945 20.703 11.367 1 78.69 101 ASP B C 1
ATOM 2961 O O . ASP B 1 101 ? -9.453 21.812 11.633 1 78.69 101 ASP B O 1
ATOM 2965 N N . TYR B 1 102 ? -11.234 20.359 11.484 1 84.06 102 TYR B N 1
ATOM 2966 C CA . TYR B 1 102 ? -12.25 21.188 12.102 1 84.06 102 TYR B CA 1
ATOM 2967 C C . TYR B 1 102 ? -13.094 20.391 13.086 1 84.06 102 TYR B C 1
ATOM 2969 O O . TYR B 1 102 ? -13.844 19.484 12.688 1 84.06 102 TYR B O 1
ATOM 2977 N N . ILE B 1 103 ? -12.852 20.688 14.359 1 84.38 103 ILE B N 1
ATOM 2978 C CA . ILE B 1 103 ? -13.461 19.891 15.414 1 84.38 103 ILE B CA 1
ATOM 2979 C C . ILE B 1 103 ? -14.453 20.734 16.203 1 84.38 103 ILE B C 1
ATOM 2981 O O . ILE B 1 103 ? -14.109 21.812 16.688 1 84.38 103 ILE B O 1
ATOM 2985 N N . LEU B 1 104 ? -15.609 20.172 16.344 1 87.5 104 LEU B N 1
ATOM 2986 C CA . LEU B 1 104 ? -16.609 20.875 17.172 1 87.5 104 LEU B CA 1
ATOM 2987 C C . LEU B 1 104 ? -16.359 20.625 18.656 1 87.5 104 LEU B C 1
ATOM 2989 O O . LEU B 1 104 ? -16.031 19.5 19.047 1 87.5 104 LEU B O 1
ATOM 2993 N N . LYS B 1 105 ? -16.438 21.719 19.406 1 87.31 105 LYS B N 1
ATOM 2994 C CA . LYS B 1 105 ? -16.203 21.641 20.844 1 87.31 105 LYS B CA 1
ATOM 2995 C C . LYS B 1 105 ? -17.109 20.594 21.5 1 87.31 105 LYS B C 1
ATOM 2997 O O . LYS B 1 105 ? -16.719 19.938 22.453 1 87.31 105 LYS B O 1
ATOM 3002 N N . GLU B 1 106 ? -18.25 20.375 20.922 1 85.31 106 GLU B N 1
ATOM 3003 C CA . GLU B 1 106 ? -19.172 19.375 21.453 1 85.31 106 GLU B CA 1
ATOM 3004 C C . GLU B 1 106 ? -18.594 17.953 21.312 1 85.31 106 GLU B C 1
ATOM 3006 O O . GLU B 1 106 ? -18.984 17.047 22.047 1 85.31 106 GLU B O 1
ATOM 3011 N N . ASP B 1 107 ? -17.656 17.781 20.438 1 80.5 107 ASP B N 1
ATOM 3012 C CA . ASP B 1 107 ? -17.062 16.469 20.172 1 80.5 107 ASP B CA 1
ATOM 3013 C C . ASP B 1 107 ? -15.625 16.406 20.672 1 80.5 107 ASP B C 1
ATOM 3015 O O . ASP B 1 107 ? -14.906 15.438 20.391 1 80.5 107 ASP B O 1
ATOM 3019 N N . LEU B 1 108 ? -15.203 17.406 21.359 1 80.94 108 LEU B N 1
ATOM 3020 C CA . LEU B 1 108 ? -13.797 17.641 21.672 1 80.94 108 LEU B CA 1
ATOM 3021 C C . LEU B 1 108 ? -13.234 16.469 22.484 1 80.94 108 LEU B C 1
ATOM 3023 O O . LEU B 1 108 ? -12.18 15.922 22.125 1 80.94 108 LEU B O 1
ATOM 3027 N N . GLN B 1 109 ? -13.914 16.047 23.484 1 75.94 109 GLN B N 1
ATOM 3028 C CA . GLN B 1 109 ? -13.398 15.031 24.391 1 75.94 109 GLN B CA 1
ATOM 3029 C C . GLN B 1 109 ? -13.156 13.711 23.672 1 75.94 109 GLN B C 1
ATOM 3031 O O . GLN B 1 109 ? -12.148 13.047 23.891 1 75.94 109 GLN B O 1
ATOM 3036 N N . GLU B 1 110 ? -13.969 13.406 22.766 1 73.5 110 GLU B N 1
ATOM 3037 C CA . GLU B 1 110 ? -13.891 12.125 22.078 1 73.5 110 GLU B CA 1
ATOM 3038 C C . GLU B 1 110 ? -12.969 12.203 20.875 1 73.5 110 GLU B C 1
ATOM 3040 O O . GLU B 1 110 ? -12.289 11.227 20.531 1 73.5 110 GLU B O 1
ATOM 3045 N N . GLU B 1 111 ? -12.805 13.367 20.359 1 74.81 111 GLU B N 1
ATOM 3046 C CA . GLU B 1 111 ? -12.266 13.453 19 1 74.81 111 GLU B CA 1
ATOM 3047 C C . GLU B 1 111 ? -10.828 13.969 19 1 74.81 111 GLU B C 1
ATOM 3049 O O . GLU B 1 111 ? -10.039 13.617 18.125 1 74.81 111 GLU B O 1
ATOM 3054 N N . ILE B 1 112 ? -10.523 14.742 20.016 1 77.81 112 ILE B N 1
ATOM 3055 C CA . ILE B 1 112 ? -9.281 15.492 19.891 1 77.81 112 ILE B CA 1
ATOM 3056 C C . ILE B 1 112 ? -8.094 14.531 19.953 1 77.81 112 ILE B C 1
ATOM 3058 O O . ILE B 1 112 ? -7.152 14.641 19.172 1 77.81 112 ILE B O 1
ATOM 3062 N N . SER B 1 113 ? -8.219 13.625 20.828 1 75.69 113 SER B N 1
ATOM 3063 C CA . SER B 1 113 ? -7.113 12.68 20.984 1 75.69 113 SER B CA 1
ATOM 3064 C C . SER B 1 113 ? -6.895 11.883 19.703 1 75.69 113 SER B C 1
ATOM 3066 O O . SER B 1 113 ? -5.758 11.695 19.266 1 75.69 113 SER B O 1
ATOM 3068 N N . LYS B 1 114 ? -7.965 11.438 19.156 1 73.31 114 LYS B N 1
ATOM 3069 C CA . LYS B 1 114 ? -7.895 10.648 17.922 1 73.31 114 LYS B CA 1
ATOM 3070 C C . LYS B 1 114 ? -7.305 11.469 16.781 1 73.31 114 LYS B C 1
ATOM 3072 O O . LYS B 1 114 ? -6.48 10.969 16.016 1 73.31 114 LYS B O 1
ATOM 3077 N N . HIS B 1 115 ? -7.711 12.695 16.703 1 73.62 115 HIS B N 1
ATOM 3078 C CA . HIS B 1 115 ? -7.258 13.594 15.641 1 73.62 115 HIS B CA 1
ATOM 3079 C C . HIS B 1 115 ? -5.773 13.914 15.789 1 73.62 115 HIS B C 1
ATOM 3081 O O . HIS B 1 115 ? -5.027 13.883 14.805 1 73.62 115 HIS B O 1
ATOM 3087 N N . VAL B 1 116 ? -5.473 14.172 17.031 1 76.31 116 VAL B N 1
ATOM 3088 C CA . VAL B 1 116 ? -4.086 14.531 17.297 1 76.31 116 VAL B CA 1
ATOM 3089 C C . VAL B 1 116 ? -3.178 13.336 17 1 76.31 116 VAL B C 1
ATOM 3091 O O . VAL B 1 116 ? -2.145 13.484 16.344 1 76.31 116 VAL B O 1
ATOM 3094 N N . GLN B 1 117 ? -3.619 12.219 17.406 1 71.94 117 GLN B N 1
ATOM 3095 C CA . GLN B 1 117 ? -2.832 11.016 17.156 1 71.94 117 GLN B CA 1
ATOM 3096 C C . GLN B 1 117 ? -2.666 10.75 15.664 1 71.94 117 GLN B C 1
ATOM 3098 O O . GLN B 1 117 ? -1.574 10.406 15.211 1 71.94 117 GLN B O 1
ATOM 3103 N N . ALA B 1 118 ? -3.676 10.891 15.016 1 69 118 ALA B N 1
ATOM 3104 C CA . ALA B 1 118 ? -3.66 10.617 13.578 1 69 118 ALA B CA 1
ATOM 3105 C C . ALA B 1 118 ? -2.676 11.539 12.859 1 69 118 ALA B C 1
ATOM 3107 O O . ALA B 1 118 ? -1.912 11.086 12 1 69 118 ALA B O 1
ATOM 3108 N N . VAL B 1 119 ? -2.744 12.797 13.195 1 69.06 119 VAL B N 1
ATOM 3109 C CA . VAL B 1 119 ? -1.907 13.781 12.516 1 69.06 119 VAL B CA 1
ATOM 3110 C C . VAL B 1 119 ? -0.444 13.562 12.898 1 69.06 119 VAL B C 1
ATOM 3112 O O . VAL B 1 119 ? 0.443 13.656 12.047 1 69.06 119 VAL B O 1
ATOM 3115 N N . LEU B 1 120 ? -0.272 13.297 14.125 1 70 120 LEU B N 1
ATOM 3116 C CA . LEU B 1 120 ? 1.104 13.125 14.578 1 70 120 LEU B CA 1
ATOM 3117 C C . LEU B 1 120 ? 1.699 11.828 14.047 1 70 120 LEU B C 1
ATOM 3119 O O . LEU B 1 120 ? 2.906 11.742 13.812 1 70 120 LEU B O 1
ATOM 3123 N N . GLU B 1 121 ? 0.805 10.93 13.875 1 68.19 121 GLU B N 1
ATOM 3124 C CA . GLU B 1 121 ? 1.255 9.703 13.227 1 68.19 121 GLU B CA 1
ATOM 3125 C C . GLU B 1 121 ? 1.723 9.977 11.797 1 68.19 121 GLU B C 1
ATOM 3127 O O . GLU B 1 121 ? 2.719 9.414 11.344 1 68.19 121 GLU B O 1
ATOM 3132 N N . GLU B 1 122 ? 0.946 10.773 11.188 1 67.31 122 GLU B N 1
ATOM 3133 C CA . GLU B 1 122 ? 1.317 11.141 9.828 1 67.31 122 GLU B CA 1
ATOM 3134 C C . GLU B 1 122 ? 2.678 11.836 9.797 1 67.31 122 GLU B C 1
ATOM 3136 O O . GLU B 1 122 ? 3.473 11.609 8.883 1 67.31 122 GLU B O 1
ATOM 3141 N N . ASP B 1 123 ? 2.848 12.688 10.789 1 68.62 123 ASP B N 1
ATOM 3142 C CA . ASP B 1 123 ? 4.152 13.32 10.938 1 68.62 123 ASP B CA 1
ATOM 3143 C C . ASP B 1 123 ? 5.242 12.289 11.211 1 68.62 123 ASP B C 1
ATOM 3145 O O . ASP B 1 123 ? 6.367 12.422 10.727 1 68.62 123 ASP B O 1
ATOM 3149 N N . GLY B 1 124 ? 4.82 11.367 11.922 1 72.88 124 GLY B N 1
ATOM 3150 C CA . GLY B 1 124 ? 5.738 10.273 12.203 1 72.88 124 GLY B CA 1
ATOM 3151 C C . GLY B 1 124 ? 6.168 9.523 10.953 1 72.88 124 GLY B C 1
ATOM 3152 O O . GLY B 1 124 ? 7.336 9.156 10.82 1 72.88 124 GLY B O 1
ATOM 3153 N N . TYR B 1 125 ? 5.25 9.508 10.07 1 78.5 125 TYR B N 1
ATOM 3154 C CA . TYR B 1 125 ? 5.574 8.828 8.82 1 78.5 125 TYR B CA 1
ATOM 3155 C C . TYR B 1 125 ? 6.648 9.578 8.047 1 78.5 125 TYR B C 1
ATOM 3157 O O . TYR B 1 125 ? 7.547 8.969 7.465 1 78.5 125 TYR B O 1
ATOM 3165 N N . MET B 1 126 ? 6.57 10.867 8.039 1 80.38 126 MET B N 1
ATOM 3166 C CA . MET B 1 126 ? 7.578 11.672 7.359 1 80.38 126 MET B CA 1
ATOM 3167 C C . MET B 1 126 ? 8.938 11.531 8.039 1 80.38 126 MET B C 1
ATOM 3169 O O . MET B 1 126 ? 9.969 11.492 7.367 1 80.38 126 MET B O 1
ATOM 3173 N N . ARG B 1 127 ? 8.898 11.508 9.32 1 81 127 ARG B N 1
ATOM 3174 C CA . ARG B 1 127 ? 10.148 11.297 10.047 1 81 127 ARG B CA 1
ATOM 3175 C C . ARG B 1 127 ? 10.766 9.945 9.695 1 81 127 ARG B C 1
ATOM 3177 O O . ARG B 1 127 ? 11.969 9.852 9.453 1 81 127 ARG B O 1
ATOM 3184 N N . ASP B 1 128 ? 9.93 8.938 9.695 1 84.75 128 ASP B N 1
ATOM 3185 C CA . ASP B 1 128 ? 10.391 7.605 9.32 1 84.75 128 ASP B CA 1
ATOM 3186 C C . ASP B 1 128 ? 10.961 7.598 7.906 1 84.75 128 ASP B C 1
ATOM 3188 O O . ASP B 1 128 ? 11.977 6.949 7.641 1 84.75 128 ASP B O 1
ATOM 3192 N N . LEU B 1 129 ? 10.305 8.367 7.082 1 88.81 129 LEU B N 1
ATOM 3193 C CA . LEU B 1 129 ? 10.773 8.453 5.699 1 88.81 129 LEU B CA 1
ATOM 3194 C C . LEU B 1 129 ? 12.141 9.117 5.629 1 88.81 129 LEU B C 1
ATOM 3196 O O . LEU B 1 129 ? 13.008 8.688 4.867 1 88.81 129 LEU B O 1
ATOM 3200 N N . ARG B 1 130 ? 12.312 10.102 6.367 1 89.12 130 ARG B N 1
ATOM 3201 C CA . ARG B 1 130 ? 13.578 10.836 6.367 1 89.12 130 ARG B CA 1
ATOM 3202 C C . ARG B 1 130 ? 14.711 9.977 6.91 1 89.12 130 ARG B C 1
ATOM 3204 O O . ARG B 1 130 ? 15.867 10.148 6.52 1 89.12 130 ARG B O 1
ATOM 3211 N N . GLU B 1 131 ? 14.375 9 7.688 1 88.69 131 GLU B N 1
ATOM 3212 C CA . GLU B 1 131 ? 15.383 8.125 8.289 1 88.69 131 GLU B CA 1
ATOM 3213 C C . GLU B 1 131 ? 15.562 6.848 7.48 1 88.69 131 GLU B C 1
ATOM 3215 O O . GLU B 1 131 ? 16.531 6.117 7.672 1 88.69 131 GLU B O 1
ATOM 3220 N N . ALA B 1 132 ? 14.656 6.562 6.637 1 90.56 132 ALA B N 1
ATOM 3221 C CA . ALA B 1 132 ? 14.672 5.32 5.867 1 90.56 132 ALA B CA 1
ATOM 3222 C C . ALA B 1 132 ? 15.844 5.305 4.883 1 90.56 132 ALA B C 1
ATOM 3224 O O . ALA B 1 132 ? 16.188 6.332 4.297 1 90.56 132 ALA B O 1
ATOM 3225 N N . LYS B 1 133 ? 16.438 4.152 4.754 1 94.06 133 LYS B N 1
ATOM 3226 C CA . LYS B 1 133 ? 17.422 3.932 3.697 1 94.06 133 LYS B CA 1
ATOM 3227 C C . LYS B 1 133 ? 16.734 3.525 2.391 1 94.06 133 LYS B C 1
ATOM 3229 O O . LYS B 1 133 ? 16 2.539 2.348 1 94.06 133 LYS B O 1
ATOM 3234 N N . ILE B 1 134 ? 17.047 4.332 1.365 1 96.69 134 ILE B N 1
ATOM 3235 C CA . ILE B 1 134 ? 16.328 4.125 0.113 1 96.69 134 ILE B CA 1
ATOM 3236 C C . ILE B 1 134 ? 17.312 3.787 -1 1 96.69 134 ILE B C 1
ATOM 3238 O O . ILE B 1 134 ? 18.281 4.512 -1.213 1 96.69 134 ILE B O 1
ATOM 3242 N N . ALA B 1 135 ? 17.109 2.654 -1.606 1 97.69 135 ALA B N 1
ATOM 3243 C CA . ALA B 1 135 ? 17.859 2.303 -2.816 1 97.69 135 ALA B CA 1
ATOM 3244 C C . ALA B 1 135 ? 17.062 2.682 -4.07 1 97.69 135 ALA B C 1
ATOM 3246 O O . ALA B 1 135 ? 15.859 2.449 -4.145 1 97.69 135 ALA B O 1
ATOM 3247 N N . ILE B 1 136 ? 17.781 3.283 -5 1 98.31 136 ILE B N 1
ATOM 3248 C CA . ILE B 1 136 ? 17.188 3.656 -6.277 1 98.31 136 ILE B CA 1
ATOM 3249 C C . ILE B 1 136 ? 17.906 2.941 -7.414 1 98.31 136 ILE B C 1
ATOM 3251 O O . ILE B 1 136 ? 19.125 3 -7.512 1 98.31 136 ILE B O 1
ATOM 3255 N N . VAL B 1 137 ? 17.125 2.189 -8.203 1 97.81 137 VAL B N 1
ATOM 3256 C CA . VAL B 1 137 ? 17.688 1.593 -9.414 1 97.81 137 VAL B CA 1
ATOM 3257 C C . VAL B 1 137 ? 17.219 2.373 -10.641 1 97.81 137 VAL B C 1
ATOM 3259 O O . VAL B 1 137 ? 16.047 2.318 -11 1 97.81 137 VAL B O 1
ATOM 3262 N N . GLU B 1 138 ? 18.078 3.074 -11.227 1 96.62 138 GLU B N 1
ATOM 3263 C CA . GLU B 1 138 ? 17.828 4.012 -12.32 1 96.62 138 GLU B CA 1
ATOM 3264 C C . GLU B 1 138 ? 19.078 4.219 -13.164 1 96.62 138 GLU B C 1
ATOM 3266 O O . GLU B 1 138 ? 20.156 4.531 -12.633 1 96.62 138 GLU B O 1
ATOM 3271 N N . ASP B 1 139 ? 18.906 4.02 -14.445 1 95.62 139 ASP B N 1
ATOM 3272 C CA . ASP B 1 139 ? 20.109 4.125 -15.266 1 95.62 139 ASP B CA 1
ATOM 3273 C C . ASP B 1 139 ? 20.203 5.5 -15.93 1 95.62 139 ASP B C 1
ATOM 3275 O O . ASP B 1 139 ? 21.219 5.844 -16.516 1 95.62 139 ASP B O 1
ATOM 3279 N N . SER B 1 140 ? 19.125 6.328 -15.945 1 94.31 140 SER B N 1
ATOM 3280 C CA . SER B 1 140 ? 19.141 7.695 -16.453 1 94.31 140 SER B CA 1
ATOM 3281 C C . SER B 1 140 ? 19.547 8.688 -15.367 1 94.31 140 SER B C 1
ATOM 3283 O O . SER B 1 140 ? 18.859 8.844 -14.359 1 94.31 140 SER B O 1
ATOM 3285 N N . SER B 1 141 ? 20.609 9.383 -15.625 1 95.19 141 SER B N 1
ATOM 3286 C CA . SER B 1 141 ? 21.094 10.367 -14.664 1 95.19 141 SER B CA 1
ATOM 3287 C C . SER B 1 141 ? 20.078 11.492 -14.469 1 95.19 141 SER B C 1
ATOM 3289 O O . SER B 1 141 ? 19.906 11.992 -13.352 1 95.19 141 SER B O 1
ATOM 3291 N N . LEU B 1 142 ? 19.484 11.812 -15.531 1 95.94 142 LEU B N 1
ATOM 3292 C CA . LEU B 1 142 ? 18.484 12.883 -15.461 1 95.94 142 LEU B CA 1
ATOM 3293 C C . LEU B 1 142 ? 17.297 12.461 -14.609 1 95.94 142 LEU B C 1
ATOM 3295 O O . LEU B 1 142 ? 16.875 13.211 -13.727 1 95.94 142 LEU B O 1
ATOM 3299 N N . GLU B 1 143 ? 16.75 11.273 -14.883 1 95.19 143 GLU B N 1
ATOM 3300 C CA . GLU B 1 143 ? 15.602 10.781 -14.117 1 95.19 143 GLU B CA 1
ATOM 3301 C C . GLU B 1 143 ? 15.953 10.617 -12.641 1 95.19 143 GLU B C 1
ATOM 3303 O O . GLU B 1 143 ? 15.133 10.898 -11.766 1 95.19 143 GLU B O 1
ATOM 3308 N N . TYR B 1 144 ? 17.188 10.172 -12.398 1 97.06 144 TYR B N 1
ATOM 3309 C CA . TYR B 1 144 ? 17.656 10.07 -11.016 1 97.06 144 TYR B CA 1
ATOM 3310 C C . TYR B 1 144 ? 17.672 11.43 -10.344 1 97.06 144 TYR B C 1
ATOM 3312 O O . TYR B 1 144 ? 17.234 11.57 -9.195 1 97.06 144 TYR B O 1
ATOM 3320 N N . ALA B 1 145 ? 18.188 12.398 -11.008 1 97.38 145 ALA B N 1
ATOM 3321 C CA . ALA B 1 145 ? 18.297 13.75 -10.453 1 97.38 145 ALA B CA 1
ATOM 3322 C C . ALA B 1 145 ? 16.922 14.297 -10.086 1 97.38 145 ALA B C 1
ATOM 3324 O O . ALA B 1 145 ? 16.766 14.945 -9.047 1 97.38 145 ALA B O 1
ATOM 3325 N N . ILE B 1 146 ? 15.969 14.016 -10.922 1 96.69 146 ILE B N 1
ATOM 3326 C CA . ILE B 1 146 ? 14.609 14.484 -10.688 1 96.69 146 ILE B CA 1
ATOM 3327 C C . ILE B 1 146 ? 14.062 13.859 -9.406 1 96.69 146 ILE B C 1
ATOM 3329 O O . ILE B 1 146 ? 13.578 14.57 -8.523 1 96.69 146 ILE B O 1
ATOM 3333 N N . VAL B 1 147 ? 14.18 12.539 -9.273 1 97.56 147 VAL B N 1
ATOM 3334 C CA . VAL B 1 147 ? 13.672 11.82 -8.109 1 97.56 147 VAL B CA 1
ATOM 3335 C C . VAL B 1 147 ? 14.422 12.25 -6.859 1 97.56 147 VAL B C 1
ATOM 3337 O O . VAL B 1 147 ? 13.812 12.523 -5.82 1 97.56 147 VAL B O 1
ATOM 3340 N N . ARG B 1 148 ? 15.727 12.344 -7 1 97.56 148 ARG B N 1
ATOM 3341 C CA . ARG B 1 148 ? 16.562 12.773 -5.887 1 97.56 148 ARG B CA 1
ATOM 3342 C C . ARG B 1 148 ? 16.172 14.164 -5.402 1 97.56 148 ARG B C 1
ATOM 3344 O O . ARG B 1 148 ? 16.031 14.398 -4.199 1 97.56 148 ARG B O 1
ATOM 3351 N N . ASP B 1 149 ? 15.969 15.078 -6.301 1 96.12 149 ASP B N 1
ATOM 3352 C CA . ASP B 1 149 ? 15.625 16.453 -5.945 1 96.12 149 ASP B CA 1
ATOM 3353 C C . ASP B 1 149 ? 14.281 16.516 -5.234 1 96.12 149 ASP B C 1
ATOM 3355 O O . ASP B 1 149 ? 14.117 17.266 -4.27 1 96.12 149 ASP B O 1
ATOM 3359 N N . ILE B 1 150 ? 13.359 15.766 -5.723 1 95 150 ILE B N 1
ATOM 3360 C CA . ILE B 1 150 ? 12.055 15.711 -5.074 1 95 150 ILE B CA 1
ATOM 3361 C C . ILE B 1 150 ? 12.211 15.219 -3.639 1 95 150 ILE B C 1
ATOM 3363 O O . ILE B 1 150 ? 11.695 15.844 -2.705 1 95 150 ILE B O 1
ATOM 3367 N N . LEU B 1 151 ? 12.977 14.125 -3.447 1 96.81 151 LEU B N 1
ATOM 3368 C CA . LEU B 1 151 ? 13.156 13.523 -2.129 1 96.81 151 LEU B CA 1
ATOM 3369 C C . LEU B 1 151 ? 13.922 14.461 -1.202 1 96.81 151 LEU B C 1
ATOM 3371 O O . LEU B 1 151 ? 13.547 14.641 -0.044 1 96.81 151 LEU B O 1
ATOM 3375 N N . LYS B 1 152 ? 14.891 15.109 -1.711 1 94.38 152 LYS B N 1
ATOM 3376 C CA . LYS B 1 152 ? 15.703 16.031 -0.927 1 94.38 152 LYS B CA 1
ATOM 3377 C C . LYS B 1 152 ? 14.875 17.219 -0.444 1 94.38 152 LYS B C 1
ATOM 3379 O O . LYS B 1 152 ? 15.078 17.703 0.671 1 94.38 152 LYS B O 1
ATOM 3384 N N . ASN B 1 153 ? 14.008 17.656 -1.284 1 91.12 153 ASN B N 1
ATOM 3385 C CA . ASN B 1 153 ? 13.141 18.781 -0.935 1 91.12 153 ASN B CA 1
ATOM 3386 C C . ASN B 1 153 ? 12.266 18.453 0.269 1 91.12 153 ASN B C 1
ATOM 3388 O O . ASN B 1 153 ? 11.758 19.359 0.936 1 91.12 153 ASN B O 1
ATOM 3392 N N . TYR B 1 154 ? 12.148 17.172 0.521 1 88.38 154 TYR B N 1
ATOM 3393 C CA . TYR B 1 154 ? 11.352 16.75 1.674 1 88.38 154 TYR B CA 1
ATOM 3394 C C . TYR B 1 154 ? 12.242 16.219 2.789 1 88.38 154 TYR B C 1
ATOM 3396 O O . TYR B 1 154 ? 11.766 15.57 3.717 1 88.38 154 TYR B O 1
ATOM 3404 N N . GLY B 1 155 ? 13.492 16.438 2.66 1 91.75 155 GLY B N 1
ATOM 3405 C CA . GLY B 1 155 ? 14.438 16.062 3.703 1 91.75 155 GLY B CA 1
ATOM 3406 C C . GLY B 1 155 ? 14.82 14.602 3.668 1 91.75 155 GLY B C 1
ATOM 3407 O O . GLY B 1 155 ? 15.383 14.078 4.633 1 91.75 155 GLY B O 1
ATOM 3408 N N . ILE B 1 156 ? 14.484 13.914 2.658 1 93.94 156 ILE B N 1
ATOM 3409 C CA . ILE B 1 156 ? 14.844 12.516 2.486 1 93.94 156 ILE B CA 1
ATOM 3410 C C . ILE B 1 156 ? 16.172 12.414 1.726 1 93.94 156 ILE B C 1
ATOM 3412 O O . ILE B 1 156 ? 16.203 12.594 0.507 1 93.94 156 ILE B O 1
ATOM 3416 N N . GLU B 1 157 ? 17.203 12.039 2.508 1 95.69 157 GLU B N 1
ATOM 3417 C CA . GLU B 1 157 ? 18.516 12.227 1.901 1 95.69 157 GLU B CA 1
ATOM 3418 C C . GLU B 1 157 ? 19.328 10.945 1.947 1 95.69 157 GLU B C 1
ATOM 3420 O O . GLU B 1 157 ? 20.422 10.875 1.378 1 95.69 157 GLU B O 1
ATOM 3425 N N . ASN B 1 158 ? 18.891 9.945 2.656 1 96.62 158 ASN B N 1
ATOM 3426 C CA . ASN B 1 158 ? 19.609 8.68 2.738 1 96.62 158 ASN B CA 1
ATOM 3427 C C . ASN B 1 158 ? 19.328 7.793 1.523 1 96.62 158 ASN B C 1
ATOM 3429 O O . ASN B 1 158 ? 18.609 6.797 1.625 1 96.62 158 ASN B O 1
ATOM 3433 N N . LEU B 1 159 ? 19.953 8.219 0.429 1 97.75 159 LEU B N 1
ATOM 3434 C CA . LEU B 1 159 ? 19.688 7.598 -0.863 1 97.75 159 LEU B CA 1
ATOM 3435 C C . LEU B 1 159 ? 20.938 6.938 -1.417 1 97.75 159 LEU B C 1
ATOM 3437 O O . LEU B 1 159 ? 22.047 7.48 -1.277 1 97.75 159 LEU B O 1
ATOM 3441 N N . GLU B 1 160 ? 20.781 5.797 -1.993 1 97.94 160 GLU B N 1
ATOM 3442 C CA . GLU B 1 160 ? 21.844 5.141 -2.746 1 97.94 160 GLU B CA 1
ATOM 3443 C C . GLU B 1 160 ? 21.375 4.785 -4.156 1 97.94 160 GLU B C 1
ATOM 3445 O O . GLU B 1 160 ? 20.312 4.184 -4.336 1 97.94 160 GLU B O 1
ATOM 3450 N N . LEU B 1 161 ? 22.234 5.137 -5.078 1 98 161 LEU B N 1
ATOM 3451 C CA . LEU B 1 161 ? 21.906 4.918 -6.484 1 98 161 LEU B CA 1
ATOM 3452 C C . LEU B 1 161 ? 22.594 3.67 -7.02 1 98 161 LEU B C 1
ATOM 3454 O O . LEU B 1 161 ? 23.781 3.451 -6.758 1 98 161 LEU B O 1
ATOM 3458 N N . TYR B 1 162 ? 21.828 2.869 -7.719 1 97.62 162 TYR B N 1
ATOM 3459 C CA . TYR B 1 162 ? 22.344 1.775 -8.531 1 97.62 162 TYR B CA 1
ATOM 3460 C C . TYR B 1 162 ? 21.906 1.93 -9.992 1 97.62 162 TYR B C 1
ATOM 3462 O O . TYR B 1 162 ? 20.75 2.24 -10.273 1 97.62 162 TYR B O 1
ATOM 3470 N N . LYS B 1 163 ? 22.812 1.632 -10.891 1 95.81 163 LYS B N 1
ATOM 3471 C CA . LYS B 1 163 ? 22.5 1.778 -12.312 1 95.81 163 LYS B CA 1
ATOM 3472 C C . LYS B 1 163 ? 21.844 0.513 -12.859 1 95.81 163 LYS B C 1
ATOM 3474 O O . LYS B 1 163 ? 21.172 0.551 -13.891 1 95.81 163 LYS B O 1
ATOM 3479 N N . THR B 1 164 ? 22.141 -0.575 -12.203 1 93.94 164 THR B N 1
ATOM 3480 C CA . THR B 1 164 ? 21.562 -1.846 -12.617 1 93.94 164 THR B CA 1
ATOM 3481 C C . THR B 1 164 ? 21.094 -2.646 -11.414 1 93.94 164 THR B C 1
ATOM 3483 O O . THR B 1 164 ? 21.562 -2.436 -10.297 1 93.94 164 THR B O 1
ATOM 3486 N N . GLY B 1 165 ? 20.078 -3.555 -11.68 1 93.75 165 GLY B N 1
ATOM 3487 C CA . GLY B 1 165 ? 19.656 -4.484 -10.641 1 93.75 165 GLY B CA 1
ATOM 3488 C C . GLY B 1 165 ? 20.781 -5.367 -10.141 1 93.75 165 GLY B C 1
ATOM 3489 O O . GLY B 1 165 ? 20.875 -5.652 -8.945 1 93.75 165 GLY B O 1
ATOM 3490 N N . LYS B 1 166 ? 21.609 -5.73 -11.039 1 89.12 166 LYS B N 1
ATOM 3491 C CA . LYS B 1 166 ? 22.75 -6.57 -10.68 1 89.12 166 LYS B CA 1
ATOM 3492 C C . LYS B 1 166 ? 23.641 -5.879 -9.648 1 89.12 166 LYS B C 1
ATOM 3494 O O . LYS B 1 166 ? 24.062 -6.504 -8.68 1 89.12 166 LYS B O 1
ATOM 3499 N N . GLU B 1 167 ? 23.922 -4.641 -9.852 1 95 167 GLU B N 1
ATOM 3500 C CA . GLU B 1 167 ? 24.719 -3.869 -8.906 1 95 167 GLU B CA 1
ATOM 3501 C C . GLU B 1 167 ? 24.094 -3.867 -7.52 1 95 167 GLU B C 1
ATOM 3503 O O . GLU B 1 167 ? 24.781 -4.031 -6.516 1 95 167 GLU B O 1
ATOM 3508 N N . LEU B 1 168 ? 22.797 -3.676 -7.508 1 95.31 168 LEU B N 1
ATOM 3509 C CA . LEU B 1 168 ? 22.078 -3.662 -6.238 1 95.31 168 LEU B CA 1
ATOM 3510 C C . LEU B 1 168 ? 22.156 -5.02 -5.547 1 95.31 168 LEU B C 1
ATOM 3512 O O . LEU B 1 168 ? 22.516 -5.098 -4.367 1 95.31 168 LEU B O 1
ATOM 3516 N N . ILE B 1 169 ? 21.891 -6.066 -6.246 1 88.75 169 ILE B N 1
ATOM 3517 C CA . ILE B 1 169 ? 21.859 -7.414 -5.688 1 88.75 169 ILE B CA 1
ATOM 3518 C C . ILE B 1 169 ? 23.266 -7.805 -5.211 1 88.75 169 ILE B C 1
ATOM 3520 O O . ILE B 1 169 ? 23.422 -8.359 -4.121 1 88.75 169 ILE B O 1
ATOM 3524 N N . ASP B 1 170 ? 24.281 -7.453 -5.973 1 91.88 170 ASP B N 1
ATOM 3525 C CA . ASP B 1 170 ? 25.672 -7.793 -5.66 1 91.88 170 ASP B CA 1
ATOM 3526 C C . ASP B 1 170 ? 26.156 -7.027 -4.434 1 91.88 170 ASP B C 1
ATOM 3528 O O . ASP B 1 170 ? 27.109 -7.445 -3.777 1 91.88 170 ASP B O 1
ATOM 3532 N N . SER B 1 171 ? 25.531 -5.926 -4.223 1 93.12 171 SER B N 1
ATOM 3533 C CA . SER B 1 171 ? 25.969 -5.125 -3.082 1 93.12 171 SER B CA 1
ATOM 3534 C C . SER B 1 171 ? 25.688 -5.84 -1.765 1 93.12 171 SER B C 1
ATOM 3536 O O . SER B 1 171 ? 26.281 -5.516 -0.735 1 93.12 171 SER B O 1
ATOM 3538 N N . ASN B 1 172 ? 24.656 -6.684 -1.695 1 89 172 ASN B N 1
ATOM 3539 C CA . ASN B 1 172 ? 24.219 -7.445 -0.532 1 89 172 ASN B CA 1
ATOM 3540 C C . ASN B 1 172 ? 23.734 -6.531 0.587 1 89 172 ASN B C 1
ATOM 3542 O O . ASN B 1 172 ? 23.703 -6.926 1.753 1 89 172 ASN B O 1
ATOM 3546 N N . LYS B 1 173 ? 23.5 -5.324 0.161 1 92.31 173 LYS B N 1
ATOM 3547 C CA . LYS B 1 173 ? 22.938 -4.379 1.117 1 92.31 173 LYS B CA 1
ATOM 3548 C C . LYS B 1 173 ? 21.422 -4.469 1.144 1 92.31 173 LYS B C 1
ATOM 3550 O O . LYS B 1 173 ? 20.797 -4.902 0.169 1 92.31 173 LYS B O 1
ATOM 3555 N N . THR B 1 174 ? 20.906 -4.121 2.307 1 89.94 174 THR B N 1
ATOM 3556 C CA . THR B 1 174 ? 19.453 -4.098 2.453 1 89.94 174 THR B CA 1
ATOM 3557 C C . THR B 1 174 ? 18.953 -2.678 2.723 1 89.94 174 THR B C 1
ATOM 3559 O O . THR B 1 174 ? 19.641 -1.894 3.387 1 89.94 174 THR B O 1
ATOM 3562 N N . TYR B 1 175 ? 17.859 -2.424 2.18 1 92.88 175 TYR B N 1
ATOM 3563 C CA . TYR B 1 175 ? 17.25 -1.1 2.311 1 92.88 175 TYR B CA 1
ATOM 3564 C C . TYR B 1 175 ? 15.812 -1.197 2.807 1 92.88 175 TYR B C 1
ATOM 3566 O O . TYR B 1 175 ? 15.227 -2.279 2.805 1 92.88 175 TYR B O 1
ATOM 3574 N N . ASP B 1 176 ? 15.312 -0.078 3.297 1 89.69 176 ASP B N 1
ATOM 3575 C CA . ASP B 1 176 ? 13.922 -0.008 3.74 1 89.69 176 ASP B CA 1
ATOM 3576 C C . ASP B 1 176 ? 12.977 0.147 2.555 1 89.69 176 ASP B C 1
ATOM 3578 O O . ASP B 1 176 ? 11.891 -0.439 2.539 1 89.69 176 ASP B O 1
ATOM 3582 N N . ILE B 1 177 ? 13.383 0.948 1.659 1 94.56 177 ILE B N 1
ATOM 3583 C CA . ILE B 1 177 ? 12.57 1.251 0.486 1 94.56 177 ILE B CA 1
ATOM 3584 C C . ILE B 1 177 ? 13.406 1.078 -0.78 1 94.56 177 ILE B C 1
ATOM 3586 O O . ILE B 1 177 ? 14.57 1.469 -0.816 1 94.56 177 ILE B O 1
ATOM 3590 N N . TYR B 1 178 ? 12.812 0.476 -1.769 1 96.62 178 TYR B N 1
ATOM 3591 C CA . TYR B 1 178 ? 13.406 0.329 -3.094 1 96.62 178 TYR B CA 1
ATOM 3592 C C . TYR B 1 178 ? 12.57 1.05 -4.148 1 96.62 178 TYR B C 1
ATOM 3594 O O . TYR B 1 178 ? 11.367 0.806 -4.27 1 96.62 178 TYR B O 1
ATOM 3602 N N . LEU B 1 179 ? 13.156 1.995 -4.832 1 98 179 LEU B N 1
ATOM 3603 C CA . LEU B 1 179 ? 12.57 2.648 -5.992 1 98 179 LEU B CA 1
ATOM 3604 C C . LEU B 1 179 ? 13.18 2.113 -7.285 1 98 179 LEU B C 1
ATOM 3606 O O . LEU B 1 179 ? 14.359 2.336 -7.559 1 98 179 LEU B O 1
ATOM 3610 N N . ILE B 1 180 ? 12.344 1.438 -8.07 1 97.44 180 ILE B N 1
ATOM 3611 C CA . ILE B 1 180 ? 12.891 0.67 -9.188 1 97.44 180 ILE B CA 1
ATOM 3612 C C . ILE B 1 180 ? 12.273 1.149 -10.5 1 97.44 180 ILE B C 1
ATOM 3614 O O . ILE B 1 180 ? 11.055 1.093 -10.672 1 97.44 180 ILE B O 1
ATOM 3618 N N . ASP B 1 181 ? 13.117 1.585 -11.398 1 95.75 181 ASP B N 1
ATOM 3619 C CA . ASP B 1 181 ? 12.648 1.827 -12.758 1 95.75 181 ASP B CA 1
ATOM 3620 C C . ASP B 1 181 ? 12.32 0.515 -13.461 1 95.75 181 ASP B C 1
ATOM 3622 O O . ASP B 1 181 ? 13.031 -0.478 -13.312 1 95.75 181 ASP B O 1
ATOM 3626 N N . LEU B 1 182 ? 11.258 0.514 -14.219 1 90.5 182 LEU B N 1
ATOM 3627 C CA . LEU B 1 182 ? 10.836 -0.712 -14.883 1 90.5 182 LEU B CA 1
ATOM 3628 C C . LEU B 1 182 ? 11.648 -0.954 -16.156 1 90.5 182 LEU B C 1
ATOM 3630 O O . LEU B 1 182 ? 11.984 -2.098 -16.469 1 90.5 182 LEU B O 1
ATOM 3634 N N . VAL B 1 183 ? 11.82 0.126 -16.875 1 88.62 183 VAL B N 1
ATOM 3635 C CA . VAL B 1 183 ? 12.531 0.006 -18.141 1 88.62 183 VAL B CA 1
ATOM 3636 C C . VAL B 1 183 ? 13.969 0.489 -17.969 1 88.62 183 VAL B C 1
ATOM 3638 O O . VAL B 1 183 ? 14.227 1.693 -17.875 1 88.62 183 VAL B O 1
ATOM 3641 N N . LEU B 1 184 ? 14.859 -0.427 -17.875 1 90.12 184 LEU B N 1
ATOM 3642 C CA . LEU B 1 184 ? 16.297 -0.173 -17.781 1 90.12 184 LEU B CA 1
ATOM 3643 C C . LEU B 1 184 ? 17 -0.625 -19.047 1 90.12 184 LEU B C 1
ATOM 3645 O O . LEU B 1 184 ? 16.391 -1.277 -19.906 1 90.12 184 LEU B O 1
ATOM 3649 N N . GLN B 1 185 ? 18.203 -0.185 -19.312 1 84.5 185 GLN B N 1
ATOM 3650 C CA . GLN B 1 185 ? 18.922 -0.465 -20.547 1 84.5 185 GLN B CA 1
ATOM 3651 C C . GLN B 1 185 ? 19.062 -1.968 -20.766 1 84.5 185 GLN B C 1
ATOM 3653 O O . GLN B 1 185 ? 18.766 -2.463 -21.859 1 84.5 185 GLN B O 1
ATOM 3658 N N . ASN B 1 186 ? 19.469 -2.811 -19.781 1 78.5 186 ASN B N 1
ATOM 3659 C CA . ASN B 1 186 ? 19.766 -4.219 -20.016 1 78.5 186 ASN B CA 1
ATOM 3660 C C . ASN B 1 186 ? 18.969 -5.133 -19.109 1 78.5 186 ASN B C 1
ATOM 3662 O O . ASN B 1 186 ? 19.312 -6.301 -18.922 1 78.5 186 ASN B O 1
ATOM 3666 N N . GLU B 1 187 ? 17.984 -4.59 -18.5 1 81.69 187 GLU B N 1
ATOM 3667 C CA . GLU B 1 187 ? 17.203 -5.395 -17.578 1 81.69 187 GLU B CA 1
ATOM 3668 C C . GLU B 1 187 ? 15.789 -4.832 -17.422 1 81.69 187 GLU B C 1
ATOM 3670 O O . GLU B 1 187 ? 15.555 -3.648 -17.672 1 81.69 187 GLU B O 1
ATOM 3675 N N . TYR B 1 188 ? 14.914 -5.758 -17.188 1 80.94 188 TYR B N 1
ATOM 3676 C CA . TYR B 1 188 ? 13.547 -5.355 -16.891 1 80.94 188 TYR B CA 1
ATOM 3677 C C . TYR B 1 188 ? 13.328 -5.246 -15.383 1 80.94 188 TYR B C 1
ATOM 3679 O O . TYR B 1 188 ? 13.602 -6.191 -14.641 1 80.94 188 TYR B O 1
ATOM 3687 N N . GLY B 1 189 ? 12.906 -4.102 -14.93 1 89.38 189 GLY B N 1
ATOM 3688 C CA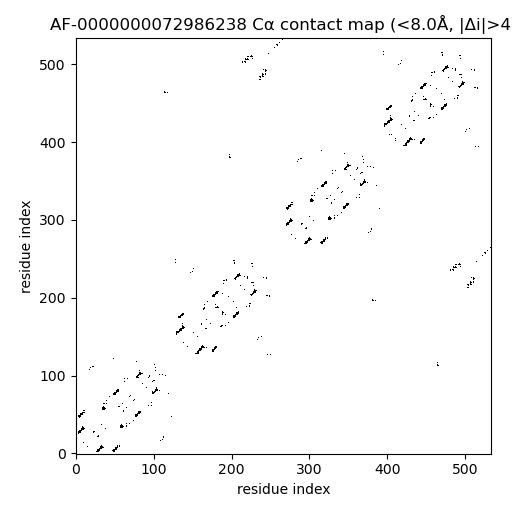 . GLY B 1 189 ? 12.75 -3.807 -13.516 1 89.38 189 GLY B CA 1
ATOM 3689 C C . GLY B 1 189 ? 11.875 -4.812 -12.797 1 89.38 189 GLY B C 1
ATOM 3690 O O . GLY B 1 189 ? 12.062 -5.062 -11.602 1 89.38 189 GLY B O 1
ATOM 3691 N N . LYS B 1 190 ? 10.945 -5.402 -13.547 1 86.75 190 LYS B N 1
ATOM 3692 C CA . LYS B 1 190 ? 10.062 -6.402 -12.945 1 86.75 190 LYS B CA 1
ATOM 3693 C C . LYS B 1 190 ? 10.859 -7.57 -12.375 1 86.75 190 LYS B C 1
ATOM 3695 O O . LYS B 1 190 ? 10.531 -8.094 -11.305 1 86.75 190 LYS B O 1
ATOM 3700 N N . ASN B 1 191 ? 11.875 -7.949 -13.016 1 81.62 191 ASN B N 1
ATOM 3701 C CA . ASN B 1 191 ? 12.727 -9.039 -12.547 1 81.62 191 ASN B CA 1
ATOM 3702 C C . ASN B 1 191 ? 13.5 -8.648 -11.289 1 81.62 191 ASN B C 1
ATOM 3704 O O . ASN B 1 191 ? 13.672 -9.469 -10.391 1 81.62 191 ASN B O 1
ATOM 3708 N N . ILE B 1 192 ? 13.906 -7.457 -11.242 1 88.81 192 ILE B N 1
ATOM 3709 C CA . ILE B 1 192 ? 14.609 -6.934 -10.078 1 88.81 192 ILE B CA 1
ATOM 3710 C C . ILE B 1 192 ? 13.68 -6.949 -8.867 1 88.81 192 ILE B C 1
ATOM 3712 O O . ILE B 1 192 ? 14.062 -7.406 -7.785 1 88.81 192 ILE B O 1
ATOM 3716 N N . ILE B 1 193 ? 12.445 -6.5 -9.102 1 91.5 193 ILE B N 1
ATOM 3717 C CA . ILE B 1 193 ? 11.43 -6.453 -8.055 1 91.5 193 ILE B CA 1
ATOM 3718 C C . ILE B 1 193 ? 11.195 -7.855 -7.5 1 91.5 193 ILE B C 1
ATOM 3720 O O . ILE B 1 193 ? 11.195 -8.055 -6.281 1 91.5 193 ILE B O 1
ATOM 3724 N N . ARG B 1 194 ? 11.078 -8.75 -8.367 1 84 194 ARG B N 1
ATOM 3725 C CA . ARG B 1 194 ? 10.852 -10.133 -7.973 1 84 194 ARG B CA 1
ATOM 3726 C C . ARG B 1 194 ? 11.992 -10.648 -7.098 1 84 194 ARG B C 1
ATOM 3728 O O . ARG B 1 194 ? 11.75 -11.281 -6.066 1 84 194 ARG B O 1
ATOM 3735 N N . GLN B 1 195 ? 13.133 -10.406 -7.43 1 82.19 195 GLN B N 1
ATOM 3736 C CA . GLN B 1 195 ? 14.312 -10.867 -6.699 1 82.19 195 GLN B CA 1
ATOM 3737 C C . GLN B 1 195 ? 14.406 -10.211 -5.328 1 82.19 195 GLN B C 1
ATOM 3739 O O . GLN B 1 195 ? 14.695 -10.875 -4.332 1 82.19 195 GLN B O 1
ATOM 3744 N N . ILE B 1 196 ? 14.141 -8.93 -5.289 1 88.69 196 ILE B N 1
ATOM 3745 C CA . ILE B 1 196 ? 14.203 -8.203 -4.023 1 88.69 196 ILE B CA 1
ATOM 3746 C C . ILE B 1 196 ? 13.18 -8.781 -3.051 1 88.69 196 ILE B C 1
ATOM 3748 O O . ILE B 1 196 ? 13.492 -9.031 -1.886 1 88.69 196 ILE B O 1
ATOM 3752 N N . ARG B 1 197 ? 11.977 -8.945 -3.557 1 84.62 197 ARG B N 1
ATOM 3753 C CA . ARG B 1 197 ? 10.891 -9.406 -2.709 1 84.62 197 ARG B CA 1
ATOM 3754 C C . ARG B 1 197 ? 11.188 -10.789 -2.139 1 84.62 197 ARG B C 1
ATOM 3756 O O . ARG B 1 197 ? 10.906 -11.062 -0.971 1 84.62 197 ARG B O 1
ATOM 3763 N N . ARG B 1 198 ? 11.797 -11.555 -2.898 1 74.56 198 ARG B N 1
ATOM 3764 C CA . ARG B 1 198 ? 12.148 -12.898 -2.461 1 74.56 198 ARG B CA 1
ATOM 3765 C C . ARG B 1 198 ? 13.164 -12.859 -1.323 1 74.56 198 ARG B C 1
ATOM 3767 O O . ARG B 1 198 ? 13.148 -13.711 -0.437 1 74.56 198 ARG B O 1
ATOM 3774 N N . ASN B 1 199 ? 13.953 -11.906 -1.385 1 75.56 199 ASN B N 1
ATOM 3775 C CA . ASN B 1 199 ? 15.047 -11.828 -0.421 1 75.56 199 ASN B CA 1
ATOM 3776 C C . ASN B 1 199 ? 14.664 -10.984 0.791 1 75.56 199 ASN B C 1
ATOM 3778 O O . ASN B 1 199 ? 15.32 -11.047 1.83 1 75.56 199 ASN B O 1
ATOM 3782 N N . ASN B 1 200 ? 13.742 -10.18 0.598 1 73.69 200 ASN B N 1
ATOM 3783 C CA . ASN B 1 200 ? 13.312 -9.242 1.632 1 73.69 200 ASN B CA 1
ATOM 3784 C C . ASN B 1 200 ? 11.797 -9.07 1.637 1 73.69 200 ASN B C 1
ATOM 3786 O O . ASN B 1 200 ? 11.266 -8.18 0.967 1 73.69 200 ASN B O 1
ATOM 3790 N N . ILE B 1 201 ? 11.203 -9.766 2.469 1 66.25 201 ILE B N 1
ATOM 3791 C CA . ILE B 1 201 ? 9.75 -9.844 2.477 1 66.25 201 ILE B CA 1
ATOM 3792 C C . ILE B 1 201 ? 9.172 -8.523 2.99 1 66.25 201 ILE B C 1
ATOM 3794 O O . ILE B 1 201 ? 8.094 -8.102 2.553 1 66.25 201 ILE B O 1
ATOM 3798 N N . LYS B 1 202 ? 9.898 -7.812 3.713 1 72 202 LYS B N 1
ATOM 3799 C CA . LYS B 1 202 ? 9.32 -6.676 4.422 1 72 202 LYS B CA 1
ATOM 3800 C C . LYS B 1 202 ? 9.641 -5.363 3.719 1 72 202 LYS B C 1
ATOM 3802 O O . LYS B 1 202 ? 9.141 -4.305 4.102 1 72 202 LYS B O 1
ATOM 3807 N N . ALA B 1 203 ? 10.469 -5.469 2.719 1 81.25 203 ALA B N 1
ATOM 3808 C CA . ALA B 1 203 ? 10.898 -4.234 2.062 1 81.25 203 ALA B CA 1
ATOM 3809 C C . ALA B 1 203 ? 9.734 -3.562 1.342 1 81.25 203 ALA B C 1
ATOM 3811 O O . ALA B 1 203 ? 8.82 -4.238 0.852 1 81.25 203 ALA B O 1
ATOM 3812 N N . THR B 1 204 ? 9.734 -2.236 1.378 1 90.56 204 THR B N 1
ATOM 3813 C CA . THR B 1 204 ? 8.828 -1.481 0.522 1 90.56 204 THR B CA 1
ATOM 3814 C C . THR B 1 204 ? 9.406 -1.319 -0.878 1 90.56 204 THR B C 1
ATOM 3816 O O . THR B 1 204 ? 10.516 -0.807 -1.038 1 90.56 204 THR B O 1
ATOM 3819 N N . ILE B 1 205 ? 8.703 -1.831 -1.854 1 94.44 205 ILE B N 1
ATOM 3820 C CA . ILE B 1 205 ? 9.18 -1.757 -3.232 1 94.44 205 ILE B CA 1
ATOM 3821 C C . ILE B 1 205 ? 8.195 -0.948 -4.074 1 94.44 205 ILE B C 1
ATOM 3823 O O . ILE B 1 205 ? 7.012 -1.297 -4.164 1 94.44 205 ILE B O 1
ATOM 3827 N N . ILE B 1 206 ? 8.672 0.121 -4.645 1 96.88 206 ILE B N 1
ATOM 3828 C CA . ILE B 1 206 ? 7.852 0.965 -5.508 1 96.88 206 ILE B CA 1
ATOM 3829 C C . ILE B 1 206 ? 8.484 1.053 -6.895 1 96.88 206 ILE B C 1
ATOM 3831 O O . ILE B 1 206 ? 9.656 1.398 -7.023 1 96.88 206 ILE B O 1
ATOM 3835 N N . ALA B 1 207 ? 7.715 0.709 -7.895 1 96.69 207 ALA B N 1
ATOM 3836 C CA . ALA B 1 207 ? 8.18 0.834 -9.273 1 96.69 207 ALA B CA 1
ATOM 3837 C C . ALA B 1 207 ? 7.945 2.246 -9.805 1 96.69 207 ALA B C 1
ATOM 3839 O O . ALA B 1 207 ? 6.902 2.85 -9.539 1 96.69 207 ALA B O 1
ATOM 3840 N N . ILE B 1 208 ? 8.938 2.787 -10.422 1 96.88 208 ILE B N 1
ATOM 3841 C CA . ILE B 1 208 ? 8.781 4.039 -11.156 1 96.88 208 ILE B CA 1
ATOM 3842 C C . ILE B 1 208 ? 8.836 3.77 -12.656 1 96.88 208 ILE B C 1
ATOM 3844 O O . ILE B 1 208 ? 9.805 3.189 -13.148 1 96.88 208 ILE B O 1
ATOM 3848 N N . THR B 1 209 ? 7.762 4.215 -13.406 1 93.19 209 THR B N 1
ATOM 3849 C CA . THR B 1 209 ? 7.727 3.75 -14.789 1 93.19 209 THR B CA 1
ATOM 3850 C C . THR B 1 209 ? 6.93 4.715 -15.664 1 93.19 209 THR B C 1
ATOM 3852 O O . THR B 1 209 ? 6.121 5.496 -15.156 1 93.19 209 THR B O 1
ATOM 3855 N N . SER B 1 210 ? 7.176 4.637 -16.984 1 91.56 210 SER B N 1
ATOM 3856 C CA . SER B 1 210 ? 6.391 5.367 -17.969 1 91.56 210 SER B CA 1
ATOM 3857 C C . SER B 1 210 ? 5.273 4.496 -18.547 1 91.56 210 SER B C 1
ATOM 3859 O O . SER B 1 210 ? 4.406 4.984 -19.266 1 91.56 210 SER B O 1
ATOM 3861 N N . LEU B 1 211 ? 5.359 3.244 -18.281 1 87.75 211 LEU B N 1
ATOM 3862 C CA . LEU B 1 211 ? 4.363 2.307 -18.781 1 87.75 211 LEU B CA 1
ATOM 3863 C C . LEU B 1 211 ? 3.105 2.332 -17.922 1 87.75 211 LEU B C 1
ATOM 3865 O O . LEU B 1 211 ? 3.131 1.9 -16.766 1 87.75 211 LEU B O 1
ATOM 3869 N N . SER B 1 212 ? 2.012 2.77 -18.469 1 88.88 212 SER B N 1
ATOM 3870 C CA . SER B 1 212 ? 0.839 3.061 -17.656 1 88.88 212 SER B CA 1
ATOM 3871 C C . SER B 1 212 ? -0.284 2.064 -17.922 1 88.88 212 SER B C 1
ATOM 3873 O O . SER B 1 212 ? -1.351 2.145 -17.297 1 88.88 212 SER B O 1
ATOM 3875 N N . ASN B 1 213 ? -0.008 1.134 -18.75 1 85.25 213 ASN B N 1
ATOM 3876 C CA . ASN B 1 213 ? -1.098 0.208 -19.047 1 85.25 213 ASN B CA 1
ATOM 3877 C C . ASN B 1 213 ? -1.366 -0.731 -17.875 1 85.25 213 ASN B C 1
ATOM 3879 O O . ASN B 1 213 ? -0.436 -1.153 -17.188 1 85.25 213 ASN B O 1
ATOM 3883 N N . SER B 1 214 ? -2.662 -1.115 -17.688 1 86.38 214 SER B N 1
ATOM 3884 C CA . SER B 1 214 ? -3.121 -1.849 -16.516 1 86.38 214 SER B CA 1
ATOM 3885 C C . SER B 1 214 ? -2.445 -3.213 -16.406 1 86.38 214 SER B C 1
ATOM 3887 O O . SER B 1 214 ? -2.154 -3.689 -15.312 1 86.38 214 SER B O 1
ATOM 3889 N N . LYS B 1 215 ? -2.227 -3.846 -17.516 1 81 215 LYS B N 1
ATOM 3890 C CA . LYS B 1 215 ? -1.596 -5.16 -17.516 1 81 215 LYS B CA 1
ATOM 3891 C C . LYS B 1 215 ? -0.183 -5.098 -16.938 1 81 215 LYS B C 1
ATOM 3893 O O . LYS B 1 215 ? 0.188 -5.914 -16.094 1 81 215 LYS B O 1
ATOM 3898 N N . THR B 1 216 ? 0.562 -4.098 -17.391 1 83.69 216 THR B N 1
ATOM 3899 C CA . THR B 1 216 ? 1.92 -3.908 -16.891 1 83.69 216 THR B CA 1
ATOM 3900 C C . THR B 1 216 ? 1.906 -3.57 -15.398 1 83.69 216 THR B C 1
ATOM 3902 O O . THR B 1 216 ? 2.646 -4.168 -14.617 1 83.69 216 THR B O 1
ATOM 3905 N N . LEU B 1 217 ? 1.042 -2.699 -15.047 1 90.75 217 LEU B N 1
ATOM 3906 C CA . LEU B 1 217 ? 0.978 -2.258 -13.656 1 90.75 217 LEU B CA 1
ATOM 3907 C C . LEU B 1 217 ? 0.544 -3.398 -12.742 1 90.75 217 LEU B C 1
ATOM 3909 O O . LEU B 1 217 ? 1.096 -3.568 -11.656 1 90.75 217 LEU B O 1
ATOM 3913 N N . SER B 1 218 ? -0.41 -4.211 -13.211 1 88.25 218 SER B N 1
ATOM 3914 C CA . SER B 1 218 ? -0.828 -5.387 -12.453 1 88.25 218 SER B CA 1
ATOM 3915 C C . SER B 1 218 ? 0.319 -6.379 -12.297 1 88.25 218 SER B C 1
ATOM 3917 O O . SER B 1 218 ? 0.502 -6.961 -11.227 1 88.25 218 SER B O 1
ATOM 3919 N N . SER B 1 219 ? 1.078 -6.484 -13.328 1 82.69 219 SER B N 1
ATOM 3920 C CA . SER B 1 219 ? 2.18 -7.441 -13.32 1 82.69 219 SER B CA 1
ATOM 3921 C C . SER B 1 219 ? 3.279 -7.02 -12.359 1 82.69 219 SER B C 1
ATOM 3923 O O . SER B 1 219 ? 3.896 -7.859 -11.703 1 82.69 219 SER B O 1
ATOM 3925 N N . ILE B 1 220 ? 3.504 -5.781 -12.234 1 89.5 220 ILE B N 1
ATOM 3926 C CA . ILE B 1 220 ? 4.539 -5.262 -11.344 1 89.5 220 ILE B CA 1
ATOM 3927 C C . ILE B 1 220 ? 4.133 -5.488 -9.891 1 89.5 220 ILE B C 1
ATOM 3929 O O . ILE B 1 220 ? 4.957 -5.898 -9.07 1 89.5 220 ILE B O 1
ATOM 3933 N N . LEU B 1 221 ? 2.912 -5.25 -9.602 1 90.5 221 LEU B N 1
ATOM 3934 C CA . LEU B 1 221 ? 2.393 -5.523 -8.266 1 90.5 221 LEU B CA 1
ATOM 3935 C C . LEU B 1 221 ? 2.443 -7.016 -7.957 1 90.5 221 LEU B C 1
ATOM 3937 O O . LEU B 1 221 ? 2.848 -7.414 -6.863 1 90.5 221 LEU B O 1
ATOM 3941 N N . GLY B 1 222 ? 2.123 -7.793 -8.93 1 84.38 222 GLY B N 1
ATOM 3942 C CA . GLY B 1 222 ? 2.17 -9.242 -8.781 1 84.38 222 GLY B CA 1
ATOM 3943 C C . GLY B 1 222 ? 3.574 -9.773 -8.57 1 84.38 222 GLY B C 1
ATOM 3944 O O . GLY B 1 222 ? 3.758 -10.82 -7.941 1 84.38 222 GLY B O 1
ATOM 3945 N N . ALA B 1 223 ? 4.52 -9.008 -9.078 1 81.88 223 ALA B N 1
ATOM 3946 C CA . ALA B 1 223 ? 5.918 -9.414 -8.945 1 81.88 223 ALA B CA 1
ATOM 3947 C C . ALA B 1 223 ? 6.445 -9.102 -7.551 1 81.88 223 ALA B C 1
ATOM 3949 O O . ALA B 1 223 ? 7.504 -9.602 -7.152 1 81.88 223 ALA B O 1
ATOM 3950 N N . GLY B 1 224 ? 5.691 -8.273 -6.848 1 88.19 224 GLY B N 1
ATOM 3951 C CA . GLY B 1 224 ? 6.09 -8.031 -5.469 1 88.19 224 GLY B CA 1
ATOM 3952 C C . GLY B 1 224 ? 6.152 -6.562 -5.113 1 88.19 224 GLY B C 1
ATOM 3953 O O . GLY B 1 224 ? 6.395 -6.207 -3.959 1 88.19 224 GLY B O 1
ATOM 3954 N N . ALA B 1 225 ? 5.938 -5.664 -6.098 1 92 225 ALA B N 1
ATOM 3955 C CA . ALA B 1 225 ? 5.91 -4.238 -5.785 1 92 225 ALA B CA 1
ATOM 3956 C C . ALA B 1 225 ? 4.723 -3.895 -4.891 1 92 225 ALA B C 1
ATOM 3958 O O . ALA B 1 225 ? 3.648 -4.484 -5.023 1 92 225 ALA B O 1
ATOM 3959 N N . ASP B 1 226 ? 4.949 -2.973 -4.027 1 91.5 226 ASP B N 1
ATOM 3960 C CA . ASP B 1 226 ? 3.869 -2.5 -3.168 1 91.5 226 ASP B CA 1
ATOM 3961 C C . ASP B 1 226 ? 3.045 -1.42 -3.865 1 91.5 226 ASP B C 1
ATOM 3963 O O . ASP B 1 226 ? 1.86 -1.248 -3.572 1 91.5 226 ASP B O 1
ATOM 3967 N N . ASP B 1 227 ? 3.711 -0.714 -4.656 1 95 227 ASP B N 1
ATOM 3968 C CA . ASP B 1 227 ? 3.094 0.4 -5.371 1 95 227 ASP B CA 1
ATOM 3969 C C . ASP B 1 227 ? 3.895 0.767 -6.617 1 95 227 ASP B C 1
ATOM 3971 O O . ASP B 1 227 ? 4.898 0.121 -6.93 1 95 227 ASP B O 1
ATOM 3975 N N . PHE B 1 228 ? 3.312 1.693 -7.359 1 96.19 228 PHE B N 1
ATOM 3976 C CA . PHE B 1 228 ? 4.027 2.232 -8.508 1 96.19 228 PHE B CA 1
ATOM 3977 C C . PHE B 1 228 ? 3.777 3.73 -8.648 1 96.19 228 PHE B C 1
ATOM 3979 O O . PHE B 1 228 ? 2.809 4.258 -8.094 1 96.19 228 PHE B O 1
ATOM 3986 N N . ILE B 1 229 ? 4.723 4.387 -9.328 1 96.19 229 ILE B N 1
ATOM 3987 C CA . ILE B 1 229 ? 4.641 5.805 -9.672 1 96.19 229 ILE B CA 1
ATOM 3988 C C . ILE B 1 229 ? 4.883 5.988 -11.172 1 96.19 229 ILE B C 1
ATOM 3990 O O . ILE B 1 229 ? 5.84 5.441 -11.727 1 96.19 229 ILE B O 1
ATOM 3994 N N . LEU B 1 230 ? 3.951 6.742 -11.789 1 94.19 230 LEU B N 1
ATOM 3995 C CA . LEU B 1 230 ? 4.082 6.973 -13.219 1 94.19 230 LEU B CA 1
ATOM 3996 C C . LEU B 1 230 ? 4.992 8.164 -13.5 1 94.19 230 LEU B C 1
ATOM 3998 O O . LEU B 1 230 ? 4.949 9.164 -12.773 1 94.19 230 LEU B O 1
ATOM 4002 N N . LYS B 1 231 ? 5.801 8.008 -14.547 1 93.75 231 LYS B N 1
ATOM 4003 C CA . LYS B 1 231 ? 6.57 9.125 -15.094 1 93.75 231 LYS B CA 1
ATOM 4004 C C . LYS B 1 231 ? 5.73 9.938 -16.078 1 93.75 231 LYS B C 1
ATOM 4006 O O . LYS B 1 231 ? 4.926 9.383 -16.828 1 93.75 231 LYS B O 1
ATOM 4011 N N . PRO B 1 232 ? 5.867 11.359 -16.141 1 94.94 232 PRO B N 1
ATOM 4012 C CA . PRO B 1 232 ? 6.703 12.172 -15.258 1 94.94 232 PRO B CA 1
ATOM 4013 C C . PRO B 1 232 ? 6.207 12.172 -13.812 1 94.94 232 PRO B C 1
ATOM 4015 O O . PRO B 1 232 ? 5 12.25 -13.57 1 94.94 232 PRO B O 1
ATOM 4018 N N . VAL B 1 233 ? 7.176 12.18 -12.906 1 95.5 233 VAL B N 1
ATOM 4019 C CA . VAL B 1 233 ? 6.852 12 -11.5 1 95.5 233 VAL B CA 1
ATOM 4020 C C . VAL B 1 233 ? 6.191 13.273 -10.953 1 95.5 233 VAL B C 1
ATOM 4022 O O . VAL B 1 233 ? 6.742 14.367 -11.086 1 95.5 233 VAL B O 1
ATOM 4025 N N . ASP B 1 234 ? 4.98 13.086 -10.508 1 92.75 234 ASP B N 1
ATOM 4026 C CA . ASP B 1 234 ? 4.332 14.164 -9.766 1 92.75 234 ASP B CA 1
ATOM 4027 C C . ASP B 1 234 ? 4.805 14.203 -8.32 1 92.75 234 ASP B C 1
ATOM 4029 O O . ASP B 1 234 ? 4.645 13.227 -7.582 1 92.75 234 ASP B O 1
ATOM 4033 N N . LYS B 1 235 ? 5.305 15.336 -7.965 1 91.56 235 LYS B N 1
ATOM 4034 C CA . LYS B 1 235 ? 5.934 15.469 -6.652 1 91.56 235 LYS B CA 1
ATOM 4035 C C . LYS B 1 235 ? 4.957 15.109 -5.535 1 91.56 235 LYS B C 1
ATOM 4037 O O . LYS B 1 235 ? 5.277 14.305 -4.66 1 91.56 235 LYS B O 1
ATOM 4042 N N . GLY B 1 236 ? 3.781 15.703 -5.555 1 88.25 236 GLY B N 1
ATOM 4043 C CA . GLY B 1 236 ? 2.793 15.477 -4.512 1 88.25 236 GLY B CA 1
ATOM 4044 C C . GLY B 1 236 ? 2.361 14.031 -4.395 1 88.25 236 GLY B C 1
ATOM 4045 O O . GLY B 1 236 ? 2.34 13.469 -3.299 1 88.25 236 GLY B O 1
ATOM 4046 N N . LEU B 1 237 ? 2.039 13.461 -5.508 1 92.44 237 LEU B N 1
ATOM 4047 C CA . LEU B 1 237 ? 1.576 12.07 -5.527 1 92.44 237 LEU B CA 1
ATOM 4048 C C . LEU B 1 237 ? 2.691 11.125 -5.113 1 92.44 237 LEU B C 1
ATOM 4050 O O . LEU B 1 237 ? 2.449 10.156 -4.383 1 92.44 237 LEU B O 1
ATOM 4054 N N . PHE B 1 238 ? 3.904 11.43 -5.492 1 95.94 238 PHE B N 1
ATOM 4055 C CA . PHE B 1 238 ? 5.074 10.633 -5.148 1 95.94 238 PHE B CA 1
ATOM 4056 C C . PHE B 1 238 ? 5.266 10.57 -3.639 1 95.94 238 PHE B C 1
ATOM 4058 O O . PHE B 1 238 ? 5.348 9.484 -3.062 1 95.94 238 PHE B O 1
ATOM 4065 N N . ILE B 1 239 ? 5.199 11.688 -3.041 1 92.06 239 ILE B N 1
ATOM 4066 C CA . ILE B 1 239 ? 5.445 11.766 -1.604 1 92.06 239 ILE B CA 1
ATOM 4067 C C . ILE B 1 239 ? 4.277 11.133 -0.848 1 92.06 239 ILE B C 1
ATOM 4069 O O . ILE B 1 239 ? 4.48 10.43 0.146 1 92.06 239 ILE B O 1
ATOM 4073 N N . ALA B 1 240 ? 3.1 11.383 -1.3 1 89.88 240 ALA B N 1
ATOM 4074 C CA . ALA B 1 240 ? 1.93 10.797 -0.651 1 89.88 240 ALA B CA 1
ATOM 4075 C C . ALA B 1 240 ? 1.993 9.273 -0.688 1 89.88 240 ALA B C 1
ATOM 4077 O O . ALA B 1 240 ? 1.659 8.609 0.297 1 89.88 240 ALA B O 1
ATOM 4078 N N . LYS B 1 241 ? 2.408 8.695 -1.794 1 93.75 241 LYS B N 1
ATOM 4079 C CA . LYS B 1 241 ? 2.537 7.246 -1.92 1 93.75 241 LYS B CA 1
ATOM 4080 C C . LYS B 1 241 ? 3.621 6.703 -0.991 1 93.75 241 LYS B C 1
ATOM 4082 O O . LYS B 1 241 ? 3.439 5.664 -0.356 1 93.75 241 LYS B O 1
ATOM 4087 N N . LEU B 1 242 ? 4.734 7.395 -0.937 1 93.62 242 LEU B N 1
ATOM 4088 C CA . LEU B 1 242 ? 5.797 6.984 -0.025 1 93.62 242 LEU B CA 1
ATOM 4089 C C . LEU B 1 242 ? 5.301 6.973 1.417 1 93.62 242 LEU B C 1
ATOM 4091 O O . LEU B 1 242 ? 5.574 6.027 2.164 1 93.62 242 LEU B O 1
ATOM 4095 N N . LYS B 1 243 ? 4.547 7.949 1.733 1 88.19 243 LYS B N 1
ATOM 4096 C CA . LYS B 1 243 ? 4.016 8.055 3.09 1 88.19 243 LYS B CA 1
ATOM 4097 C C . LYS B 1 243 ? 3.049 6.91 3.389 1 88.19 243 LYS B C 1
ATOM 4099 O O . LYS B 1 243 ? 3.086 6.328 4.477 1 88.19 243 LYS B O 1
ATOM 4104 N N . SER B 1 244 ? 2.236 6.66 2.449 1 87.5 244 SER B N 1
ATOM 4105 C CA . SER B 1 244 ? 1.266 5.586 2.629 1 87.5 244 SER B CA 1
ATOM 4106 C C . SER B 1 244 ? 1.958 4.242 2.816 1 87.5 244 SER B C 1
ATOM 4108 O O . SER B 1 244 ? 1.527 3.422 3.631 1 87.5 244 SER B O 1
ATOM 4110 N N . ASN B 1 245 ? 3.031 4.008 2.139 1 87.56 245 ASN B N 1
ATOM 4111 C CA . ASN B 1 245 ? 3.732 2.729 2.193 1 87.56 245 ASN B CA 1
ATOM 4112 C C . ASN B 1 245 ? 4.598 2.617 3.447 1 87.56 245 ASN B C 1
ATOM 4114 O O . ASN B 1 245 ? 4.789 1.521 3.979 1 87.56 245 ASN B O 1
ATOM 4118 N N . ILE B 1 246 ? 5.121 3.717 3.895 1 83.31 246 ILE B N 1
ATOM 4119 C CA . ILE B 1 246 ? 5.98 3.678 5.074 1 83.31 246 ILE B CA 1
ATOM 4120 C C . ILE B 1 246 ? 5.129 3.439 6.32 1 83.31 246 ILE B C 1
ATOM 4122 O O . ILE B 1 246 ? 5.629 2.951 7.336 1 83.31 246 ILE B O 1
ATOM 4126 N N . ARG B 1 247 ? 3.898 3.881 6.246 1 73.38 247 ARG B N 1
ATOM 4127 C CA . ARG B 1 247 ? 2.971 3.604 7.336 1 73.38 247 ARG B CA 1
ATOM 4128 C C . ARG B 1 247 ? 2.984 2.125 7.703 1 73.38 247 ARG B C 1
ATOM 4130 O O . ARG B 1 247 ? 3.041 1.773 8.883 1 73.38 247 ARG B O 1
ATOM 4137 N N . ILE B 1 248 ? 3.059 1.366 6.691 1 66.44 248 ILE B N 1
ATOM 4138 C CA . ILE B 1 248 ? 3.055 -0.081 6.871 1 66.44 248 ILE B CA 1
ATOM 4139 C C . ILE B 1 248 ? 4.379 -0.529 7.484 1 66.44 248 ILE B C 1
ATOM 4141 O O . ILE B 1 248 ? 4.398 -1.359 8.398 1 66.44 248 ILE B O 1
ATOM 4145 N N . TYR B 1 249 ? 5.379 0.123 6.984 1 67.25 249 TYR B N 1
ATOM 4146 C CA . TYR B 1 249 ? 6.723 -0.165 7.473 1 67.25 249 TYR B CA 1
ATOM 4147 C C . TYR B 1 249 ? 6.855 0.193 8.953 1 67.25 249 TYR B C 1
ATOM 4149 O O . TYR B 1 249 ? 7.383 -0.595 9.742 1 67.25 249 TYR B O 1
ATOM 4157 N N . SER B 1 250 ? 6.355 1.35 9.25 1 69.25 250 SER B N 1
ATOM 4158 C CA . SER B 1 250 ? 6.457 1.847 10.617 1 69.25 250 SER B CA 1
ATOM 4159 C C . SER B 1 250 ? 5.688 0.958 11.586 1 69.25 250 SER B C 1
ATOM 4161 O O . SER B 1 250 ? 6.145 0.704 12.703 1 69.25 250 SER B O 1
ATOM 4163 N N . LEU B 1 251 ? 4.594 0.565 11.086 1 66.31 251 LEU B N 1
ATOM 4164 C CA . LEU B 1 251 ? 3.783 -0.324 11.914 1 66.31 251 LEU B CA 1
ATOM 4165 C C . LEU B 1 251 ? 4.512 -1.641 12.164 1 66.31 251 LEU B C 1
ATOM 4167 O O . LEU B 1 251 ? 4.527 -2.135 13.297 1 66.31 251 LEU B O 1
ATOM 4171 N N . ASN B 1 252 ? 5.191 -2.072 11.164 1 62 252 ASN B N 1
ATOM 4172 C CA . ASN B 1 252 ? 5.965 -3.305 11.289 1 62 252 ASN B CA 1
ATOM 4173 C C . ASN B 1 252 ? 7.145 -3.133 12.242 1 62 252 ASN B C 1
ATOM 4175 O O . ASN B 1 252 ? 7.457 -4.031 13.023 1 62 252 ASN B O 1
ATOM 4179 N N . LYS B 1 253 ? 7.766 -1.993 12.086 1 63.88 253 LYS B N 1
ATOM 4180 C CA . LYS B 1 253 ? 8.891 -1.68 12.969 1 63.88 253 LYS B CA 1
ATOM 4181 C C . LYS B 1 253 ? 8.445 -1.659 14.43 1 63.88 253 LYS B C 1
ATOM 4183 O O . LYS B 1 253 ? 9.141 -2.188 15.305 1 63.88 253 LYS B O 1
ATOM 4188 N N . LYS B 1 254 ? 7.344 -1.057 14.633 1 63.81 254 LYS B N 1
ATOM 4189 C CA . LYS B 1 254 ? 6.82 -0.994 15.992 1 63.81 254 LYS B CA 1
ATOM 4190 C C . LYS B 1 254 ? 6.492 -2.389 16.516 1 63.81 254 LYS B C 1
ATOM 4192 O O . LYS B 1 254 ? 6.812 -2.715 17.672 1 63.81 254 LYS B O 1
ATOM 4197 N N . ILE B 1 255 ? 6.008 -3.07 15.68 1 61.81 255 ILE B N 1
ATOM 4198 C CA . ILE B 1 255 ? 5.609 -4.426 16.047 1 61.81 255 ILE B CA 1
ATOM 4199 C C . ILE B 1 255 ? 6.848 -5.262 16.344 1 61.81 255 ILE B C 1
ATOM 4201 O O . ILE B 1 255 ? 6.879 -6.008 17.328 1 61.81 255 ILE B O 1
ATOM 4205 N N . ASN B 1 256 ? 7.832 -5.09 15.555 1 60.97 256 ASN B N 1
ATOM 4206 C CA . ASN B 1 256 ? 9.07 -5.832 15.766 1 60.97 256 ASN B CA 1
ATOM 4207 C C . ASN B 1 256 ? 9.758 -5.418 17.062 1 60.97 256 ASN B C 1
ATOM 4209 O O . ASN B 1 256 ? 10.336 -6.258 17.75 1 60.97 256 ASN B O 1
ATOM 4213 N N . THR B 1 257 ? 9.727 -4.164 17.25 1 62.59 257 THR B N 1
ATOM 4214 C CA . THR B 1 257 ? 10.297 -3.678 18.5 1 62.59 257 THR B CA 1
ATOM 4215 C C . THR B 1 257 ? 9.602 -4.316 19.703 1 62.59 257 THR B C 1
ATOM 4217 O O . THR B 1 257 ? 10.258 -4.734 20.656 1 62.59 257 THR B O 1
ATOM 4220 N N . TYR B 1 258 ? 8.352 -4.41 19.531 1 59.34 258 TYR B N 1
ATOM 4221 C CA . TYR B 1 258 ? 7.582 -5.016 20.609 1 59.34 258 TYR B CA 1
ATOM 4222 C C . TYR B 1 258 ? 7.93 -6.492 20.766 1 59.34 258 TYR B C 1
ATOM 4224 O O . TYR B 1 258 ? 8.055 -6.992 21.875 1 59.34 258 TYR B O 1
ATOM 4232 N N . LEU B 1 259 ? 8.133 -7.047 19.641 1 57.53 259 LEU B N 1
ATOM 4233 C CA . LEU B 1 259 ? 8.477 -8.461 19.641 1 57.53 259 LEU B CA 1
ATOM 4234 C C . LEU B 1 259 ? 9.836 -8.695 20.281 1 57.53 259 LEU B C 1
ATOM 4236 O O . LEU B 1 259 ? 10.016 -9.648 21.047 1 57.53 259 LEU B O 1
ATOM 4240 N N . ARG B 1 260 ? 10.688 -7.918 19.953 1 59.72 260 ARG B N 1
ATOM 4241 C CA . ARG B 1 260 ? 12.023 -8.031 20.531 1 59.72 260 ARG B CA 1
ATOM 4242 C C . ARG B 1 260 ? 11.984 -7.809 22.047 1 59.72 260 ARG B C 1
ATOM 4244 O O . ARG B 1 260 ? 12.695 -8.484 22.797 1 59.72 260 ARG B O 1
ATOM 4251 N N . GLU B 1 261 ? 11.258 -6.883 22.422 1 58.69 261 GLU B N 1
ATOM 4252 C CA . GLU B 1 261 ? 11.133 -6.594 23.844 1 58.69 261 GLU B CA 1
ATOM 4253 C C . GLU B 1 261 ? 10.547 -7.781 24.609 1 58.69 261 GLU B C 1
ATOM 4255 O O . GLU B 1 261 ? 10.969 -8.086 25.719 1 58.69 261 GLU B O 1
ATOM 4260 N N . ILE B 1 262 ? 9.711 -8.344 24.016 1 58.97 262 ILE B N 1
ATOM 4261 C CA . ILE B 1 262 ? 9.086 -9.516 24.625 1 58.97 262 ILE B CA 1
ATOM 4262 C C . ILE B 1 262 ? 10.086 -10.664 24.688 1 58.97 262 ILE B C 1
ATOM 4264 O O . ILE B 1 262 ? 10.156 -11.383 25.688 1 58.97 262 ILE B O 1
ATOM 4268 N N . GLU B 1 263 ? 10.797 -10.773 23.578 1 57.62 263 GLU B N 1
ATOM 4269 C CA . GLU B 1 263 ? 11.828 -11.805 23.547 1 57.62 263 GLU B CA 1
ATOM 4270 C C . GLU B 1 263 ? 12.859 -11.578 24.656 1 57.62 263 GLU B C 1
ATOM 4272 O O . GLU B 1 263 ? 13.344 -12.539 25.266 1 57.62 263 GLU B O 1
ATOM 4277 N N . ILE B 1 264 ? 13.172 -10.398 24.891 1 57.38 264 ILE B N 1
ATOM 4278 C CA . ILE B 1 264 ? 14.148 -10.047 25.906 1 57.38 264 ILE B CA 1
ATOM 4279 C C . ILE B 1 264 ? 13.578 -10.352 27.297 1 57.38 264 ILE B C 1
ATOM 4281 O O . ILE B 1 264 ? 14.297 -10.828 28.172 1 57.38 264 ILE B O 1
ATOM 4285 N N . ILE B 1 265 ? 12.383 -10.141 27.375 1 54.06 265 ILE B N 1
ATOM 4286 C CA . ILE B 1 265 ? 11.789 -10.398 28.672 1 54.06 265 ILE B CA 1
ATOM 4287 C C . ILE B 1 265 ? 11.719 -11.906 28.922 1 54.06 265 ILE B C 1
ATOM 4289 O O . ILE B 1 265 ? 11.883 -12.367 30.062 1 54.06 265 ILE B O 1
ATOM 4293 N N . GLU B 1 266 ? 11.469 -12.664 27.969 1 45.19 266 GLU B N 1
ATOM 4294 C CA . GLU B 1 266 ? 11.336 -14.117 28.094 1 45.19 266 GLU B CA 1
ATOM 4295 C C . GLU B 1 266 ? 12.695 -14.773 28.312 1 45.19 266 GLU B C 1
ATOM 4297 O O . GLU B 1 266 ? 12.766 -15.922 28.766 1 45.19 266 GLU B O 1
ATOM 4302 N N . LYS B 1 267 ? 13.648 -14.078 28.203 1 47.78 267 LYS B N 1
ATOM 4303 C CA . LYS B 1 267 ? 14.953 -14.578 28.625 1 47.78 267 LYS B CA 1
ATOM 4304 C C . LYS B 1 267 ? 15.258 -14.172 30.062 1 47.78 267 LYS B C 1
ATOM 4306 O O . LYS B 1 267 ? 15 -13.031 30.469 1 47.78 267 LYS B O 1
#

Solvent-accessible surface area (backbone atoms only — not comparable to full-atom values): 28156 Å² total; per-residue (Å²): 127,88,65,49,28,35,40,36,37,40,66,50,65,66,60,44,48,55,53,43,53,58,40,45,73,70,55,33,43,78,44,77,38,39,27,49,50,58,46,52,52,51,52,72,74,41,86,53,54,32,37,38,29,36,69,63,48,42,69,62,49,51,68,58,48,46,49,54,39,55,71,40,99,52,42,81,45,45,32,34,37,44,30,83,74,81,52,64,67,58,53,51,54,44,46,73,64,60,44,69,45,79,41,45,53,92,45,35,88,77,41,47,61,40,51,50,49,47,52,50,47,53,50,45,28,52,52,50,50,34,67,35,38,32,38,34,35,48,65,46,69,66,62,43,49,53,54,48,50,55,36,44,76,70,57,33,67,49,67,44,84,24,63,38,58,64,58,44,61,71,61,72,68,84,53,51,32,38,40,33,33,37,81,44,95,90,48,54,26,53,58,45,39,33,55,48,34,51,75,34,80,78,46,45,29,31,36,36,30,74,71,78,50,55,70,60,50,21,48,37,32,67,38,48,21,62,45,72,45,57,55,80,75,48,65,63,35,52,52,29,51,51,41,39,55,40,45,53,47,50,52,48,51,52,48,48,52,50,50,49,52,49,54,56,62,74,95,128,89,65,48,26,35,42,35,36,40,66,51,64,66,60,45,48,53,52,43,53,58,39,45,74,70,57,33,43,76,44,77,37,40,28,49,52,60,45,52,53,51,50,73,74,41,86,53,54,35,36,37,29,35,70,62,48,42,68,64,50,50,68,57,49,45,49,55,39,55,73,39,98,54,44,79,45,44,31,33,37,44,29,83,72,83,52,63,67,59,52,51,53,44,46,73,63,60,42,68,44,81,42,45,53,90,45,36,88,76,41,45,61,38,52,51,50,48,53,52,47,52,52,44,28,52,53,51,51,36,68,36,39,31,37,34,36,47,66,47,69,66,63,43,50,52,54,48,50,54,36,43,75,70,57,33,66,49,67,44,83,25,63,39,60,64,58,46,62,71,61,73,66,83,54,49,32,36,41,33,31,36,82,43,95,90,47,55,26,54,61,44,40,32,53,47,35,51,75,33,80,79,47,44,30,32,35,36,31,72,72,78,52,56,69,59,50,20,48,38,33,69,37,50,20,61,46,73,43,57,54,81,74,48,66,63,38,51,52,29,51,51,41,40,54,40,46,52,46,51,52,48,50,52,48,46,52,51,49,49,52,48,53,55,61,75,94

InterPro domains:
  IPR001789 Signal transduction response regulator, receiver domain [PF00072] (8-116)
  IPR001789 Signal transduction response regulator, receiver domain [PF00072] (134-242)
  IPR001789 Signal transduction response regulator, receiver domain [PS50110] (5-120)
  IPR001789 Signal transduction response regulator, receiver domain [PS50110] (133-246)
  IPR001789 Signal transduction response regulator, receiver domain [SM00448] (4-116)
  IPR001789 Signal transduction response regulator, receiver domain [SM00448] (132-242)
  IPR011006 CheY-like superfamily [SSF52172] (1-125)
  IPR011006 CheY-like superfamily [SSF52172] (126-260)
  IPR050595 Bacterial response regulator [PTHR44591] (134-250)

Secondary structure (DSSP, 8-state):
----EEEEE-S-HHHHHHHHHHHHHTT-EEEEESBHHHHHHHHHTS---EEEE-S--BSS-HHHHHHHHHTSTTTTS-EEEEES---HHHHHHHHHHT-SEEEEGGGHHHHHHHHHHHHHHHHHHHHHHHHS-EEEE-S-HHHHHHHHHHHHHTT---EEEESSHHHHHHHT---SEEEEESB-SSSBHHHHHHHHHHH-TT-EEEEEES---HHHHHHHHHHT-SEEEESSPPHHHHHHHHHHHHHHHHHHHHHHHHHHHHHHHH-/----EEEEE-S-HHHHHHHHHHHHHTT-EEEEESBHHHHHHHHHTS---EEEE-S--BSS-HHHHHHHHHTSTTTTS-EEEEES---HHHHHHHHHHT-SEEEEGGGHHHHHHHHHHHHHHHHHHHHHHHHS-EEEE-S-HHHHHHHHHHHHHTT---EEEESSHHHHHHHT---SEEEEESB-SSSBHHHHHHHHHHH-TT-EEEEEES---HHHHHHHHHHT-SEEEESSPPHHHHHHHHHHHHHHHHHHHHHHHHHHHHHHHH-